Protein AF-H0EH71-F1 (afdb_monomer_lite)

pLDD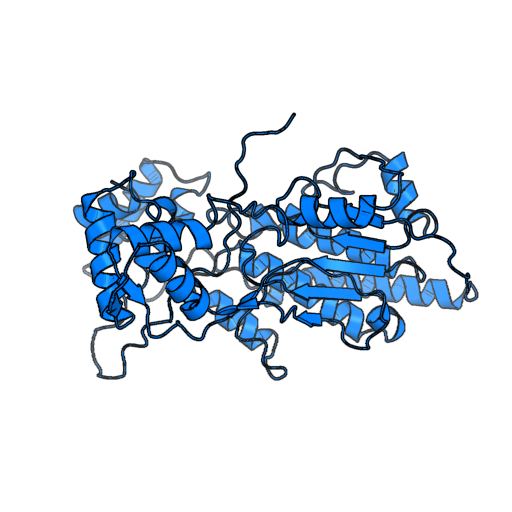T: mean 72.71, std 20.72, range [22.72, 96.81]

InterPro domains:
  IPR013120 Fatty acyl-CoA reductase-like, NAD-binding domain [PF07993] (114-280)
  IPR036291 NAD(P)-binding domain superfamily [SSF51735] (91-279)

Foldseek 3Di:
DDPQVCLCVVQVDHDDLLQVPPPPDDPVVVVVNSVVVNVCPPPDDDDDDDPPDDQLVVVLVVLLVVLVVLLVVLVVVPVVDDDDDDDDDDAAEAEPPCVAPLNVLVVVVVPVPPDDDDFDAQQLDVLRRGDPVVSCCLQVLPNHQEYEAPWADQDQNDALVRRCSNQPVSLSVSLSSQSNHLRHAYEYEAADDPPPPVPDDLVNVSVVCRPPVHRSRNSSSSSSVSSLVVSLVVDVSSLQRAAYEHAFAAQADPPPRDGPCLWPVNLQVVLQLVLQADAQVQQAPWHAHDPPPPPPDRDRGRYDYRDHTDGNVRVQVVCVVVVRHHHHDHPVVVLVSSLVVCVVCPPPRSCNVVSSLSPPQDDDDDDDDDDDPPPHVCVSRGRIDDDPPPDDD

Organism: Glarea lozoyensis (strain ATCC 74030 / MF5533) (NCBI:txid1104152)

Secondary structure (DSSP, 8-state):
--HHHHHHHHH-----HHHHT-TT--HHHHHHHHHHHHHTTS---S---------HHHHHHHHHHHHHHHHHHHHHHHTTS-------SS--EEEE-TTSHHHHHHHHHHTTSS--------TTSGGGG--HHHHHHHHSSSS-SEEEE------TTS-HHHHHIIIIIHHHHHHHHHHH-TT-EEEEE----TT--TT--HHHHHHHHHHTT--HHHHHHHHHHHHHHHHHHT-HHHHTTEEEEE-------TTT----TTSHHHHHHHHHHHHTEEEGGGTTPEEE-----------S-SEEE---EEEHHHHHHHHHHTT---EEE-HHHHHHHHHHHHHHHGGGSTTGGGHHHHTTT----SS---------HHHH--------S----

Radius of gyration: 23.31 Å; chains: 1; bounding box: 52×52×66 Å

Sequence (393 aa):
MSLMYFISERFGAKISMQQLMNEKTSIRSLARSVGNMQETVSQRPKNSLHAASVDTIAEINRHDSRISQHQVKIKIAAMVEGDPTKGITGSTVFLTGASGYMGTQILRQLLEHRQLDVWVGDLSLPRLGLDSTNWDLLTDGKSVDVIIHNGVAVHWAKSYHALEATNVCSTVDLLVLALSSPSMRFVYVSNRRTADSEDQTEEDVARSLVHVDSIAYSQTKFVSEALIKRAAGRDACASRRLAVVSPGYVVGTPTEGIGNADDYVWRLVAACIRVGAYNADEATATIIKSALQVSSEAGSKTVRPIMDGITWGGIWSIVSGMGHPLRAMSAREWLGVVRADIQQEGERHPLWPLAHILDRQKVQAEGKVKECYILPASRLFRASYWVNESTIY

Structure (mmCIF, N/CA/C/O backbone):
data_AF-H0EH71-F1
#
_entry.id   AF-H0EH71-F1
#
loop_
_atom_site.group_PDB
_atom_site.id
_atom_site.type_symbol
_atom_site.label_atom_id
_atom_site.label_alt_id
_atom_site.label_comp_id
_atom_site.label_asym_id
_atom_site.label_entity_id
_atom_site.label_seq_id
_atom_site.pdbx_PDB_ins_code
_atom_site.Cartn_x
_atom_site.Cartn_y
_atom_site.Cartn_z
_atom_site.occupancy
_atom_site.B_iso_or_equiv
_atom_site.auth_seq_id
_atom_site.auth_comp_id
_atom_site.auth_asym_id
_atom_site.auth_atom_id
_atom_site.pdbx_PDB_model_num
ATOM 1 N N . MET A 1 1 ? -17.368 -16.599 18.892 1.00 47.97 1 MET A N 1
ATOM 2 C CA . MET A 1 1 ? -16.084 -16.667 19.650 1.00 47.97 1 MET A CA 1
ATOM 3 C C . MET A 1 1 ? -14.981 -16.991 18.653 1.00 47.97 1 MET A C 1
ATOM 5 O O . MET A 1 1 ? -15.115 -17.982 17.950 1.00 47.97 1 MET A O 1
ATOM 9 N N . SER A 1 2 ? -13.922 -16.179 18.550 1.00 62.16 2 SER A N 1
ATOM 10 C CA . SER A 1 2 ? -12.821 -16.442 17.606 1.00 62.16 2 SER A CA 1
ATOM 11 C C . SER A 1 2 ? -12.099 -17.733 17.993 1.00 62.16 2 SER A C 1
ATOM 13 O O . SER A 1 2 ? -11.810 -17.936 19.170 1.00 62.16 2 SER A O 1
ATOM 15 N N . LEU A 1 3 ? -11.775 -18.586 17.016 1.00 65.75 3 LEU A N 1
ATOM 16 C CA . LEU A 1 3 ? -11.063 -19.845 17.255 1.00 65.75 3 LEU A CA 1
ATOM 17 C C . LEU A 1 3 ? -9.729 -19.620 17.991 1.00 65.75 3 LEU A C 1
ATOM 19 O O . LEU A 1 3 ? -9.387 -20.391 18.878 1.00 65.75 3 LEU A O 1
ATOM 23 N N . MET A 1 4 ? -9.011 -18.529 17.700 1.00 65.88 4 MET A N 1
ATOM 24 C CA . MET A 1 4 ? -7.783 -18.168 18.425 1.00 65.88 4 MET A CA 1
ATOM 25 C C . MET A 1 4 ?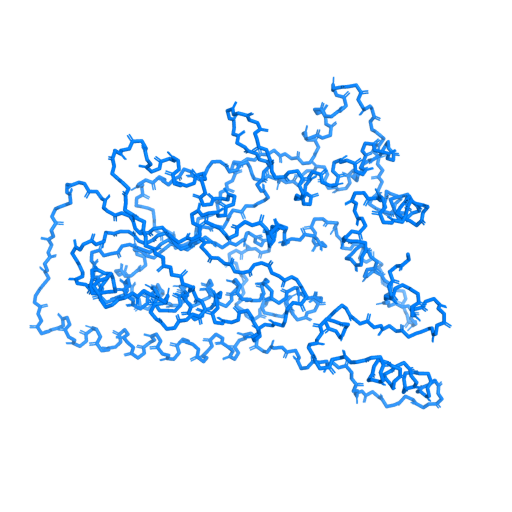 -8.053 -17.833 19.895 1.00 65.88 4 MET A C 1
ATOM 27 O O . MET A 1 4 ? -7.311 -18.274 20.771 1.00 65.88 4 MET A O 1
ATOM 31 N N . TYR A 1 5 ? -9.113 -17.065 20.164 1.00 59.53 5 TYR A N 1
ATOM 32 C CA . TYR A 1 5 ? -9.503 -16.705 21.527 1.00 59.53 5 TYR A CA 1
ATOM 33 C C . TYR A 1 5 ? -9.952 -17.943 22.304 1.00 59.53 5 TYR A C 1
ATOM 35 O O . TYR A 1 5 ? -9.440 -18.202 23.387 1.00 59.53 5 TYR A O 1
ATOM 43 N N . PHE A 1 6 ? -10.814 -18.763 21.698 1.00 68.12 6 PHE A N 1
ATOM 44 C CA . PHE A 1 6 ? -11.258 -20.035 22.256 1.00 68.12 6 PHE A CA 1
ATOM 45 C C . PHE A 1 6 ? -10.074 -20.949 22.585 1.00 68.12 6 PHE A C 1
ATOM 47 O O . PHE A 1 6 ? -10.032 -21.540 23.660 1.00 68.12 6 PHE A O 1
ATOM 54 N N . ILE A 1 7 ? -9.077 -21.040 21.695 1.00 74.81 7 ILE A N 1
ATOM 55 C CA . ILE A 1 7 ? -7.897 -21.871 21.944 1.00 74.81 7 ILE A CA 1
ATOM 56 C C . ILE A 1 7 ? -7.048 -21.314 23.093 1.00 74.81 7 ILE A C 1
ATOM 58 O O . ILE A 1 7 ? -6.626 -22.070 23.969 1.00 74.81 7 ILE A O 1
ATOM 62 N N . SER A 1 8 ? -6.837 -19.998 23.125 1.00 68.38 8 SER A N 1
ATOM 63 C CA . SER A 1 8 ? -6.082 -19.347 24.196 1.00 68.38 8 SER A CA 1
ATOM 64 C C . SER A 1 8 ? -6.765 -19.485 25.552 1.00 68.38 8 SER A C 1
ATOM 66 O O . SER A 1 8 ? -6.086 -19.722 26.547 1.00 68.38 8 SER A O 1
ATOM 68 N N . GLU A 1 9 ? -8.082 -19.319 25.609 1.00 66.50 9 GLU A N 1
ATOM 69 C CA . GLU A 1 9 ? -8.854 -19.389 26.848 1.00 66.50 9 GLU A CA 1
ATOM 70 C C . GLU A 1 9 ? -8.973 -20.835 27.344 1.00 66.50 9 GLU A C 1
ATOM 72 O O . GLU A 1 9 ? -8.751 -21.114 28.520 1.00 66.50 9 GLU A O 1
ATOM 77 N N . ARG A 1 10 ? -9.285 -21.776 26.444 1.00 75.75 10 ARG A N 1
ATOM 78 C CA . ARG A 1 10 ? -9.590 -23.162 26.815 1.00 75.75 10 ARG A CA 1
ATOM 79 C C . ARG A 1 10 ? -8.352 -24.024 27.025 1.00 75.75 10 ARG A C 1
ATOM 81 O O . ARG A 1 10 ? -8.391 -24.944 27.837 1.00 75.75 10 ARG A O 1
ATOM 88 N N . PHE A 1 11 ? -7.275 -23.746 26.294 1.00 77.38 11 PHE A N 1
ATOM 89 C CA . PHE A 1 11 ? -6.075 -24.584 26.284 1.00 77.38 11 PHE A CA 1
ATOM 90 C C . PHE A 1 11 ? -4.813 -23.847 26.745 1.00 77.38 11 PHE A C 1
ATOM 92 O O . PHE A 1 11 ? -3.758 -24.470 26.834 1.00 77.38 11 PHE A O 1
ATOM 99 N N . GLY A 1 12 ? -4.878 -22.540 27.029 1.00 65.94 12 GLY A N 1
ATOM 100 C CA . GLY A 1 12 ? -3.701 -21.747 27.410 1.00 65.94 12 GLY A CA 1
ATOM 101 C C . GLY A 1 12 ? -2.658 -21.608 26.293 1.00 65.94 12 GLY A C 1
ATOM 102 O O . GLY A 1 12 ? -1.558 -21.112 26.532 1.00 65.94 12 GLY A O 1
ATOM 103 N N . ALA A 1 13 ? -2.985 -22.042 25.073 1.00 71.69 13 ALA A N 1
ATOM 104 C CA . ALA A 1 13 ? -2.083 -22.052 23.933 1.00 71.69 13 ALA A CA 1
ATOM 105 C C . ALA A 1 13 ? -2.297 -20.806 23.069 1.00 71.69 13 ALA A C 1
ATOM 107 O O . ALA A 1 13 ? -3.416 -20.492 22.660 1.00 71.69 13 ALA A O 1
ATOM 108 N N . LYS A 1 14 ? -1.210 -20.098 22.751 1.00 64.94 14 LYS A N 1
ATOM 109 C CA . LYS A 1 14 ? -1.255 -18.947 21.844 1.00 64.94 14 LYS A CA 1
ATOM 110 C C . LYS A 1 14 ? -1.021 -19.412 20.411 1.00 64.94 14 LYS A C 1
ATOM 112 O O . LYS A 1 14 ? 0.102 -19.729 20.035 1.00 64.94 14 LYS A O 1
ATOM 117 N N . ILE A 1 15 ? -2.083 -19.410 19.614 1.00 66.19 15 ILE A N 1
ATOM 118 C CA . ILE A 1 15 ? -2.025 -19.633 18.166 1.00 66.19 15 ILE A CA 1
ATOM 119 C C . ILE A 1 15 ? -2.019 -18.275 17.467 1.00 66.19 15 ILE A C 1
ATOM 121 O O . ILE A 1 15 ? -2.853 -17.430 17.784 1.00 66.19 15 ILE A O 1
ATOM 125 N N . SER A 1 16 ? -1.112 -18.055 16.513 1.00 58.75 16 SER A N 1
ATOM 126 C CA . SER A 1 16 ? -1.129 -16.842 15.685 1.00 58.75 16 SER A CA 1
ATOM 127 C C . SER A 1 16 ? -2.126 -16.960 14.526 1.00 58.75 16 SER A C 1
ATOM 129 O O . SER A 1 16 ? -2.398 -18.054 14.031 1.00 58.75 16 SER A O 1
ATOM 131 N N . MET A 1 17 ? -2.636 -15.829 14.025 1.00 56.53 17 MET A N 1
ATOM 132 C CA . MET A 1 17 ? -3.522 -15.833 12.848 1.00 56.53 17 MET A CA 1
ATOM 133 C C . MET A 1 17 ? -2.827 -16.430 11.617 1.00 56.53 17 MET A C 1
ATOM 135 O O . MET A 1 17 ? -3.449 -17.126 10.825 1.00 56.53 17 MET A O 1
ATOM 139 N N . GLN A 1 18 ? -1.514 -16.225 11.493 1.00 52.09 18 GLN A N 1
ATOM 140 C CA . GLN A 1 18 ? -0.706 -16.815 10.428 1.00 52.09 18 GLN A CA 1
ATOM 141 C C . GLN A 1 18 ? -0.635 -18.343 10.536 1.00 52.09 18 GLN A C 1
ATOM 143 O O . GLN A 1 18 ? -0.667 -19.023 9.518 1.00 52.09 18 GLN A O 1
ATOM 148 N N . GLN A 1 19 ? -0.559 -18.898 11.751 1.00 61.75 19 GLN A N 1
ATOM 149 C CA . GLN A 1 19 ? -0.663 -20.343 11.950 1.00 61.75 19 GLN A CA 1
ATOM 150 C C . GLN A 1 19 ? -2.062 -20.840 11.606 1.00 61.75 19 GLN A C 1
ATOM 152 O O . GLN A 1 19 ? -2.172 -21.862 10.945 1.00 61.75 19 GLN A O 1
ATOM 157 N N . LEU A 1 20 ? -3.115 -20.128 12.005 1.00 62.91 20 LEU A N 1
ATOM 158 C CA . LEU A 1 20 ? -4.496 -20.528 11.732 1.00 62.91 20 LEU A CA 1
ATOM 159 C C . LEU A 1 20 ? -4.820 -20.553 10.228 1.00 62.91 20 LEU A C 1
ATOM 161 O O . LEU A 1 20 ? -5.498 -21.459 9.762 1.00 62.91 20 LEU A O 1
ATOM 165 N N . MET A 1 21 ? -4.321 -19.559 9.492 1.00 54.91 21 MET A N 1
ATOM 166 C CA . MET A 1 21 ? -4.650 -19.307 8.083 1.00 54.91 21 MET A CA 1
ATOM 167 C C . MET A 1 21 ? -3.623 -19.871 7.099 1.00 54.91 21 MET A C 1
ATOM 169 O O . MET A 1 21 ? -3.738 -19.661 5.893 1.00 54.91 21 MET A O 1
ATOM 173 N N . ASN A 1 22 ? -2.598 -20.565 7.593 1.00 66.00 22 ASN A N 1
ATOM 174 C CA . ASN A 1 22 ? -1.677 -21.287 6.730 1.00 66.00 22 ASN A CA 1
ATOM 175 C C . ASN A 1 22 ? -2.444 -22.408 6.014 1.00 66.00 22 ASN A C 1
ATOM 177 O O . ASN A 1 22 ? -3.119 -23.203 6.661 1.00 66.00 22 ASN A O 1
ATOM 181 N N . GLU A 1 23 ? -2.300 -22.501 4.694 1.00 59.81 23 GLU A N 1
ATOM 182 C CA . GLU A 1 23 ? -2.935 -23.527 3.851 1.00 59.81 23 GLU A CA 1
ATOM 183 C C . GLU A 1 23 ? -2.646 -24.969 4.314 1.00 59.81 23 GLU A C 1
ATOM 185 O O . GLU A 1 23 ? -3.431 -25.882 4.075 1.00 59.81 23 GLU A O 1
ATOM 190 N N . LYS A 1 24 ? -1.523 -25.181 5.015 1.00 67.12 24 LYS A N 1
ATOM 191 C CA . LYS A 1 24 ? -1.110 -26.481 5.562 1.00 67.12 24 LYS A CA 1
ATOM 192 C C . LYS A 1 24 ? -1.689 -26.756 6.951 1.00 67.12 24 LYS A C 1
ATOM 194 O O . LYS A 1 24 ? -1.493 -27.850 7.489 1.00 67.12 24 LYS A O 1
ATOM 199 N N . THR A 1 25 ? -2.368 -25.785 7.558 1.00 75.06 25 THR A N 1
ATOM 200 C CA . THR A 1 25 ? -2.953 -25.933 8.887 1.00 75.06 25 THR A CA 1
ATOM 201 C C . THR A 1 25 ? -4.272 -26.682 8.806 1.00 75.06 25 THR A C 1
ATOM 203 O O . THR A 1 25 ? -5.272 -26.204 8.287 1.00 75.06 25 THR A O 1
ATOM 206 N N . SER A 1 26 ? -4.273 -27.876 9.387 1.00 84.19 26 SER A N 1
ATOM 207 C CA . SER A 1 26 ? -5.456 -28.698 9.624 1.00 84.19 26 SER A CA 1
ATOM 208 C C . SER A 1 26 ? -5.813 -28.690 11.110 1.00 84.19 26 SER A C 1
ATOM 210 O O . SER A 1 26 ? -4.976 -28.380 11.960 1.00 84.19 26 SER A O 1
ATOM 212 N N . ILE A 1 27 ? -7.022 -29.144 11.456 1.00 84.06 27 ILE A N 1
ATOM 213 C CA . ILE A 1 27 ? -7.414 -29.377 12.860 1.00 84.06 27 ILE A CA 1
ATOM 214 C C . ILE A 1 27 ? -6.374 -30.259 13.576 1.00 84.06 27 ILE A C 1
ATOM 216 O O . ILE A 1 27 ? -6.029 -30.010 14.727 1.00 84.06 27 ILE A O 1
ATOM 220 N N . ARG A 1 28 ? -5.804 -31.251 12.874 1.00 81.25 28 ARG A N 1
ATOM 221 C CA . ARG A 1 28 ? -4.781 -32.158 13.414 1.00 81.25 28 ARG A CA 1
ATOM 222 C C . ARG A 1 28 ? -3.451 -31.455 13.695 1.00 81.25 28 ARG A C 1
ATOM 224 O O . ARG A 1 28 ? -2.846 -31.713 14.733 1.00 81.25 28 ARG A O 1
ATOM 231 N N . SER A 1 29 ? -2.968 -30.603 12.789 1.00 78.94 29 SER A N 1
ATOM 232 C CA . SER A 1 29 ? -1.723 -29.858 13.027 1.00 78.94 29 SER A CA 1
ATOM 233 C C . SER A 1 29 ? -1.909 -28.811 14.119 1.00 78.94 29 SER A C 1
ATOM 235 O O . SER A 1 29 ? -1.027 -28.661 14.956 1.00 78.94 29 SER A O 1
ATOM 237 N N . LEU A 1 30 ? -3.075 -28.162 14.157 1.00 83.56 30 LEU A N 1
ATOM 238 C CA . LEU A 1 30 ? -3.443 -27.205 15.193 1.00 83.56 30 LEU A CA 1
ATOM 239 C C . LEU A 1 30 ? -3.490 -27.872 16.576 1.00 83.56 30 LEU A C 1
ATOM 241 O O . LEU A 1 30 ? -2.856 -27.386 17.506 1.00 83.56 30 LEU A O 1
ATOM 245 N N . ALA A 1 31 ? -4.152 -29.029 16.694 1.00 82.50 31 ALA A N 1
ATOM 246 C CA . ALA A 1 31 ? -4.202 -29.810 17.930 1.00 82.50 31 ALA A CA 1
ATOM 247 C C . ALA A 1 31 ? -2.809 -30.267 18.390 1.00 82.50 31 ALA A C 1
ATOM 249 O O . ALA A 1 31 ? -2.506 -30.198 19.577 1.00 82.50 31 ALA A O 1
ATOM 250 N N . ARG A 1 32 ? -1.932 -30.667 17.458 1.00 81.88 32 ARG A N 1
ATOM 251 C CA . ARG A 1 32 ? -0.536 -31.007 17.775 1.00 81.88 32 ARG A CA 1
ATOM 252 C C . ARG A 1 32 ? 0.245 -29.792 18.277 1.00 81.88 32 ARG A C 1
ATOM 254 O O . ARG A 1 32 ? 0.984 -29.911 19.242 1.00 81.88 32 ARG A O 1
ATOM 261 N N . SER A 1 33 ? 0.079 -28.624 17.654 1.00 77.56 33 SER A N 1
ATOM 262 C CA . SER A 1 33 ? 0.717 -27.387 18.119 1.00 77.56 33 SER A CA 1
ATOM 263 C C . SER A 1 33 ? 0.250 -26.995 19.520 1.00 77.56 33 SER A C 1
ATOM 265 O O . SER A 1 33 ? 1.085 -26.649 20.348 1.00 77.56 33 SER A O 1
ATOM 267 N N . VAL A 1 34 ? -1.052 -27.101 19.801 1.00 82.56 34 VAL A N 1
ATOM 268 C CA . VAL A 1 34 ? -1.611 -26.868 21.142 1.00 82.56 34 VAL A CA 1
ATOM 269 C C . VAL A 1 34 ? -1.058 -27.881 22.150 1.00 82.56 34 VAL A C 1
ATOM 271 O O . VAL A 1 34 ? -0.565 -27.469 23.195 1.00 82.56 34 VAL A O 1
ATOM 274 N N . GLY A 1 35 ? -1.059 -29.176 21.815 1.00 77.31 35 GLY A N 1
ATOM 275 C CA . GLY A 1 35 ? -0.534 -30.242 22.676 1.00 77.31 35 GLY A CA 1
ATOM 276 C C . GLY A 1 35 ? 0.950 -30.065 23.006 1.00 77.31 35 GLY A C 1
ATOM 277 O O . GLY A 1 35 ? 1.324 -30.075 24.175 1.00 77.31 35 GLY A O 1
ATOM 278 N N . ASN A 1 36 ? 1.783 -29.768 22.004 1.00 75.31 36 ASN A N 1
ATOM 279 C CA . ASN A 1 36 ? 3.210 -29.514 22.207 1.00 75.31 36 ASN A CA 1
ATOM 280 C C . ASN A 1 36 ? 3.449 -28.312 23.139 1.00 75.31 36 ASN A C 1
ATOM 282 O O . ASN A 1 36 ? 4.332 -28.370 23.991 1.00 75.31 36 ASN A O 1
ATOM 286 N N . MET A 1 37 ? 2.663 -27.232 23.003 1.00 70.56 37 MET A N 1
ATOM 287 C CA . MET A 1 37 ? 2.765 -26.034 23.854 1.00 70.56 37 MET A CA 1
ATOM 288 C C . MET A 1 37 ? 2.340 -26.302 25.303 1.00 70.56 37 MET A C 1
ATOM 290 O O . MET A 1 37 ? 2.869 -25.677 26.220 1.00 70.56 37 MET A O 1
ATOM 294 N N . GLN A 1 38 ? 1.404 -27.229 25.514 1.00 64.38 38 GLN A N 1
ATOM 295 C CA . GLN A 1 38 ? 0.970 -27.659 26.843 1.00 64.38 38 GLN A CA 1
ATOM 296 C C . GLN A 1 38 ? 1.988 -28.603 27.502 1.00 64.38 38 GLN A C 1
ATOM 298 O O . GLN A 1 38 ? 2.224 -28.503 28.704 1.00 64.38 38 GLN A O 1
ATOM 303 N N . GLU A 1 39 ? 2.660 -29.458 26.725 1.00 56.25 39 GLU A N 1
ATOM 304 C CA . GLU A 1 39 ? 3.731 -30.340 27.215 1.00 56.25 39 GLU A CA 1
ATOM 305 C C . GLU A 1 39 ? 5.008 -29.572 27.615 1.00 56.25 39 GLU A C 1
ATOM 307 O O . GLU A 1 39 ? 5.764 -30.023 28.476 1.00 56.25 39 GLU A O 1
ATOM 312 N N . THR A 1 40 ? 5.239 -28.368 27.074 1.00 49.47 40 THR A N 1
ATOM 313 C CA . THR A 1 40 ? 6.444 -27.566 27.384 1.00 49.47 40 THR A CA 1
ATOM 314 C C . THR A 1 40 ? 6.377 -26.801 28.720 1.00 49.47 40 THR A C 1
ATOM 316 O O . THR A 1 40 ? 7.276 -26.016 29.027 1.00 49.47 40 THR A O 1
ATOM 319 N N . VAL A 1 41 ? 5.356 -27.023 29.558 1.00 48.38 41 VAL A N 1
ATOM 320 C CA . VAL A 1 41 ? 5.217 -26.341 30.864 1.00 48.38 41 VAL A CA 1
ATOM 321 C C . VAL A 1 41 ? 6.216 -26.861 31.919 1.00 48.38 41 VAL A C 1
ATOM 323 O O . VAL A 1 41 ? 6.425 -26.195 32.931 1.00 48.38 41 VAL A O 1
ATOM 326 N N . SER A 1 42 ? 6.927 -27.974 31.677 1.00 39.94 42 SER A N 1
ATOM 327 C CA . SER A 1 42 ? 7.869 -28.540 32.665 1.00 39.94 42 SER A CA 1
ATOM 328 C C . SER A 1 42 ? 9.358 -28.514 32.307 1.00 39.94 42 SER A C 1
ATOM 330 O O . SER A 1 42 ? 10.169 -28.757 33.195 1.00 39.94 42 SER A O 1
ATOM 332 N N . GLN A 1 43 ? 9.769 -28.151 31.090 1.00 35.66 43 GLN A N 1
ATOM 333 C CA . GLN A 1 43 ? 11.182 -27.899 30.770 1.00 35.66 43 GLN A CA 1
ATOM 334 C C . GLN A 1 43 ? 11.260 -26.835 29.672 1.00 35.66 43 GLN A C 1
ATOM 336 O O . GLN A 1 43 ? 10.756 -27.044 28.576 1.00 35.66 43 GLN A O 1
ATOM 341 N N . ARG A 1 44 ? 11.873 -25.678 29.961 1.00 29.36 44 ARG A N 1
ATOM 342 C CA . ARG A 1 44 ? 12.172 -24.639 28.960 1.00 29.36 44 ARG A CA 1
ATOM 343 C C . ARG A 1 44 ? 13.496 -24.970 28.253 1.00 29.36 44 ARG A C 1
ATOM 345 O O . ARG A 1 44 ? 14.544 -24.699 28.840 1.00 29.36 44 ARG A O 1
ATOM 352 N N . PRO A 1 45 ? 13.508 -25.380 26.975 1.00 27.08 45 PRO A N 1
ATOM 353 C CA . PRO A 1 45 ? 14.536 -24.933 26.058 1.00 27.08 45 PRO A CA 1
ATOM 354 C C . PRO A 1 45 ? 14.111 -23.579 25.479 1.00 27.08 45 PRO A C 1
ATOM 356 O O . PRO A 1 45 ? 13.037 -23.422 24.899 1.00 27.08 45 PRO A O 1
ATOM 359 N N . LYS A 1 46 ? 14.971 -22.571 25.645 1.00 35.31 46 LYS A N 1
ATOM 360 C CA . LYS A 1 46 ? 14.931 -21.369 24.806 1.00 35.31 46 LYS A CA 1
ATOM 361 C C . LYS A 1 46 ? 15.251 -21.821 23.380 1.00 35.31 46 LYS A C 1
ATOM 363 O O . LYS A 1 46 ? 16.245 -22.514 23.202 1.00 35.31 46 LYS A O 1
ATOM 368 N N . ASN A 1 47 ? 14.450 -21.390 22.409 1.00 36.31 47 ASN A N 1
ATOM 369 C CA . ASN A 1 47 ? 14.562 -21.649 20.964 1.00 36.31 47 ASN A CA 1
ATOM 370 C C . ASN A 1 47 ? 13.706 -22.813 20.456 1.00 36.31 47 ASN A C 1
ATOM 372 O O . ASN A 1 47 ? 14.177 -23.930 20.282 1.00 36.31 47 ASN A O 1
ATOM 376 N N . SER A 1 48 ? 12.449 -22.519 20.135 1.00 33.69 48 SER A N 1
ATOM 377 C CA . SER A 1 48 ? 11.803 -22.942 18.881 1.00 33.69 48 SER A CA 1
ATOM 378 C C . SER A 1 48 ? 10.325 -22.583 18.964 1.00 33.69 48 SER A C 1
ATOM 380 O O . SER A 1 48 ? 9.610 -23.190 19.742 1.00 33.69 48 SER A O 1
ATOM 382 N N . LEU A 1 49 ? 9.895 -21.551 18.225 1.00 32.84 49 LEU A N 1
ATOM 383 C CA . LEU A 1 49 ? 8.511 -21.278 17.777 1.00 32.84 49 LEU A CA 1
ATOM 384 C C . LEU A 1 49 ? 8.438 -19.856 17.178 1.00 32.84 49 LEU A C 1
ATOM 386 O O . LEU A 1 49 ? 7.601 -19.042 17.546 1.00 32.84 49 LEU A O 1
ATOM 390 N N . HIS A 1 50 ? 9.320 -19.545 16.229 1.00 35.91 50 HIS A N 1
ATOM 391 C CA . HIS A 1 50 ? 9.037 -18.505 15.243 1.00 35.91 50 HIS A CA 1
ATOM 392 C C . HIS A 1 50 ? 8.875 -19.228 13.911 1.00 35.91 50 HIS A C 1
ATOM 394 O O . HIS A 1 50 ? 9.814 -19.869 13.439 1.00 35.91 50 HIS A O 1
ATOM 400 N N . ALA A 1 51 ? 7.678 -19.179 13.318 1.00 40.25 51 ALA A N 1
ATOM 401 C CA . ALA A 1 51 ? 7.572 -19.365 11.875 1.00 40.25 51 ALA A CA 1
ATOM 402 C C . ALA A 1 51 ? 8.604 -18.418 11.250 1.00 40.25 51 ALA A C 1
ATOM 404 O O . ALA A 1 51 ? 8.622 -17.255 11.648 1.00 40.25 51 ALA A O 1
ATOM 405 N N . ALA A 1 52 ? 9.507 -18.936 10.409 1.00 48.88 52 ALA A N 1
ATOM 406 C CA . ALA A 1 52 ? 10.695 -18.224 9.938 1.00 48.88 52 ALA A CA 1
ATOM 407 C C . ALA A 1 52 ? 10.367 -16.756 9.618 1.00 48.88 52 ALA A C 1
ATOM 409 O O . ALA A 1 52 ? 9.633 -16.467 8.672 1.00 48.88 52 ALA A O 1
ATOM 410 N N . SER A 1 53 ? 10.839 -15.841 10.467 1.00 65.06 53 SER A N 1
ATOM 411 C CA . SER A 1 53 ? 10.692 -14.410 10.234 1.00 65.06 53 SER A CA 1
ATOM 412 C C . SER A 1 53 ? 11.443 -14.090 8.949 1.00 65.06 53 SER A C 1
ATOM 414 O O . SER A 1 53 ? 12.631 -14.399 8.856 1.00 65.06 53 SER A O 1
ATOM 416 N N . VAL A 1 54 ? 10.758 -13.518 7.961 1.00 78.25 54 VAL A N 1
ATOM 417 C CA . VAL A 1 54 ? 11.407 -13.117 6.712 1.00 78.25 54 VAL A CA 1
ATOM 418 C C . VAL A 1 54 ? 12.451 -12.052 7.019 1.00 78.25 54 VAL A C 1
ATOM 420 O O . VAL A 1 54 ? 12.144 -11.032 7.636 1.00 78.25 54 VAL A O 1
ATOM 423 N N . ASP A 1 55 ? 13.681 -12.300 6.582 1.00 87.75 55 ASP A N 1
ATOM 424 C CA . ASP A 1 55 ? 14.739 -11.301 6.593 1.00 87.75 55 ASP A CA 1
ATOM 425 C C . ASP A 1 55 ? 14.492 -10.321 5.442 1.00 87.75 55 ASP A C 1
ATOM 427 O O . ASP A 1 55 ? 14.846 -10.567 4.287 1.00 87.75 55 ASP A O 1
ATOM 431 N N . THR A 1 56 ? 13.843 -9.202 5.757 1.00 87.75 56 THR A N 1
ATOM 432 C CA . THR A 1 56 ? 13.501 -8.188 4.756 1.00 87.75 56 THR A CA 1
ATOM 433 C C . THR A 1 56 ? 14.735 -7.562 4.110 1.00 87.75 56 THR A C 1
ATOM 435 O O . THR A 1 56 ? 14.645 -7.140 2.964 1.00 87.75 56 THR A O 1
ATOM 438 N N . ILE A 1 57 ? 15.883 -7.505 4.797 1.00 90.31 57 ILE A N 1
ATOM 439 C CA . ILE A 1 57 ? 17.119 -6.959 4.217 1.00 90.31 57 ILE A CA 1
ATOM 440 C C . ILE A 1 57 ? 17.689 -7.934 3.189 1.00 90.31 57 ILE A C 1
ATOM 442 O O . ILE A 1 57 ? 18.057 -7.521 2.087 1.00 90.31 57 ILE A O 1
ATOM 446 N N . ALA A 1 58 ? 17.711 -9.232 3.505 1.00 91.38 58 ALA A N 1
ATOM 447 C CA . ALA A 1 58 ? 18.103 -10.259 2.543 1.00 91.38 58 ALA A CA 1
ATOM 448 C C . ALA A 1 58 ? 17.199 -10.239 1.298 1.00 91.38 58 ALA A C 1
ATOM 450 O O . ALA A 1 58 ? 17.692 -10.310 0.171 1.00 91.38 58 ALA A O 1
ATOM 451 N N . GLU A 1 59 ? 15.893 -10.064 1.493 1.00 93.81 59 GLU A N 1
ATOM 452 C CA . GLU A 1 59 ? 14.914 -9.948 0.412 1.00 93.81 59 GLU A CA 1
ATOM 453 C C . GLU A 1 59 ? 15.114 -8.700 -0.457 1.00 93.81 59 GLU A C 1
ATOM 455 O O . GLU A 1 59 ? 15.085 -8.800 -1.687 1.00 93.81 59 GLU A O 1
ATOM 460 N N . ILE A 1 60 ? 15.392 -7.542 0.156 1.00 94.38 60 ILE A N 1
ATOM 461 C CA . ILE A 1 60 ? 15.780 -6.327 -0.574 1.00 94.38 60 ILE A CA 1
ATOM 462 C C . ILE A 1 60 ? 17.023 -6.620 -1.415 1.00 94.38 60 ILE A C 1
ATOM 464 O O . ILE A 1 60 ? 16.995 -6.427 -2.625 1.00 94.38 60 ILE A O 1
ATOM 468 N N . ASN A 1 61 ? 18.090 -7.156 -0.819 1.00 94.88 61 ASN A N 1
ATOM 469 C CA . ASN A 1 61 ? 19.341 -7.442 -1.530 1.00 94.88 61 ASN A CA 1
ATOM 470 C C . ASN A 1 61 ? 19.149 -8.424 -2.701 1.00 94.88 61 ASN A C 1
ATOM 472 O O . ASN A 1 61 ? 19.749 -8.254 -3.770 1.00 94.88 61 ASN A O 1
ATOM 476 N N . ARG A 1 62 ? 18.287 -9.433 -2.527 1.00 94.69 62 ARG A N 1
ATOM 477 C CA . ARG A 1 62 ? 17.962 -10.426 -3.558 1.00 94.69 62 ARG A CA 1
ATOM 478 C C . ARG A 1 62 ? 17.324 -9.785 -4.789 1.00 94.69 62 ARG A C 1
ATOM 480 O O . ARG A 1 62 ? 17.758 -10.053 -5.911 1.00 94.69 62 ARG A O 1
ATOM 487 N N . HIS A 1 63 ? 16.321 -8.930 -4.601 1.00 96.12 63 HIS A N 1
ATOM 488 C CA . HIS A 1 63 ? 15.653 -8.242 -5.714 1.00 96.12 63 HIS A CA 1
ATOM 489 C C . HIS A 1 63 ? 16.508 -7.115 -6.302 1.00 96.12 63 HIS A C 1
ATOM 491 O O . HIS A 1 63 ? 16.572 -6.944 -7.518 1.00 96.12 63 HIS A O 1
ATOM 497 N N . ASP A 1 64 ? 17.244 -6.403 -5.457 1.00 95.88 64 ASP A N 1
ATOM 498 C CA . ASP A 1 64 ? 18.116 -5.294 -5.838 1.00 95.88 64 ASP A CA 1
ATOM 499 C C . ASP A 1 64 ? 19.280 -5.731 -6.742 1.00 95.88 64 ASP A C 1
ATOM 501 O O . ASP A 1 64 ? 19.689 -5.013 -7.659 1.00 95.88 64 ASP A O 1
ATOM 505 N N . SER A 1 65 ? 19.764 -6.962 -6.559 1.00 92.25 65 SER A N 1
ATOM 506 C CA . SER A 1 65 ? 20.755 -7.576 -7.450 1.00 92.25 65 SER A CA 1
ATOM 507 C C . SER A 1 65 ? 20.243 -7.672 -8.895 1.00 92.25 65 SER A C 1
ATOM 509 O O . SER A 1 65 ? 20.994 -7.422 -9.836 1.00 92.25 65 SER A O 1
ATOM 511 N N . ARG A 1 66 ? 18.947 -7.955 -9.097 1.00 90.81 66 ARG A N 1
ATOM 512 C CA . ARG A 1 66 ? 18.334 -8.007 -10.439 1.00 90.81 66 ARG A CA 1
ATOM 513 C C . ARG A 1 66 ? 18.216 -6.612 -11.054 1.00 90.81 66 ARG A C 1
ATOM 515 O O . ARG A 1 66 ? 18.494 -6.449 -12.243 1.00 90.81 66 ARG A O 1
ATOM 522 N N . ILE A 1 67 ? 17.825 -5.616 -10.257 1.00 93.25 67 ILE A N 1
ATOM 523 C CA . ILE A 1 67 ? 17.658 -4.223 -10.702 1.00 93.25 67 ILE A CA 1
ATOM 524 C C . ILE A 1 67 ? 19.011 -3.610 -11.072 1.00 93.25 67 ILE A C 1
ATOM 526 O O . ILE A 1 67 ? 19.163 -3.051 -12.157 1.00 93.25 67 ILE A O 1
ATOM 530 N N . SER A 1 68 ? 20.016 -3.752 -10.207 1.00 92.12 68 SER A N 1
ATOM 531 C CA . SER A 1 68 ? 21.354 -3.195 -10.436 1.00 92.12 68 SER A CA 1
ATOM 532 C C . SER A 1 68 ? 22.014 -3.769 -11.694 1.00 92.12 68 SER A C 1
ATOM 534 O O . SER A 1 68 ? 22.560 -3.008 -12.492 1.00 92.12 68 SER A O 1
ATOM 536 N N . GLN A 1 69 ? 21.887 -5.078 -11.942 1.00 89.69 69 GLN A N 1
ATOM 537 C CA . GLN A 1 69 ? 22.351 -5.703 -13.185 1.00 89.69 69 GLN A CA 1
ATOM 538 C C . GLN A 1 69 ? 21.673 -5.112 -14.430 1.00 89.69 69 GLN A C 1
ATOM 540 O O . GLN A 1 69 ? 22.344 -4.887 -15.438 1.00 89.69 69 GLN A O 1
ATOM 545 N N . HIS A 1 70 ? 20.367 -4.828 -14.377 1.00 87.50 70 HIS A N 1
ATOM 546 C CA . HIS A 1 70 ? 19.667 -4.161 -15.480 1.00 87.50 70 HIS A CA 1
ATOM 547 C C . HIS A 1 70 ? 20.153 -2.724 -15.675 1.00 87.50 70 HIS A C 1
ATOM 549 O O . HIS A 1 70 ? 20.448 -2.343 -16.803 1.00 87.50 70 HIS A O 1
ATOM 555 N N . GLN A 1 71 ? 20.318 -1.947 -14.600 1.00 86.06 71 GLN A N 1
ATOM 556 C CA . GLN A 1 71 ? 20.825 -0.572 -14.689 1.00 86.06 71 GLN A CA 1
ATOM 557 C C . GLN A 1 71 ? 22.229 -0.510 -15.309 1.00 86.06 71 GLN A C 1
ATOM 559 O O . GLN A 1 71 ? 22.506 0.394 -16.094 1.00 86.06 71 GLN A O 1
ATOM 564 N N . VAL A 1 72 ? 23.105 -1.479 -15.013 1.00 85.31 72 VAL A N 1
ATOM 565 C CA . VAL A 1 72 ? 24.423 -1.589 -15.663 1.00 85.31 72 VAL A CA 1
ATOM 566 C C . VAL A 1 72 ? 24.276 -1.855 -17.162 1.00 85.31 72 VAL A C 1
ATOM 568 O O . VAL A 1 72 ? 24.900 -1.160 -17.961 1.00 85.31 72 VAL A O 1
ATOM 571 N N . LYS A 1 73 ? 23.423 -2.809 -17.562 1.00 84.81 73 LYS A N 1
ATOM 572 C CA . LYS A 1 73 ? 23.164 -3.106 -18.983 1.00 84.81 73 LYS A CA 1
ATOM 573 C C . LYS A 1 73 ? 22.616 -1.891 -19.736 1.00 84.81 73 LYS A C 1
ATOM 575 O O . LYS A 1 73 ? 23.091 -1.597 -20.827 1.00 84.81 73 LYS A O 1
ATOM 580 N N . ILE A 1 74 ? 21.665 -1.171 -19.138 1.00 82.56 74 ILE A N 1
ATOM 581 C CA . ILE A 1 74 ? 21.061 0.037 -19.719 1.00 82.56 74 ILE A CA 1
ATOM 582 C C . ILE A 1 74 ? 22.108 1.139 -19.876 1.00 82.56 74 ILE A C 1
ATOM 584 O O . ILE A 1 74 ? 22.192 1.738 -20.940 1.00 82.56 74 ILE A O 1
ATOM 588 N N . LYS A 1 75 ? 22.950 1.380 -18.859 1.00 79.56 75 LYS A N 1
ATOM 589 C CA . LYS A 1 75 ? 24.038 2.367 -18.958 1.00 79.56 75 LYS A CA 1
ATOM 590 C C . LYS A 1 75 ? 25.011 2.028 -20.088 1.00 79.56 75 LYS A C 1
ATOM 592 O O . LYS A 1 75 ? 25.384 2.922 -20.834 1.00 79.56 75 LYS A O 1
ATOM 597 N N . ILE A 1 76 ? 25.376 0.754 -20.248 1.00 76.19 76 ILE A N 1
ATOM 598 C CA . ILE A 1 76 ? 26.227 0.310 -21.362 1.00 76.19 76 ILE A CA 1
ATOM 599 C C . ILE A 1 76 ? 25.539 0.571 -22.711 1.00 76.19 76 ILE A C 1
ATOM 601 O O . ILE A 1 76 ? 26.179 1.099 -23.614 1.00 76.19 76 ILE A O 1
ATOM 605 N N . ALA A 1 77 ? 24.246 0.258 -22.844 1.00 72.56 77 ALA A N 1
ATOM 606 C CA . ALA A 1 77 ? 23.490 0.493 -24.078 1.00 72.56 77 ALA A CA 1
ATOM 607 C C . ALA A 1 77 ? 23.335 1.992 -24.408 1.00 72.56 77 ALA A C 1
ATOM 609 O O . ALA A 1 77 ? 23.547 2.401 -25.545 1.00 72.56 77 ALA A O 1
ATOM 610 N N . ALA A 1 78 ? 23.056 2.833 -23.409 1.00 68.31 78 ALA A N 1
ATOM 611 C CA . ALA A 1 78 ? 22.911 4.282 -23.572 1.00 68.31 78 ALA A CA 1
ATOM 612 C C . ALA A 1 78 ? 24.234 5.001 -23.903 1.00 68.31 78 ALA A C 1
ATOM 614 O O . ALA A 1 78 ? 24.221 6.100 -24.441 1.00 68.31 78 ALA A O 1
ATOM 615 N N . MET A 1 79 ? 25.393 4.400 -23.611 1.00 61.72 79 MET A N 1
ATOM 616 C CA . MET A 1 79 ? 26.690 4.925 -24.070 1.00 61.72 79 MET A CA 1
ATOM 617 C C . MET A 1 79 ? 26.927 4.686 -25.573 1.00 61.72 79 MET A C 1
ATOM 619 O O . MET A 1 79 ? 27.858 5.260 -26.134 1.00 61.72 79 MET A O 1
ATOM 623 N N . VAL A 1 80 ? 26.101 3.853 -26.217 1.00 57.72 80 VAL A N 1
ATOM 624 C CA . VAL A 1 80 ? 26.185 3.502 -27.644 1.00 57.72 80 VAL A CA 1
ATOM 625 C C . VAL A 1 80 ? 25.158 4.274 -28.486 1.00 57.72 80 VAL A C 1
ATOM 627 O O . VAL A 1 80 ? 25.439 4.581 -29.643 1.00 57.72 80 VAL A O 1
ATOM 630 N N . GLU A 1 81 ? 24.011 4.653 -27.916 1.00 51.78 81 GLU A N 1
ATOM 631 C CA . GLU A 1 81 ? 22.948 5.405 -28.600 1.00 51.78 81 GLU A CA 1
ATOM 632 C C . GLU A 1 81 ? 22.708 6.770 -27.932 1.00 51.78 81 GLU A C 1
ATOM 634 O O . GLU A 1 81 ? 22.461 6.858 -26.732 1.00 51.78 81 GLU A O 1
ATOM 639 N N . GLY A 1 82 ? 22.816 7.851 -28.713 1.00 44.31 82 GLY A N 1
ATOM 640 C CA . GLY A 1 82 ? 22.706 9.232 -28.232 1.00 44.31 82 GLY A CA 1
ATOM 641 C C . GLY A 1 82 ? 21.326 9.612 -27.678 1.00 44.31 82 GLY A C 1
ATOM 642 O O . GLY A 1 82 ? 20.303 9.064 -28.078 1.00 44.31 82 GLY A O 1
ATOM 643 N N . ASP A 1 83 ? 21.331 10.596 -26.774 1.00 40.75 83 ASP A N 1
ATOM 644 C CA . ASP A 1 83 ? 20.198 11.062 -25.962 1.00 40.75 83 ASP A CA 1
ATOM 645 C C . ASP A 1 83 ? 19.025 11.622 -26.800 1.00 40.75 83 ASP A C 1
ATOM 647 O O . ASP A 1 83 ? 19.155 12.692 -27.410 1.00 40.75 83 ASP A O 1
ATOM 651 N N . PRO A 1 84 ? 17.855 10.956 -26.835 1.00 43.28 84 PRO A N 1
ATOM 652 C CA . PRO A 1 84 ? 16.674 11.499 -27.474 1.00 43.28 84 PRO A CA 1
ATOM 653 C C . PRO A 1 84 ? 15.905 12.353 -26.462 1.00 43.28 84 PRO A C 1
ATOM 655 O O . PRO A 1 84 ? 15.011 11.884 -25.757 1.00 43.28 84 PRO A O 1
ATOM 658 N N . THR A 1 85 ? 16.207 13.649 -26.427 1.00 37.59 85 THR A N 1
ATOM 659 C CA . THR A 1 85 ? 15.325 14.617 -25.768 1.00 37.59 85 THR A CA 1
ATOM 660 C C . THR A 1 85 ? 14.074 14.822 -26.625 1.00 37.59 85 THR A C 1
ATOM 662 O O . THR A 1 85 ? 14.145 15.229 -27.785 1.00 37.59 85 THR A O 1
ATOM 665 N N . LYS A 1 86 ? 12.898 14.523 -26.065 1.00 45.72 86 LYS A N 1
ATOM 666 C CA . LYS A 1 86 ? 11.602 14.774 -26.707 1.00 45.72 86 LYS A CA 1
ATOM 667 C C . LYS A 1 86 ? 10.773 15.717 -25.840 1.00 45.72 86 LYS A C 1
ATOM 669 O O . LYS A 1 86 ? 10.631 15.501 -24.638 1.00 45.72 86 LYS A O 1
ATOM 674 N N . GLY A 1 87 ? 10.227 16.763 -26.460 1.00 38.09 87 GLY A N 1
ATOM 675 C CA . GLY A 1 87 ? 9.191 17.602 -25.859 1.00 38.09 87 GLY A CA 1
ATOM 676 C C . GLY A 1 87 ? 7.887 16.814 -25.730 1.00 38.09 87 GLY A C 1
ATOM 677 O O . GLY A 1 87 ? 7.482 16.143 -26.678 1.00 38.09 87 GLY A O 1
ATOM 678 N N . ILE A 1 88 ? 7.257 16.866 -24.557 1.00 43.84 88 ILE A N 1
ATOM 679 C CA . ILE A 1 88 ? 6.019 16.135 -24.250 1.00 43.84 88 ILE A CA 1
ATOM 680 C C . ILE A 1 88 ? 4.816 17.060 -24.490 1.00 43.84 88 ILE A C 1
ATOM 682 O O . ILE A 1 88 ? 4.717 18.120 -23.873 1.00 43.84 88 ILE A O 1
ATOM 686 N N . THR A 1 89 ? 3.891 16.644 -25.360 1.00 40.25 89 THR A N 1
ATOM 687 C CA . THR A 1 89 ? 2.540 17.218 -25.501 1.00 40.25 89 THR A CA 1
ATOM 688 C C . THR A 1 89 ? 1.509 16.118 -25.262 1.00 40.25 89 THR A C 1
ATOM 690 O O . THR A 1 89 ? 1.325 15.266 -26.127 1.00 40.25 89 THR A O 1
ATOM 693 N N . GLY A 1 90 ? 0.844 16.149 -24.101 1.00 58.50 90 GLY A N 1
ATOM 694 C CA . GLY A 1 90 ? -0.016 15.059 -23.614 1.00 58.50 90 GLY A CA 1
ATOM 695 C C . GLY A 1 90 ? 0.782 13.997 -22.847 1.00 58.50 90 GLY A C 1
ATOM 696 O O . GLY A 1 90 ? 1.920 13.724 -23.206 1.00 58.50 90 GLY A O 1
ATOM 697 N N . SER A 1 91 ? 0.205 13.438 -21.779 1.00 73.88 91 SER A N 1
ATOM 698 C CA . SER A 1 91 ? 0.837 12.391 -20.959 1.00 73.88 91 SER A CA 1
ATOM 699 C C . SER A 1 91 ? -0.048 11.148 -20.940 1.00 73.88 91 SER A C 1
ATOM 701 O O . SER A 1 91 ? -1.187 11.225 -20.477 1.00 73.88 91 SER A O 1
ATOM 703 N N . THR A 1 92 ? 0.473 10.008 -21.385 1.00 88.00 92 THR A N 1
ATOM 704 C CA . THR A 1 92 ? -0.188 8.702 -21.263 1.00 88.00 92 THR A CA 1
ATOM 705 C C . THR A 1 92 ? 0.192 8.053 -19.936 1.00 88.00 92 THR A C 1
ATOM 707 O O . THR A 1 92 ? 1.376 7.907 -19.616 1.00 88.00 92 THR A O 1
ATOM 710 N N . VAL A 1 93 ? -0.814 7.667 -19.144 1.00 89.56 93 VAL A N 1
ATOM 711 C CA . VAL A 1 93 ? -0.627 7.119 -17.794 1.00 89.56 93 VAL A CA 1
ATOM 712 C C . VAL A 1 93 ? -1.061 5.660 -17.740 1.00 89.56 93 VAL A C 1
ATOM 714 O O . VAL A 1 93 ? -2.225 5.347 -17.974 1.00 89.56 93 VAL A O 1
ATOM 717 N N . PHE A 1 94 ? -0.148 4.777 -17.340 1.00 93.75 94 PHE A N 1
ATOM 718 C CA . PHE A 1 94 ? -0.465 3.404 -16.969 1.00 93.75 94 PHE A CA 1
ATOM 719 C C . PHE A 1 94 ? -0.716 3.314 -15.459 1.00 93.75 94 PHE A C 1
ATOM 721 O O . PHE A 1 94 ? 0.201 3.468 -14.648 1.00 93.75 94 PHE A O 1
ATOM 728 N N . LEU A 1 95 ? -1.969 3.075 -15.068 1.00 92.88 95 LEU A N 1
ATOM 729 C CA . LEU A 1 95 ? -2.392 2.958 -13.671 1.00 92.88 95 LEU A CA 1
ATOM 730 C C . LEU A 1 95 ? -2.685 1.497 -13.316 1.00 92.88 95 LEU A C 1
ATOM 732 O O . LEU A 1 95 ? -3.584 0.879 -13.876 1.00 92.88 95 LEU A O 1
ATOM 736 N N . THR A 1 96 ? -2.001 0.972 -12.300 1.00 95.44 96 THR A N 1
ATOM 737 C CA . THR A 1 96 ? -2.359 -0.331 -11.704 1.00 95.44 96 THR A CA 1
ATOM 738 C C . THR A 1 96 ? -3.235 -0.152 -10.467 1.00 95.44 96 THR A C 1
ATOM 740 O O . THR A 1 96 ? -3.140 0.855 -9.764 1.00 95.44 96 THR A O 1
ATOM 743 N N . GLY A 1 97 ? -4.063 -1.152 -10.153 1.00 90.25 97 GLY A N 1
ATOM 744 C CA . GLY A 1 97 ? -4.929 -1.111 -8.972 1.00 90.25 97 GLY A CA 1
ATOM 745 C C . GLY A 1 97 ? -6.061 -0.092 -9.069 1.00 90.25 97 GLY A C 1
ATOM 746 O O . GLY A 1 97 ? -6.512 0.385 -8.031 1.00 90.25 97 GLY A O 1
ATOM 747 N N . ALA A 1 98 ? -6.495 0.251 -10.287 1.00 87.75 98 ALA A N 1
ATOM 748 C CA . ALA A 1 98 ? -7.555 1.223 -10.557 1.00 87.75 98 ALA A CA 1
ATOM 749 C C . ALA A 1 98 ? -8.922 0.826 -9.964 1.00 87.75 98 ALA A C 1
ATOM 751 O O . ALA A 1 98 ? -9.723 1.701 -9.659 1.00 87.75 98 ALA A O 1
ATOM 752 N N . SER A 1 99 ? -9.168 -0.471 -9.748 1.00 84.25 99 SER A N 1
ATOM 753 C CA . SER A 1 99 ? -10.375 -1.001 -9.092 1.00 84.25 99 SER A CA 1
ATOM 754 C C . SER A 1 99 ? -10.363 -0.865 -7.565 1.00 84.25 99 SER A C 1
ATOM 756 O O . SER A 1 99 ? -11.405 -0.970 -6.923 1.00 84.25 99 SER A O 1
ATOM 758 N N . GLY A 1 100 ? -9.195 -0.627 -6.960 1.00 78.94 100 GLY A N 1
ATOM 759 C CA . GLY A 1 100 ? -9.080 -0.392 -5.525 1.00 78.94 100 GLY A CA 1
ATOM 760 C C . GLY A 1 100 ? -9.579 0.999 -5.141 1.00 78.94 100 GLY A C 1
ATOM 761 O O . GLY A 1 100 ? -9.564 1.922 -5.952 1.00 78.94 100 GLY A O 1
ATOM 762 N N . TYR A 1 101 ? -9.951 1.188 -3.874 1.00 78.06 101 TYR A N 1
ATOM 763 C CA . TYR A 1 101 ? -10.504 2.455 -3.388 1.00 78.06 101 TYR A CA 1
ATOM 764 C C . TYR A 1 101 ? -9.642 3.676 -3.768 1.00 78.06 101 TYR A C 1
ATOM 766 O O . TYR A 1 101 ? -10.131 4.582 -4.434 1.00 78.06 101 TYR A O 1
ATOM 774 N N . MET A 1 102 ? -8.338 3.675 -3.460 1.00 78.12 102 MET A N 1
ATOM 775 C CA . MET A 1 102 ? -7.432 4.752 -3.896 1.00 78.12 102 MET A CA 1
ATOM 776 C C . MET A 1 102 ? -7.296 4.844 -5.421 1.00 78.12 102 MET A C 1
ATOM 778 O O . MET A 1 102 ? -7.251 5.943 -5.968 1.00 78.12 102 MET A O 1
ATOM 782 N N . GLY A 1 103 ? -7.245 3.702 -6.107 1.00 82.06 103 GLY A N 1
ATOM 783 C CA . GLY A 1 103 ? -7.090 3.644 -7.557 1.00 82.06 103 GLY A CA 1
ATOM 784 C C . GLY A 1 103 ? -8.246 4.301 -8.294 1.00 82.06 103 GLY A C 1
ATOM 785 O O . GLY A 1 103 ? -7.997 5.066 -9.217 1.00 82.06 103 GLY A O 1
ATOM 786 N N . THR A 1 104 ? -9.484 4.104 -7.834 1.00 82.56 104 THR A N 1
ATOM 787 C CA . THR A 1 104 ? -10.662 4.765 -8.419 1.00 82.56 104 THR A CA 1
ATOM 788 C C . THR A 1 104 ? -10.588 6.285 -8.280 1.00 82.56 104 THR A C 1
ATOM 790 O O . THR A 1 104 ? -10.986 7.006 -9.191 1.00 82.56 104 THR A O 1
ATOM 793 N N . GLN A 1 105 ? -10.017 6.793 -7.182 1.00 79.25 105 GLN A N 1
ATOM 794 C CA . GLN A 1 105 ? -9.851 8.234 -6.968 1.00 79.25 105 GLN A CA 1
ATOM 795 C C . GLN A 1 105 ? -8.712 8.826 -7.802 1.00 79.25 105 GLN A C 1
ATOM 797 O O . GLN A 1 105 ? -8.818 9.963 -8.258 1.00 79.25 105 GLN A O 1
ATOM 802 N N . ILE A 1 106 ? -7.631 8.068 -8.017 1.00 79.38 106 ILE A N 1
ATOM 803 C CA . ILE A 1 106 ? -6.563 8.448 -8.951 1.00 79.38 106 ILE A CA 1
ATOM 804 C C . ILE A 1 106 ? -7.126 8.464 -10.373 1.00 79.38 106 ILE A C 1
ATOM 806 O O . ILE A 1 106 ? -6.998 9.465 -11.071 1.00 79.38 106 ILE A O 1
ATOM 810 N N . LEU A 1 107 ? -7.812 7.391 -10.774 1.00 83.75 107 LEU A N 1
ATOM 811 C CA . LEU A 1 107 ? -8.434 7.262 -12.087 1.00 83.75 107 LEU A CA 1
ATOM 812 C C . LEU A 1 107 ? -9.398 8.419 -12.357 1.00 83.75 107 LEU A C 1
ATOM 814 O O . LEU A 1 107 ? -9.318 9.040 -13.406 1.00 83.75 107 LEU A O 1
ATOM 818 N N . ARG A 1 108 ? -10.263 8.762 -11.399 1.00 79.94 108 ARG A N 1
ATOM 819 C CA . ARG A 1 108 ? -11.210 9.872 -11.539 1.00 79.94 108 ARG A CA 1
ATOM 820 C C . ARG A 1 108 ? -10.529 11.211 -11.839 1.00 79.94 108 ARG A C 1
ATOM 822 O O . ARG A 1 108 ? -11.027 11.942 -12.684 1.00 79.94 108 ARG A O 1
ATOM 829 N N . GLN A 1 109 ? -9.418 11.514 -11.167 1.00 76.44 109 GLN A N 1
ATOM 830 C CA . GLN A 1 109 ? -8.645 12.738 -11.414 1.00 76.44 109 GLN A CA 1
ATOM 831 C C . GLN A 1 109 ? -7.954 12.710 -12.785 1.00 76.44 109 GLN A C 1
ATOM 833 O O . GLN A 1 109 ? -7.867 13.731 -13.453 1.00 76.44 109 GLN A O 1
ATOM 838 N N . LEU A 1 110 ? -7.491 11.538 -13.236 1.00 78.75 110 LEU A N 1
ATOM 839 C CA . LEU A 1 110 ? -6.884 11.381 -14.563 1.00 78.75 110 LEU A CA 1
ATOM 840 C C . LEU A 1 110 ? -7.918 11.482 -15.699 1.00 78.75 110 LEU A C 1
ATOM 842 O O . LEU A 1 110 ? -7.625 12.038 -16.756 1.00 78.75 110 LEU A O 1
ATOM 846 N N . LEU A 1 111 ? -9.135 10.977 -15.475 1.00 78.56 111 LEU A N 1
ATOM 847 C CA . LEU A 1 111 ? -10.237 10.965 -16.447 1.00 78.56 111 LEU A CA 1
ATOM 848 C C . LEU A 1 111 ? -10.929 12.318 -16.641 1.00 78.56 111 LEU A C 1
ATOM 850 O O . LEU A 1 111 ? -11.888 12.410 -17.411 1.00 78.56 111 LEU A O 1
ATOM 854 N N . GLU A 1 112 ? -10.423 13.388 -16.026 1.00 65.12 112 GLU A N 1
ATOM 855 C CA . GLU A 1 112 ? -10.747 14.750 -16.464 1.00 65.12 112 GLU A CA 1
ATOM 856 C C . GLU A 1 112 ? -10.422 14.939 -17.969 1.00 65.12 112 GLU A C 1
ATOM 858 O O . GLU A 1 112 ? -11.062 15.748 -18.646 1.00 65.12 112 GLU A O 1
ATOM 863 N N . HIS A 1 113 ? -9.530 14.104 -18.532 1.00 58.94 113 HIS A N 1
ATOM 864 C CA . HIS A 1 113 ? -9.269 13.958 -19.968 1.00 58.94 113 HIS A CA 1
ATOM 865 C C . HIS A 1 113 ? -9.852 12.643 -20.549 1.00 58.94 113 HIS A C 1
ATOM 867 O O . HIS A 1 113 ? -9.741 11.568 -19.968 1.00 58.94 113 HIS A O 1
ATOM 873 N N . ARG A 1 114 ? -10.514 12.723 -21.716 1.00 62.69 114 ARG A N 1
ATOM 874 C CA . ARG A 1 114 ? -11.521 11.747 -22.205 1.00 62.69 114 ARG A CA 1
ATOM 875 C C . ARG A 1 114 ? -11.011 10.456 -22.883 1.00 62.69 114 ARG A C 1
ATOM 877 O O . ARG A 1 114 ? -11.657 9.997 -23.825 1.00 62.69 114 ARG A O 1
ATOM 884 N N . GLN A 1 115 ? -9.909 9.843 -22.456 1.00 82.69 115 GLN A N 1
ATOM 885 C CA . GLN A 1 115 ? -9.500 8.554 -23.039 1.00 82.69 115 GLN A CA 1
ATOM 886 C C . GLN A 1 115 ? -9.089 7.544 -21.969 1.00 82.69 115 GLN A C 1
ATOM 888 O O . GLN A 1 115 ? -8.196 7.802 -21.170 1.00 82.69 115 GLN A O 1
ATOM 893 N N . LEU A 1 116 ? -9.767 6.394 -21.971 1.00 88.88 116 LEU A N 1
ATOM 894 C CA . LEU A 1 116 ? -9.518 5.261 -21.087 1.00 88.88 116 LEU A CA 1
ATOM 895 C C . LEU A 1 116 ? -9.367 4.007 -21.940 1.00 88.88 116 LEU A C 1
ATOM 897 O O . LEU A 1 116 ? -10.268 3.689 -22.715 1.00 88.88 116 LEU A O 1
ATOM 901 N N . ASP A 1 117 ? -8.259 3.301 -21.756 1.00 91.44 117 ASP A N 1
ATOM 902 C CA . ASP A 1 117 ? -8.065 1.941 -22.246 1.00 91.44 117 ASP A CA 1
ATOM 903 C C . ASP A 1 117 ? -7.884 1.010 -21.040 1.00 91.44 117 ASP A C 1
ATOM 905 O O . ASP A 1 117 ? -7.234 1.381 -20.058 1.00 91.44 117 ASP A O 1
ATOM 909 N N . VAL A 1 118 ? -8.524 -0.158 -21.068 1.00 93.00 118 VAL A N 1
ATOM 910 C CA . VAL A 1 118 ? -8.601 -1.077 -19.924 1.00 93.00 118 VAL A CA 1
ATOM 911 C C . VAL A 1 118 ? -7.993 -2.409 -20.313 1.00 93.00 118 VAL A C 1
ATOM 913 O O . VAL A 1 118 ? -8.520 -3.117 -21.169 1.00 93.00 118 VAL A O 1
ATOM 916 N N . TRP A 1 119 ? -6.910 -2.778 -19.635 1.00 94.50 119 TRP A N 1
ATOM 917 C CA . TRP A 1 119 ? -6.226 -4.048 -19.855 1.00 94.50 119 TRP A CA 1
ATOM 918 C C . TRP A 1 119 ? -6.464 -4.995 -18.683 1.00 94.50 119 TRP A C 1
ATOM 920 O O . TRP A 1 119 ? -6.280 -4.630 -17.519 1.00 94.50 119 TRP A O 1
ATOM 930 N N . VAL A 1 120 ? -6.866 -6.226 -18.996 1.00 93.50 120 VAL A N 1
ATOM 931 C CA . VAL A 1 120 ? -7.030 -7.290 -18.002 1.00 93.50 120 VAL A CA 1
ATOM 932 C C . VAL A 1 120 ? -5.657 -7.867 -17.678 1.00 93.50 120 VAL A C 1
ATOM 934 O O . VAL A 1 120 ? -4.924 -8.268 -18.577 1.00 93.50 120 VAL A O 1
ATOM 937 N N . GLY A 1 121 ? -5.317 -7.920 -16.393 1.00 92.44 121 GLY A N 1
ATOM 938 C CA . GLY A 1 121 ? -4.041 -8.443 -15.926 1.00 92.44 121 GLY A CA 1
ATOM 939 C C . GLY A 1 121 ? -4.081 -8.855 -14.457 1.00 92.44 121 GLY A C 1
ATOM 940 O O . GLY A 1 121 ? -4.988 -8.490 -13.709 1.00 92.44 121 GLY A O 1
ATOM 941 N N . ASP A 1 122 ? -3.065 -9.606 -14.051 1.00 92.69 122 ASP A N 1
ATOM 942 C CA . ASP A 1 122 ? -2.817 -10.055 -12.688 1.00 92.69 122 ASP A CA 1
ATOM 943 C C . ASP A 1 122 ? -1.356 -9.772 -12.320 1.00 92.69 122 ASP A C 1
ATOM 945 O O . ASP A 1 122 ? -0.420 -10.346 -12.876 1.00 92.69 122 ASP A O 1
ATOM 949 N N . LEU A 1 123 ? -1.159 -8.891 -11.338 1.00 94.81 123 LEU A N 1
ATOM 950 C CA . LEU A 1 123 ? 0.161 -8.495 -10.843 1.00 94.81 123 LEU A CA 1
ATOM 951 C C . LEU A 1 123 ? 0.974 -9.666 -10.262 1.00 94.81 123 LEU A C 1
ATOM 953 O O . LEU A 1 123 ? 2.184 -9.538 -10.114 1.00 94.81 123 LEU A O 1
ATOM 957 N N . SER A 1 124 ? 0.332 -10.778 -9.891 1.00 92.25 124 SER A N 1
ATOM 958 C CA . SER A 1 124 ? 1.017 -11.983 -9.412 1.00 92.25 124 SER A CA 1
ATOM 959 C C . SER A 1 124 ? 1.666 -12.802 -10.533 1.00 92.25 124 SER A C 1
ATOM 961 O O . SER A 1 124 ? 2.505 -13.662 -10.253 1.00 92.25 124 SER A O 1
ATOM 963 N N . LEU A 1 125 ? 1.301 -12.539 -11.792 1.00 94.00 125 LEU A N 1
ATOM 964 C CA . LEU A 1 125 ? 1.786 -13.264 -12.959 1.00 94.00 125 LEU A CA 1
ATOM 965 C C . LEU A 1 125 ? 2.942 -12.522 -13.652 1.00 94.00 125 LEU A C 1
ATOM 967 O O . LEU A 1 125 ? 3.032 -11.292 -13.587 1.00 94.00 125 LEU A O 1
ATOM 971 N N . PRO A 1 126 ? 3.817 -13.246 -14.380 1.00 91.12 126 PRO A N 1
ATOM 972 C CA . PRO A 1 126 ? 4.809 -12.622 -15.250 1.00 91.12 126 PRO A CA 1
ATOM 973 C C . PRO A 1 126 ? 4.154 -11.629 -16.211 1.00 91.12 126 PRO A C 1
ATOM 975 O O . PRO A 1 126 ? 3.059 -11.886 -16.712 1.00 91.12 126 PRO A O 1
ATOM 978 N N . ARG A 1 127 ? 4.832 -10.507 -16.487 1.00 91.81 127 ARG A N 1
ATOM 979 C CA . ARG A 1 127 ? 4.305 -9.436 -17.358 1.00 91.81 127 ARG A CA 1
ATOM 980 C C . ARG A 1 127 ? 2.938 -8.909 -16.907 1.00 91.81 127 ARG A C 1
ATOM 982 O O . ARG A 1 127 ? 2.148 -8.441 -17.720 1.00 91.81 127 ARG A O 1
ATOM 989 N N . LEU A 1 128 ? 2.654 -9.010 -15.607 1.00 94.56 128 LEU A N 1
ATOM 990 C CA . LEU A 1 128 ? 1.381 -8.626 -14.999 1.00 94.56 128 LEU A CA 1
ATOM 991 C C . LEU A 1 128 ? 0.180 -9.372 -15.603 1.00 94.56 128 LEU A C 1
ATOM 993 O O . LEU A 1 128 ? -0.929 -8.849 -15.594 1.00 94.56 128 LEU A O 1
ATOM 997 N N . GLY A 1 129 ? 0.393 -10.555 -16.191 1.00 95.12 129 GLY A N 1
ATOM 998 C CA . GLY A 1 129 ? -0.653 -11.312 -16.883 1.00 95.12 129 GLY A CA 1
ATOM 999 C C . GLY A 1 129 ? -1.166 -10.663 -18.174 1.00 95.12 129 GLY A C 1
ATOM 1000 O O . GLY A 1 129 ? -2.188 -11.105 -18.690 1.00 95.12 129 GLY A O 1
ATOM 1001 N N . LEU A 1 130 ? -0.484 -9.634 -18.687 1.00 95.44 130 LEU A N 1
ATOM 1002 C CA . LEU A 1 130 ? -0.845 -8.971 -19.938 1.00 95.44 130 LEU A CA 1
ATOM 1003 C C . LEU A 1 130 ? -0.487 -9.842 -21.147 1.00 95.44 130 LEU A C 1
ATOM 1005 O O . LEU A 1 130 ? 0.497 -10.589 -21.135 1.00 95.44 130 LEU A O 1
ATOM 1009 N N . ASP A 1 131 ? -1.266 -9.700 -22.218 1.00 95.19 131 ASP A N 1
ATOM 1010 C CA . ASP A 1 131 ? -0.894 -10.239 -23.523 1.00 95.19 131 ASP A CA 1
ATOM 1011 C C . ASP A 1 131 ? 0.361 -9.544 -24.089 1.00 95.19 131 ASP A C 1
ATOM 1013 O O . ASP A 1 131 ? 0.823 -8.512 -23.592 1.00 95.19 131 ASP A O 1
ATOM 1017 N N . SER A 1 132 ? 0.941 -10.135 -25.138 1.00 95.00 132 SER A N 1
ATOM 1018 C CA . SER A 1 132 ? 2.156 -9.604 -25.761 1.00 95.00 132 SER A CA 1
ATOM 1019 C C . SER A 1 132 ? 1.971 -8.192 -26.301 1.00 95.00 132 SER A C 1
ATOM 1021 O O . SER A 1 132 ? 2.874 -7.387 -26.149 1.00 95.00 132 SER A O 1
ATOM 1023 N N . THR A 1 133 ? 0.813 -7.873 -26.878 1.00 96.00 133 THR A N 1
ATOM 1024 C CA . THR A 1 133 ? 0.555 -6.564 -27.489 1.00 96.00 133 THR A CA 1
ATOM 1025 C C . THR A 1 133 ? 0.599 -5.458 -26.438 1.00 96.00 133 THR A C 1
ATOM 1027 O O . THR A 1 133 ? 1.322 -4.477 -26.594 1.00 96.00 133 THR A O 1
ATOM 1030 N N . ASN A 1 134 ? -0.123 -5.640 -25.334 1.00 95.50 134 ASN A N 1
ATOM 1031 C CA . ASN A 1 134 ? -0.181 -4.682 -24.233 1.00 95.50 134 ASN A CA 1
ATOM 1032 C C . ASN A 1 134 ? 1.154 -4.584 -23.485 1.00 95.50 134 ASN A C 1
ATOM 1034 O O . ASN A 1 134 ? 1.579 -3.499 -23.084 1.00 95.50 134 ASN A O 1
ATOM 1038 N N . TRP A 1 135 ? 1.856 -5.709 -23.328 1.00 95.69 135 TRP A N 1
ATOM 1039 C CA . TRP A 1 135 ? 3.199 -5.699 -22.756 1.00 95.69 135 TRP A CA 1
ATOM 1040 C C . TRP A 1 135 ? 4.207 -4.965 -23.648 1.00 95.69 135 TRP A C 1
ATOM 1042 O O . TRP A 1 135 ? 5.017 -4.186 -23.145 1.00 95.69 135 TRP A O 1
ATOM 1052 N N . ASP A 1 136 ? 4.140 -5.164 -24.964 1.00 94.81 136 ASP A N 1
ATOM 1053 C CA . ASP A 1 136 ? 5.035 -4.513 -25.918 1.00 94.81 136 ASP A CA 1
ATOM 1054 C C . ASP A 1 136 ? 4.841 -2.988 -25.884 1.00 94.81 136 ASP A C 1
ATOM 1056 O O . ASP A 1 136 ? 5.833 -2.261 -25.809 1.00 94.81 136 ASP A O 1
ATOM 1060 N N . LEU A 1 137 ? 3.593 -2.506 -25.787 1.00 93.81 137 LEU A N 1
ATOM 1061 C CA . LEU A 1 137 ? 3.279 -1.084 -25.580 1.00 93.81 137 LEU A CA 1
ATOM 1062 C C . LEU A 1 137 ? 3.903 -0.514 -24.294 1.00 93.81 137 LEU A C 1
ATOM 1064 O O . LEU A 1 137 ? 4.365 0.621 -24.288 1.00 93.81 137 LEU A O 1
ATOM 1068 N N . LEU A 1 138 ? 3.971 -1.278 -23.199 1.00 92.62 138 LEU A N 1
ATOM 1069 C CA . LEU A 1 138 ? 4.656 -0.817 -21.979 1.00 92.62 138 LEU A CA 1
ATOM 1070 C C . LEU A 1 138 ? 6.176 -0.731 -22.142 1.00 92.62 138 LEU A C 1
ATOM 1072 O O . LEU A 1 138 ? 6.834 0.044 -21.446 1.00 92.62 138 LEU A O 1
ATOM 1076 N N . THR A 1 139 ? 6.746 -1.556 -23.018 1.00 92.62 139 THR A N 1
ATOM 1077 C CA . THR A 1 139 ? 8.201 -1.693 -23.175 1.00 92.62 139 THR A CA 1
ATOM 1078 C C . THR A 1 139 ? 8.791 -0.830 -24.287 1.00 92.62 139 THR A C 1
ATOM 1080 O O . THR A 1 139 ? 10.000 -0.608 -24.291 1.00 92.62 139 THR A O 1
ATOM 1083 N N . ASP A 1 140 ? 7.972 -0.320 -25.211 1.00 90.31 140 ASP A N 1
ATOM 1084 C CA . ASP A 1 140 ? 8.432 0.404 -26.405 1.00 90.31 140 ASP A CA 1
ATOM 1085 C C . ASP A 1 140 ? 9.086 1.773 -26.115 1.00 90.31 140 ASP A C 1
ATOM 1087 O O . ASP A 1 140 ? 9.685 2.388 -27.005 1.00 90.31 140 ASP A O 1
ATOM 1091 N N . GLY A 1 141 ? 8.962 2.252 -24.872 1.00 83.38 141 GLY A N 1
ATOM 1092 C CA . GLY A 1 141 ? 9.502 3.518 -24.380 1.00 83.38 141 GLY A CA 1
ATOM 1093 C C . GLY A 1 141 ? 8.810 4.772 -24.927 1.00 83.38 141 GLY A C 1
ATOM 1094 O O . GLY A 1 141 ? 9.327 5.875 -24.742 1.00 83.38 141 GLY A O 1
ATOM 1095 N N . LYS A 1 142 ? 7.677 4.625 -25.621 1.00 84.81 142 LYS A N 1
ATOM 1096 C CA . LYS A 1 142 ? 6.983 5.694 -26.357 1.00 84.81 142 LYS A CA 1
ATOM 1097 C C . LYS A 1 142 ? 5.487 5.762 -26.072 1.00 84.81 142 LYS A C 1
ATOM 1099 O O . LYS A 1 142 ? 4.934 6.852 -26.164 1.00 84.81 142 LYS A O 1
ATOM 1104 N N . SER A 1 143 ? 4.841 4.638 -25.774 1.00 89.44 143 SER A N 1
ATOM 1105 C CA . SER A 1 143 ? 3.388 4.572 -25.600 1.00 89.44 143 SER A CA 1
ATOM 1106 C C . SER A 1 143 ? 2.935 4.948 -24.190 1.00 89.44 143 SER A C 1
ATOM 1108 O O . SER A 1 143 ? 1.798 5.372 -24.014 1.00 89.44 143 SER A O 1
ATOM 1110 N N . VAL A 1 144 ? 3.810 4.837 -23.184 1.00 89.75 144 VAL A N 1
ATOM 1111 C CA . VAL A 1 144 ? 3.506 5.188 -21.788 1.00 89.75 144 VAL A CA 1
ATOM 1112 C C . VAL A 1 144 ? 4.549 6.154 -21.236 1.00 89.75 144 VAL A C 1
ATOM 1114 O O . VAL A 1 144 ? 5.740 5.851 -21.190 1.00 89.75 144 VAL A O 1
ATOM 1117 N N . ASP A 1 145 ? 4.084 7.310 -20.762 1.00 85.38 145 ASP A N 1
ATOM 1118 C CA . ASP A 1 145 ? 4.936 8.357 -20.190 1.00 85.38 145 ASP A CA 1
ATOM 1119 C C . ASP A 1 145 ? 5.078 8.218 -18.671 1.00 85.38 145 ASP A C 1
ATOM 1121 O O . ASP A 1 145 ? 6.111 8.564 -18.089 1.00 85.38 145 ASP A O 1
ATOM 1125 N N . VAL A 1 146 ? 4.024 7.744 -17.999 1.00 88.88 146 VAL A N 1
ATOM 1126 C CA . VAL A 1 146 ? 3.973 7.643 -16.537 1.00 88.88 146 VAL A CA 1
ATOM 1127 C C . VAL A 1 146 ? 3.357 6.319 -16.112 1.00 88.88 146 VAL A C 1
ATOM 1129 O O . VAL A 1 146 ? 2.234 5.999 -16.484 1.00 88.88 146 VAL A O 1
ATOM 1132 N N . ILE A 1 147 ? 4.050 5.592 -15.242 1.00 93.25 147 ILE A N 1
ATOM 1133 C CA . ILE A 1 147 ? 3.487 4.464 -14.499 1.00 93.25 147 ILE A CA 1
ATOM 1134 C C . ILE A 1 147 ? 3.105 4.945 -13.099 1.00 93.25 147 ILE A C 1
ATOM 1136 O O . ILE A 1 147 ? 3.958 5.423 -12.351 1.00 93.25 147 ILE A O 1
ATOM 1140 N N . ILE A 1 148 ? 1.840 4.765 -12.718 1.00 92.19 148 ILE A N 1
ATOM 1141 C CA . ILE A 1 148 ? 1.373 4.894 -11.335 1.00 92.19 148 ILE A CA 1
ATOM 1142 C C . ILE A 1 148 ? 1.082 3.489 -10.796 1.00 92.19 148 ILE A C 1
ATOM 1144 O O . ILE A 1 148 ? 0.066 2.856 -11.108 1.00 92.19 148 ILE A O 1
ATOM 1148 N N . HIS A 1 149 ? 1.990 2.978 -9.968 1.00 95.44 149 HIS A N 1
ATOM 1149 C CA . HIS A 1 149 ? 1.855 1.675 -9.334 1.00 95.44 149 HIS A CA 1
ATOM 1150 C C . HIS A 1 149 ? 1.141 1.786 -7.978 1.00 95.44 149 HIS A C 1
ATOM 1152 O O . HIS A 1 149 ? 1.773 2.001 -6.942 1.00 95.44 149 HIS A O 1
ATOM 1158 N N . ASN A 1 150 ? -0.190 1.661 -8.000 1.00 90.62 150 ASN A N 1
ATOM 1159 C CA . ASN A 1 150 ? -1.045 1.607 -6.808 1.00 90.62 150 ASN A CA 1
ATOM 1160 C C . ASN A 1 150 ? -1.543 0.183 -6.487 1.00 90.62 150 ASN A C 1
ATOM 1162 O O . ASN A 1 150 ? -1.953 -0.087 -5.359 1.00 90.62 150 ASN A O 1
ATOM 1166 N N . GLY A 1 151 ? -1.517 -0.731 -7.460 1.00 88.50 151 GLY A N 1
ATOM 1167 C CA . GLY A 1 151 ? -2.017 -2.093 -7.285 1.00 88.50 151 GLY A CA 1
ATOM 1168 C C . GLY A 1 151 ? -1.236 -2.891 -6.244 1.00 88.50 151 GLY A C 1
ATOM 1169 O O . GLY A 1 151 ? -0.013 -2.808 -6.167 1.00 88.50 151 GLY A O 1
ATOM 1170 N N . VAL A 1 152 ? -1.968 -3.636 -5.415 1.00 85.19 152 VAL A N 1
ATOM 1171 C CA . VAL A 1 152 ? -1.417 -4.387 -4.288 1.00 85.19 152 VAL A CA 1
ATOM 1172 C C . VAL A 1 152 ? -2.422 -5.440 -3.803 1.00 85.19 152 VAL A C 1
ATOM 1174 O O . VAL A 1 152 ? -3.627 -5.195 -3.815 1.00 85.19 152 VAL A O 1
ATOM 1177 N N . ALA A 1 153 ? -1.943 -6.587 -3.321 1.00 81.81 153 ALA A N 1
ATOM 1178 C CA . ALA A 1 153 ? -2.732 -7.512 -2.511 1.00 81.81 153 ALA A CA 1
ATOM 1179 C C . ALA A 1 153 ? -2.610 -7.141 -1.027 1.00 81.81 153 ALA A C 1
ATOM 1181 O O . ALA A 1 153 ? -1.538 -7.257 -0.419 1.00 81.81 153 ALA A O 1
ATOM 1182 N N . VAL A 1 154 ? -3.723 -6.720 -0.423 1.00 69.50 154 VAL A N 1
ATOM 1183 C CA . VAL A 1 154 ? -3.798 -6.414 1.010 1.00 69.50 154 VAL A CA 1
ATOM 1184 C C . VAL A 1 154 ? -4.445 -7.592 1.719 1.00 69.50 154 VAL A C 1
ATOM 1186 O O . VAL A 1 154 ? -5.663 -7.712 1.764 1.00 69.50 154 VAL A O 1
ATOM 1189 N N . HIS A 1 155 ? -3.625 -8.485 2.272 1.00 65.31 155 HIS A N 1
ATOM 1190 C CA . HIS A 1 155 ? -4.143 -9.628 3.016 1.00 65.31 155 HIS A CA 1
ATOM 1191 C C . HIS A 1 155 ? -3.311 -9.904 4.261 1.00 65.31 155 HIS A C 1
ATOM 1193 O O . HIS A 1 155 ? -2.148 -10.299 4.188 1.00 65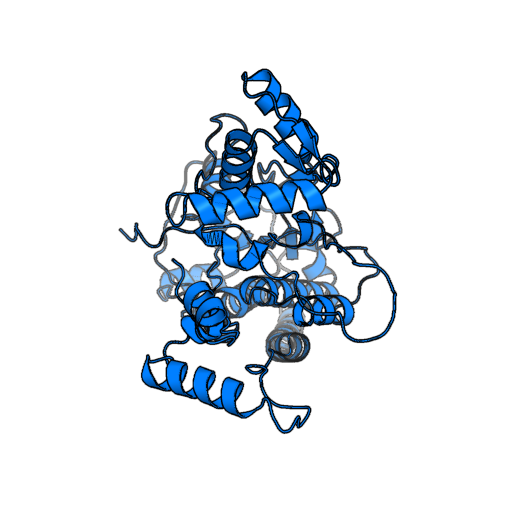.31 155 HIS A O 1
ATOM 1199 N N . TRP A 1 156 ? -3.912 -9.722 5.434 1.00 59.47 156 TRP A N 1
ATOM 1200 C CA . TRP A 1 156 ? -3.149 -9.700 6.684 1.00 59.47 156 TRP A CA 1
ATOM 1201 C C . TRP A 1 156 ? -2.796 -11.073 7.230 1.00 59.47 156 TRP A C 1
ATOM 1203 O O . TRP A 1 156 ? -1.889 -11.191 8.049 1.00 59.47 156 TRP A O 1
ATOM 1213 N N . ALA A 1 157 ? -3.504 -12.106 6.778 1.00 60.97 157 ALA A N 1
ATOM 1214 C CA . ALA A 1 157 ? -3.216 -13.475 7.177 1.00 60.97 157 ALA A CA 1
ATOM 1215 C C . ALA A 1 157 ? -2.301 -14.225 6.196 1.00 60.97 157 ALA A C 1
ATOM 1217 O O . ALA A 1 157 ? -1.913 -15.356 6.479 1.00 60.97 157 ALA A O 1
ATOM 1218 N N . LYS A 1 158 ? -1.950 -13.609 5.055 1.00 68.50 158 LYS A N 1
ATOM 1219 C CA . LYS A 1 158 ? -1.013 -14.207 4.097 1.00 68.50 158 LYS A CA 1
ATOM 1220 C C . LYS A 1 158 ? 0.416 -13.982 4.588 1.00 68.50 158 LYS A C 1
ATOM 1222 O O . LYS A 1 158 ? 0.714 -12.979 5.234 1.00 68.50 158 LYS A O 1
ATOM 1227 N N . SER A 1 159 ? 1.294 -14.940 4.303 1.00 80.62 159 SER A N 1
ATOM 1228 C CA . SER A 1 159 ? 2.729 -14.788 4.544 1.00 80.62 159 SER A CA 1
ATOM 1229 C C . SER A 1 159 ? 3.331 -13.777 3.567 1.00 80.62 159 SER A C 1
ATOM 1231 O O . SER A 1 159 ? 2.730 -13.456 2.543 1.00 80.62 159 SER A O 1
ATOM 1233 N N . TYR A 1 160 ? 4.547 -13.314 3.853 1.00 84.81 160 TYR A N 1
ATOM 1234 C CA . TYR A 1 160 ? 5.291 -12.458 2.928 1.00 84.81 160 TYR A CA 1
ATOM 1235 C C . TYR A 1 160 ? 5.444 -13.128 1.558 1.00 84.81 160 TYR A C 1
ATOM 1237 O O . TYR A 1 160 ? 5.091 -12.526 0.553 1.00 84.81 160 TYR A O 1
ATOM 1245 N N . HIS A 1 161 ? 5.856 -14.400 1.519 1.00 87.06 161 HIS A N 1
ATOM 1246 C CA . HIS A 1 161 ? 6.034 -15.141 0.264 1.00 87.06 161 HIS A CA 1
ATOM 1247 C C . HIS A 1 161 ? 4.739 -15.272 -0.546 1.00 87.06 161 HIS A C 1
ATOM 1249 O O . HIS A 1 161 ? 4.774 -15.199 -1.768 1.00 87.06 161 HIS A O 1
ATOM 1255 N N . ALA A 1 162 ? 3.586 -15.401 0.119 1.00 83.88 162 ALA A N 1
ATOM 1256 C CA . ALA A 1 162 ? 2.290 -15.436 -0.559 1.00 83.88 162 ALA A CA 1
ATOM 1257 C C . ALA A 1 162 ? 1.868 -14.072 -1.143 1.00 83.88 162 ALA A C 1
ATOM 1259 O O . ALA A 1 162 ? 0.973 -14.021 -1.981 1.00 83.88 162 ALA A O 1
ATOM 1260 N N . LEU A 1 163 ? 2.476 -12.972 -0.689 1.00 86.88 163 LEU A N 1
ATOM 1261 C CA . LEU A 1 163 ? 2.239 -11.612 -1.185 1.00 86.88 163 LEU A CA 1
ATOM 1262 C C . LEU A 1 163 ? 3.353 -11.115 -2.116 1.00 86.88 163 LEU A C 1
ATOM 1264 O O . LEU A 1 163 ? 3.187 -10.097 -2.783 1.00 86.88 163 LEU A O 1
ATOM 1268 N N . GLU A 1 164 ? 4.491 -11.804 -2.147 1.00 93.06 164 GLU A N 1
ATOM 1269 C CA . GLU A 1 164 ? 5.714 -11.339 -2.792 1.00 93.06 164 GLU A CA 1
ATOM 1270 C C . GLU A 1 164 ? 5.525 -11.109 -4.293 1.00 93.06 164 GLU A C 1
ATOM 1272 O O . GLU A 1 164 ? 5.908 -10.055 -4.799 1.00 93.06 164 GLU A O 1
ATOM 1277 N N . ALA A 1 165 ? 4.887 -12.054 -4.991 1.00 93.38 165 ALA A N 1
ATOM 1278 C CA . ALA A 1 165 ? 4.642 -11.947 -6.426 1.00 93.38 165 ALA A CA 1
ATOM 1279 C C . ALA A 1 165 ? 3.867 -10.661 -6.771 1.00 93.38 165 ALA A C 1
ATOM 1281 O O . ALA A 1 165 ? 4.320 -9.851 -7.575 1.00 93.38 165 ALA A O 1
ATOM 1282 N N . THR A 1 166 ? 2.748 -10.431 -6.083 1.00 92.94 166 THR A N 1
ATOM 1283 C CA . THR A 1 166 ? 1.843 -9.303 -6.335 1.00 92.94 166 THR A CA 1
ATOM 1284 C C . THR A 1 166 ? 2.365 -7.960 -5.838 1.00 92.94 166 THR A C 1
ATOM 1286 O O . THR A 1 166 ? 2.004 -6.937 -6.404 1.00 92.94 166 THR A O 1
ATOM 1289 N N . ASN A 1 167 ? 3.132 -7.929 -4.744 1.00 93.00 167 ASN A N 1
ATOM 1290 C CA . ASN A 1 167 ? 3.475 -6.671 -4.071 1.00 93.00 167 ASN A CA 1
ATOM 1291 C C . ASN A 1 167 ? 4.929 -6.244 -4.301 1.00 93.00 167 ASN A C 1
ATOM 1293 O O . ASN A 1 167 ? 5.218 -5.048 -4.261 1.00 93.00 167 ASN A O 1
ATOM 1297 N N . VAL A 1 168 ? 5.839 -7.202 -4.512 1.00 95.38 168 VAL A N 1
ATOM 1298 C CA . VAL A 1 168 ? 7.279 -6.959 -4.683 1.00 95.38 168 VAL A CA 1
ATOM 1299 C C . VAL A 1 168 ? 7.694 -7.209 -6.126 1.00 95.38 168 VAL A C 1
ATOM 1301 O O . VAL A 1 168 ? 8.218 -6.298 -6.764 1.00 95.38 168 VAL A O 1
ATOM 1304 N N . CYS A 1 169 ? 7.429 -8.397 -6.678 1.00 95.81 169 CYS A N 1
ATOM 1305 C CA . CYS A 1 169 ? 7.865 -8.733 -8.037 1.00 95.81 169 CYS A CA 1
ATOM 1306 C C . CYS A 1 169 ? 7.224 -7.823 -9.092 1.00 95.81 169 CYS A C 1
ATOM 1308 O O . CYS A 1 169 ? 7.946 -7.310 -9.941 1.00 95.81 169 CYS A O 1
ATOM 1310 N N . SER A 1 170 ? 5.925 -7.523 -8.990 1.00 96.25 170 SER A N 1
ATOM 1311 C CA . SER A 1 170 ? 5.267 -6.553 -9.880 1.00 96.25 170 SER A CA 1
ATOM 1312 C C . SER A 1 170 ? 5.910 -5.161 -9.829 1.00 96.25 170 SER A C 1
ATOM 1314 O O . SER A 1 170 ? 6.037 -4.493 -10.855 1.00 96.25 170 SER A O 1
ATOM 1316 N N . THR A 1 171 ? 6.342 -4.722 -8.638 1.00 96.81 171 THR A N 1
ATOM 1317 C CA . THR A 1 171 ? 7.037 -3.442 -8.461 1.00 96.81 171 THR A CA 1
ATOM 1318 C C . THR A 1 171 ? 8.394 -3.493 -9.148 1.00 96.81 171 THR A C 1
ATOM 1320 O O . THR A 1 171 ? 8.751 -2.548 -9.844 1.00 96.81 171 THR A O 1
ATOM 1323 N N . VAL A 1 172 ? 9.142 -4.587 -8.973 1.00 96.38 172 VAL A N 1
ATOM 1324 C CA . VAL A 1 172 ? 10.443 -4.793 -9.625 1.00 96.38 172 VAL A CA 1
ATOM 1325 C C . VAL A 1 172 ? 10.296 -4.765 -11.143 1.00 96.38 172 VAL A C 1
ATOM 1327 O O . VAL A 1 172 ? 11.054 -4.057 -11.801 1.00 96.38 172 VAL A O 1
ATOM 1330 N N . ASP A 1 173 ? 9.318 -5.483 -11.695 1.00 95.00 173 ASP A N 1
ATOM 1331 C CA . ASP A 1 173 ? 9.102 -5.567 -13.139 1.00 95.00 173 ASP A CA 1
ATOM 1332 C C . ASP A 1 173 ? 8.768 -4.184 -13.728 1.00 95.00 173 ASP A C 1
ATOM 1334 O O . ASP A 1 173 ? 9.422 -3.739 -14.672 1.00 95.00 173 ASP A O 1
ATOM 1338 N N . LEU A 1 174 ? 7.833 -3.444 -13.118 1.00 96.12 174 LEU A N 1
ATOM 1339 C CA . LEU A 1 174 ? 7.478 -2.085 -13.549 1.00 96.12 174 LEU A CA 1
ATOM 1340 C C . LEU A 1 174 ? 8.617 -1.070 -13.354 1.00 96.12 174 LEU A C 1
ATOM 1342 O O . LEU A 1 174 ? 8.817 -0.188 -14.190 1.00 96.12 174 LEU A O 1
ATOM 1346 N N . LEU A 1 175 ? 9.389 -1.193 -12.272 1.00 95.38 175 LEU A N 1
ATOM 1347 C CA . LEU A 1 175 ? 10.554 -0.346 -12.021 1.00 95.38 175 LEU A CA 1
ATOM 1348 C C . LEU A 1 175 ? 11.646 -0.582 -13.072 1.00 95.38 175 LEU A C 1
ATOM 1350 O O . LEU A 1 175 ? 12.244 0.377 -13.555 1.00 95.38 175 LEU A O 1
ATOM 1354 N N . VAL A 1 176 ? 11.896 -1.836 -13.461 1.00 93.81 176 VAL A N 1
ATOM 1355 C CA . VAL A 1 176 ? 12.858 -2.168 -14.524 1.00 93.81 176 VAL A CA 1
ATOM 1356 C C . VAL A 1 176 ? 12.424 -1.571 -15.863 1.00 93.81 176 VAL A C 1
ATOM 1358 O O . VAL A 1 176 ? 13.272 -1.020 -16.568 1.00 93.81 176 VAL A O 1
ATOM 1361 N N . LEU A 1 177 ? 11.128 -1.594 -16.194 1.00 92.31 177 LEU A N 1
ATOM 1362 C CA . LEU A 1 177 ? 10.612 -0.908 -17.384 1.00 92.31 177 LEU A CA 1
ATOM 1363 C C . LEU A 1 177 ? 10.911 0.595 -17.335 1.00 92.31 177 LEU A C 1
ATOM 1365 O O . LEU A 1 177 ? 11.474 1.149 -18.278 1.00 92.31 177 LEU A O 1
ATOM 1369 N N . ALA A 1 178 ? 10.611 1.254 -16.212 1.00 91.31 178 ALA A N 1
ATOM 1370 C CA . ALA A 1 178 ? 10.841 2.691 -16.052 1.00 91.31 178 ALA A CA 1
ATOM 1371 C C . ALA A 1 178 ? 12.326 3.076 -16.084 1.00 91.31 178 ALA A C 1
ATOM 1373 O O . ALA A 1 178 ? 12.694 4.156 -16.543 1.00 91.31 178 ALA A O 1
ATOM 1374 N N . LEU A 1 179 ? 13.202 2.191 -15.614 1.00 91.12 179 LEU A N 1
ATOM 1375 C CA . LEU A 1 179 ? 14.646 2.372 -15.723 1.00 91.12 179 LEU A CA 1
ATOM 1376 C C . LEU A 1 179 ? 15.139 2.192 -17.162 1.00 91.12 179 LEU A C 1
ATOM 1378 O O . LEU A 1 179 ? 16.092 2.864 -17.548 1.00 91.12 179 LEU A O 1
ATOM 1382 N N . SER A 1 180 ? 14.488 1.323 -17.940 1.00 89.00 180 SER A N 1
ATOM 1383 C CA . SER A 1 180 ? 14.840 1.031 -19.338 1.00 89.00 180 SER A CA 1
ATOM 1384 C C . SER A 1 180 ? 14.407 2.131 -20.310 1.00 89.00 180 SER A C 1
ATOM 1386 O O . SER A 1 180 ? 15.008 2.262 -21.370 1.00 89.00 180 SER A O 1
ATOM 1388 N N . SER A 1 181 ? 13.412 2.944 -19.943 1.00 86.88 181 SER A N 1
ATOM 1389 C CA . SER A 1 181 ? 12.957 4.093 -20.731 1.00 86.88 181 SER A CA 1
ATOM 1390 C C . SER A 1 181 ? 13.319 5.424 -20.047 1.00 86.88 181 SER A C 1
ATOM 1392 O O . SER A 1 181 ? 12.730 5.764 -19.016 1.00 86.88 181 SER A O 1
ATOM 1394 N N . PRO A 1 182 ? 14.265 6.218 -20.589 1.00 81.44 182 PRO A N 1
ATOM 1395 C CA . PRO A 1 182 ? 14.675 7.496 -19.999 1.00 81.44 182 PRO A CA 1
ATOM 1396 C C . PRO A 1 182 ? 13.559 8.543 -19.892 1.00 81.44 182 PRO A C 1
ATOM 1398 O O . PRO A 1 182 ? 13.634 9.417 -19.032 1.00 81.44 182 PRO A O 1
ATOM 1401 N N . SER A 1 183 ? 12.529 8.467 -20.736 1.00 81.31 183 SER A N 1
ATOM 1402 C CA . SER A 1 183 ? 11.375 9.376 -20.720 1.00 81.31 183 SER A CA 1
ATOM 1403 C C . SER A 1 183 ? 10.317 8.982 -19.686 1.00 81.31 183 SER A C 1
ATOM 1405 O O . SER A 1 183 ? 9.559 9.841 -19.236 1.00 81.31 183 SER A O 1
ATOM 1407 N N . MET A 1 184 ? 10.279 7.711 -19.270 1.00 86.06 184 MET A N 1
ATOM 1408 C CA . MET A 1 184 ? 9.212 7.188 -18.422 1.00 86.06 184 MET A CA 1
ATOM 1409 C C . MET A 1 184 ? 9.399 7.585 -16.954 1.00 86.06 184 MET A C 1
ATOM 1411 O O . MET A 1 184 ? 10.471 7.411 -16.363 1.00 86.06 184 MET A O 1
ATOM 1415 N N . ARG A 1 185 ? 8.334 8.111 -16.344 1.00 89.50 185 ARG A N 1
ATOM 1416 C CA . ARG A 1 185 ? 8.247 8.347 -14.896 1.00 89.50 185 ARG A CA 1
ATOM 1417 C C . ARG A 1 185 ? 7.598 7.159 -14.204 1.00 89.50 185 ARG A C 1
ATOM 1419 O O . ARG A 1 185 ? 6.703 6.523 -14.751 1.00 89.50 185 ARG A O 1
ATOM 1426 N N . PHE A 1 186 ? 8.009 6.900 -12.970 1.00 91.75 186 PHE A N 1
ATOM 1427 C CA . PHE A 1 186 ? 7.454 5.834 -12.148 1.00 91.75 186 PHE A CA 1
ATOM 1428 C C . PHE A 1 186 ? 7.096 6.366 -10.770 1.00 91.75 186 PHE A C 1
ATOM 1430 O O . PHE A 1 186 ? 7.950 6.873 -10.044 1.00 91.75 186 PHE A O 1
ATOM 1437 N N . VAL A 1 187 ? 5.824 6.234 -10.415 1.00 90.38 187 VAL A N 1
ATOM 1438 C CA . VAL A 1 187 ? 5.266 6.648 -9.134 1.00 90.38 187 VAL A CA 1
ATOM 1439 C C . VAL A 1 187 ? 4.733 5.413 -8.428 1.00 90.38 187 VAL A C 1
ATOM 1441 O O . VAL A 1 187 ? 3.785 4.787 -8.891 1.00 90.38 187 VAL A O 1
ATOM 1444 N N . TYR A 1 188 ? 5.315 5.069 -7.289 1.00 92.62 188 TYR A N 1
ATOM 1445 C CA . TYR A 1 188 ? 4.844 3.986 -6.437 1.00 92.62 188 TYR A CA 1
ATOM 1446 C C . TYR A 1 188 ? 4.033 4.535 -5.268 1.00 92.62 188 TYR A C 1
ATOM 1448 O O . TYR A 1 188 ? 4.494 5.422 -4.549 1.00 92.62 188 TYR A O 1
ATOM 1456 N N . VAL A 1 189 ? 2.840 3.988 -5.044 1.00 87.06 189 VAL A N 1
ATOM 1457 C CA . VAL A 1 189 ? 2.015 4.334 -3.883 1.00 87.06 189 VAL A CA 1
ATOM 1458 C C . VAL A 1 189 ? 2.361 3.384 -2.735 1.00 87.06 189 VAL A C 1
ATOM 1460 O O . VAL A 1 189 ? 1.966 2.217 -2.728 1.00 87.06 189 VAL A O 1
ATOM 1463 N N . SER A 1 190 ? 3.132 3.873 -1.764 1.00 83.00 190 SER A N 1
ATOM 1464 C CA . SER A 1 190 ? 3.509 3.157 -0.536 1.00 83.00 190 SER A CA 1
ATOM 1465 C C . SER A 1 190 ? 2.457 3.368 0.569 1.00 83.00 190 SER A C 1
ATOM 1467 O O . SER A 1 190 ? 1.321 3.756 0.303 1.00 83.00 190 SER A O 1
ATOM 1469 N N . ASN A 1 191 ? 2.801 3.089 1.824 1.00 72.12 191 ASN A N 1
ATOM 1470 C CA . ASN A 1 191 ? 2.037 3.509 2.996 1.00 72.12 191 ASN A CA 1
ATOM 1471 C C . ASN A 1 191 ? 2.941 4.288 3.957 1.00 72.12 191 ASN A C 1
ATOM 1473 O O . ASN A 1 191 ? 4.096 3.933 4.174 1.00 72.12 191 ASN A O 1
ATOM 1477 N N . ARG A 1 192 ? 2.430 5.371 4.552 1.00 64.50 192 ARG A N 1
ATOM 1478 C CA . ARG A 1 192 ? 3.240 6.186 5.464 1.00 64.50 192 ARG A CA 1
ATOM 1479 C C . ARG A 1 192 ? 3.595 5.420 6.736 1.00 64.50 192 ARG A C 1
ATOM 1481 O O . ARG A 1 192 ? 2.714 4.946 7.458 1.00 64.50 192 ARG A O 1
ATOM 1488 N N . ARG A 1 193 ? 4.882 5.406 7.084 1.00 61.34 193 ARG A N 1
ATOM 1489 C CA . ARG A 1 193 ? 5.374 4.944 8.386 1.00 61.34 193 ARG A CA 1
ATOM 1490 C C . ARG A 1 193 ? 5.514 6.167 9.296 1.00 61.34 193 ARG A C 1
ATOM 1492 O O . ARG A 1 193 ? 5.960 7.221 8.867 1.00 61.34 193 ARG A O 1
ATOM 1499 N N . THR A 1 194 ? 5.145 6.090 10.579 1.00 45.72 194 THR A N 1
ATOM 1500 C CA . THR A 1 194 ? 5.330 7.265 11.474 1.00 45.72 194 THR A CA 1
ATOM 1501 C C . THR A 1 194 ? 6.760 7.458 11.956 1.00 45.72 194 THR A C 1
ATOM 1503 O O . THR A 1 194 ? 6.979 8.253 12.863 1.00 45.72 194 THR A O 1
ATOM 1506 N N . ALA A 1 195 ? 7.687 6.652 11.462 1.00 48.81 195 ALA A N 1
ATOM 1507 C CA . ALA A 1 195 ? 9.066 6.661 11.897 1.00 48.81 195 ALA A CA 1
ATOM 1508 C C . ALA A 1 195 ? 9.992 7.066 10.749 1.00 48.81 195 ALA A C 1
ATOM 1510 O O . ALA A 1 195 ? 11.182 6.867 10.872 1.00 48.81 195 ALA A O 1
ATOM 1511 N N . ASP A 1 196 ? 9.483 7.656 9.665 1.00 49.44 196 ASP A N 1
ATOM 1512 C CA . ASP A 1 196 ? 10.342 8.227 8.625 1.00 49.44 196 ASP A CA 1
ATOM 1513 C C . ASP A 1 196 ? 10.968 9.538 9.145 1.00 49.44 196 ASP A C 1
ATOM 1515 O O . ASP A 1 196 ? 10.685 10.628 8.656 1.00 49.44 196 ASP A O 1
ATOM 1519 N N . SER A 1 197 ? 11.772 9.450 10.210 1.00 53.25 197 SER A N 1
ATOM 1520 C CA . SER A 1 197 ? 12.825 10.430 10.447 1.00 53.25 197 SER A CA 1
ATOM 1521 C C . SER A 1 197 ? 13.835 10.255 9.322 1.00 53.25 197 SER A C 1
ATOM 1523 O O . SER A 1 197 ? 14.192 9.117 9.013 1.00 53.25 197 SER A O 1
ATOM 1525 N N . GLU A 1 198 ? 14.307 11.353 8.734 1.00 55.41 198 GLU A N 1
ATOM 1526 C CA . GLU A 1 198 ? 15.283 11.308 7.634 1.00 55.41 198 GLU A CA 1
ATOM 1527 C C . GLU A 1 198 ? 16.565 10.525 8.010 1.00 55.41 198 GLU A C 1
ATOM 1529 O O . GLU A 1 198 ? 17.237 10.008 7.124 1.00 55.41 198 GLU A O 1
ATOM 1534 N N . ASP A 1 199 ? 16.828 10.337 9.310 1.00 59.34 199 ASP A N 1
ATOM 1535 C CA . ASP A 1 199 ? 17.993 9.632 9.858 1.00 59.34 199 ASP A CA 1
ATOM 1536 C C . ASP A 1 199 ? 17.830 8.106 10.046 1.00 59.34 199 ASP A C 1
ATOM 1538 O O . ASP A 1 199 ? 18.754 7.451 10.527 1.00 59.34 199 ASP A O 1
ATOM 1542 N N . GLN A 1 200 ? 16.673 7.506 9.733 1.00 70.12 200 GLN A N 1
ATOM 1543 C CA . GLN A 1 200 ? 16.491 6.058 9.927 1.00 70.12 200 GLN A CA 1
ATOM 1544 C C . GLN A 1 200 ? 17.129 5.222 8.814 1.00 70.12 200 GLN A C 1
ATOM 1546 O O . GLN A 1 200 ? 16.853 5.422 7.632 1.00 70.12 200 GLN A O 1
ATOM 1551 N N . THR A 1 201 ? 17.928 4.226 9.209 1.00 78.88 201 THR A N 1
ATOM 1552 C CA . THR A 1 201 ? 18.541 3.265 8.279 1.00 78.88 201 THR A CA 1
ATOM 1553 C C . THR A 1 201 ? 17.550 2.186 7.836 1.00 78.88 201 THR A C 1
ATOM 1555 O O . THR A 1 201 ? 16.571 1.899 8.531 1.00 78.88 201 THR A O 1
ATOM 1558 N N . GLU A 1 202 ? 17.800 1.537 6.691 1.00 82.19 202 GLU A N 1
ATOM 1559 C CA . GLU A 1 202 ? 16.990 0.394 6.242 1.00 82.19 202 GLU A CA 1
ATOM 1560 C C . GLU A 1 202 ? 16.966 -0.721 7.299 1.00 82.19 202 GLU A C 1
ATOM 1562 O O . GLU A 1 202 ? 15.928 -1.344 7.523 1.00 82.19 202 GLU A O 1
ATOM 1567 N N . GLU A 1 203 ? 18.080 -0.929 8.002 1.00 81.75 203 GLU A N 1
ATOM 1568 C CA . GLU A 1 203 ? 18.232 -1.902 9.079 1.00 81.75 203 GLU A CA 1
ATOM 1569 C C . GLU A 1 203 ? 17.362 -1.564 10.292 1.00 81.75 203 GLU A C 1
ATOM 1571 O O . GLU A 1 203 ? 16.751 -2.462 10.875 1.00 81.75 203 GLU A O 1
ATOM 1576 N N . ASP A 1 204 ? 17.262 -0.289 10.672 1.00 76.94 204 ASP A N 1
ATOM 1577 C CA . ASP A 1 204 ? 16.380 0.142 11.762 1.00 76.94 204 ASP A CA 1
ATOM 1578 C C . ASP A 1 204 ? 14.912 -0.086 11.398 1.00 76.94 204 ASP A C 1
ATOM 1580 O O . ASP A 1 204 ? 14.117 -0.593 12.201 1.00 76.94 204 ASP A O 1
ATOM 1584 N N . VAL A 1 205 ? 14.566 0.211 10.145 1.00 75.19 205 VAL A N 1
ATOM 1585 C CA . VAL A 1 205 ? 13.222 0.013 9.611 1.00 75.19 205 VAL A CA 1
ATOM 1586 C C . VAL A 1 205 ? 12.878 -1.479 9.534 1.00 75.19 205 VAL A C 1
ATOM 1588 O O . VAL A 1 205 ? 11.801 -1.875 9.996 1.00 75.19 205 VAL A O 1
ATOM 1591 N N . ALA A 1 206 ? 13.788 -2.322 9.045 1.00 77.50 206 ALA A N 1
ATOM 1592 C CA . ALA A 1 206 ? 13.647 -3.776 9.020 1.00 77.50 206 ALA A CA 1
ATOM 1593 C C . ALA A 1 206 ? 13.501 -4.353 10.433 1.00 77.50 206 ALA A C 1
ATOM 1595 O O . ALA A 1 206 ? 12.562 -5.102 10.706 1.00 77.50 206 ALA A O 1
ATOM 1596 N N . ARG A 1 207 ? 14.351 -3.932 11.377 1.00 74.88 207 ARG A N 1
ATOM 1597 C CA . ARG A 1 207 ? 14.293 -4.362 12.782 1.00 74.88 207 ARG A CA 1
ATOM 1598 C C . ARG A 1 207 ? 12.943 -4.017 13.417 1.00 74.88 207 ARG A C 1
ATOM 1600 O O . ARG A 1 207 ? 12.355 -4.844 14.114 1.00 74.88 207 ARG A O 1
ATOM 1607 N N . SER A 1 208 ? 12.389 -2.840 13.115 1.00 68.81 208 SER A N 1
ATOM 1608 C CA . SER A 1 208 ? 11.047 -2.453 13.580 1.00 68.81 208 SER A CA 1
ATOM 1609 C C . SER A 1 208 ? 9.921 -3.331 13.008 1.00 68.81 208 SER A C 1
ATOM 1611 O O . SER A 1 208 ? 8.908 -3.532 13.675 1.00 68.81 208 SER A O 1
ATOM 1613 N N . LEU A 1 209 ? 10.101 -3.898 11.808 1.00 68.69 209 LEU A N 1
ATOM 1614 C CA . LEU A 1 209 ? 9.156 -4.832 11.183 1.00 68.69 209 LEU A CA 1
ATOM 1615 C C . LEU A 1 209 ? 9.311 -6.276 11.677 1.00 68.69 209 LEU A C 1
ATOM 1617 O O . LEU A 1 209 ? 8.422 -7.089 11.446 1.00 68.69 209 LEU A O 1
ATOM 1621 N N . VAL A 1 210 ? 10.413 -6.615 12.337 1.00 62.19 210 VAL A N 1
ATOM 1622 C CA . VAL A 1 210 ? 10.595 -7.936 12.956 1.00 62.19 210 VAL A CA 1
ATOM 1623 C C . VAL A 1 210 ? 10.025 -7.958 14.379 1.00 62.19 210 VAL A C 1
ATOM 1625 O O . VAL A 1 210 ? 9.480 -8.973 14.803 1.00 62.19 210 VAL A O 1
ATOM 1628 N N . HIS A 1 211 ? 10.140 -6.850 15.122 1.00 48.75 211 HIS A N 1
ATOM 1629 C CA . HIS A 1 211 ? 9.732 -6.777 16.536 1.00 48.75 211 HIS A CA 1
ATOM 1630 C C . HIS A 1 211 ? 8.269 -6.417 16.770 1.00 48.75 211 HIS A C 1
ATOM 1632 O O . HIS A 1 211 ? 7.683 -6.817 17.775 1.00 48.75 211 HIS A O 1
ATOM 1638 N N . VAL A 1 212 ? 7.674 -5.646 15.867 1.00 48.44 212 VAL A N 1
ATOM 1639 C CA . VAL A 1 212 ? 6.220 -5.623 15.752 1.00 48.44 212 VAL A CA 1
ATOM 1640 C C . VAL A 1 212 ? 5.882 -6.921 15.030 1.00 48.44 212 VAL A C 1
ATOM 1642 O O . VAL A 1 212 ? 6.545 -7.192 14.036 1.00 48.44 212 VAL A O 1
ATOM 1645 N N . ASP A 1 213 ? 4.908 -7.712 15.496 1.00 47.28 213 ASP A N 1
ATOM 1646 C CA . ASP A 1 213 ? 4.322 -8.846 14.752 1.00 47.28 213 ASP A CA 1
ATOM 1647 C C . ASP A 1 213 ? 3.719 -8.328 13.432 1.00 47.28 213 ASP A C 1
ATOM 1649 O O . ASP A 1 213 ? 2.496 -8.192 13.276 1.00 47.28 213 ASP A O 1
ATOM 1653 N N . SER A 1 214 ? 4.592 -7.888 12.533 1.00 50.66 214 SER A N 1
ATOM 1654 C CA . SER A 1 214 ? 4.251 -6.984 11.466 1.00 50.66 214 SER A CA 1
ATOM 1655 C C . SER A 1 214 ? 3.500 -7.787 10.438 1.00 50.66 214 SER A C 1
ATOM 1657 O O . SER A 1 214 ? 3.814 -8.932 10.112 1.00 50.66 214 SER A O 1
ATOM 1659 N N . ILE A 1 215 ? 2.421 -7.179 9.977 1.00 64.81 215 ILE A N 1
ATOM 1660 C CA . ILE A 1 215 ? 1.603 -7.753 8.934 1.00 64.81 215 ILE A CA 1
ATOM 1661 C C . ILE A 1 215 ? 2.527 -7.891 7.722 1.00 64.81 215 ILE A C 1
ATOM 1663 O O . ILE A 1 215 ? 3.122 -6.898 7.307 1.00 64.81 215 ILE A O 1
ATOM 1667 N N . ALA A 1 216 ? 2.656 -9.098 7.168 1.00 73.69 216 ALA A N 1
ATOM 1668 C CA . ALA A 1 216 ? 3.537 -9.394 6.033 1.00 73.69 216 ALA A CA 1
ATOM 1669 C C . ALA A 1 216 ? 3.382 -8.393 4.871 1.00 73.69 216 ALA A C 1
ATOM 1671 O O . ALA A 1 216 ? 4.345 -8.036 4.199 1.00 73.69 216 ALA A O 1
ATOM 1672 N N . TYR A 1 217 ? 2.173 -7.858 4.702 1.00 76.62 217 TYR A N 1
ATOM 1673 C CA . TYR A 1 217 ? 1.877 -6.711 3.850 1.00 76.62 217 TYR A CA 1
ATOM 1674 C C . TYR A 1 217 ? 2.842 -5.523 4.048 1.00 76.62 217 TYR A C 1
ATOM 1676 O O . TYR A 1 217 ? 3.454 -5.064 3.087 1.00 76.62 217 TYR A O 1
ATOM 1684 N N . SER A 1 218 ? 3.038 -5.044 5.279 1.00 79.62 218 SER A N 1
ATOM 1685 C CA . SER A 1 218 ? 3.926 -3.914 5.585 1.00 79.62 218 SER A CA 1
ATOM 1686 C C . SER A 1 218 ? 5.387 -4.209 5.247 1.00 79.62 218 SER A C 1
ATOM 1688 O O . SER A 1 218 ? 6.115 -3.303 4.845 1.00 79.62 218 SER A O 1
ATOM 1690 N N . GLN A 1 219 ? 5.812 -5.471 5.379 1.00 84.38 219 GLN A N 1
ATOM 1691 C CA . GLN A 1 219 ? 7.132 -5.913 4.928 1.00 84.38 219 GLN A CA 1
ATOM 1692 C C . GLN A 1 219 ? 7.237 -5.798 3.404 1.00 84.38 219 GLN A C 1
ATOM 1694 O O . GLN A 1 219 ? 8.185 -5.190 2.922 1.00 84.38 219 GLN A O 1
ATOM 1699 N N . THR A 1 220 ? 6.238 -6.274 2.647 1.00 89.06 220 THR A N 1
ATOM 1700 C CA . THR A 1 220 ? 6.250 -6.154 1.176 1.00 89.06 220 THR A CA 1
ATOM 1701 C C . THR A 1 220 ? 6.325 -4.699 0.699 1.00 89.06 220 THR A C 1
ATOM 1703 O O . THR A 1 220 ? 7.137 -4.389 -0.167 1.00 89.06 220 THR A O 1
ATOM 1706 N N . LYS A 1 221 ? 5.564 -3.772 1.310 1.00 87.62 221 LYS A N 1
ATOM 1707 C CA . LYS A 1 221 ? 5.609 -2.344 0.939 1.00 87.62 221 LYS A CA 1
ATOM 1708 C C . LYS A 1 221 ? 6.980 -1.725 1.221 1.00 87.62 221 LYS A C 1
ATOM 1710 O O . LYS A 1 221 ? 7.472 -0.971 0.386 1.00 87.62 221 LYS A O 1
ATOM 1715 N N . PHE A 1 222 ? 7.591 -2.073 2.358 1.00 88.06 222 PHE A N 1
ATOM 1716 C CA . PHE A 1 222 ? 8.933 -1.613 2.719 1.00 88.06 222 PHE A CA 1
ATOM 1717 C C . PHE A 1 222 ? 10.003 -2.120 1.750 1.00 88.06 222 PHE A C 1
ATOM 1719 O O . PHE A 1 222 ? 10.828 -1.325 1.308 1.00 88.06 222 PHE A O 1
ATOM 1726 N N . VAL A 1 223 ? 9.965 -3.407 1.387 1.00 92.56 223 VAL A N 1
ATOM 1727 C CA . VAL A 1 223 ? 10.898 -3.981 0.406 1.00 92.56 223 VAL A CA 1
ATOM 1728 C C . VAL A 1 223 ? 10.795 -3.222 -0.919 1.00 92.56 223 VAL A C 1
ATOM 1730 O O . VAL A 1 223 ? 11.803 -2.729 -1.417 1.00 92.56 223 VAL A O 1
ATOM 1733 N N . SER A 1 224 ? 9.582 -3.034 -1.445 1.00 94.19 224 SER A N 1
ATOM 1734 C CA . SER A 1 224 ? 9.340 -2.266 -2.674 1.00 94.19 224 SER A CA 1
ATOM 1735 C C . SER A 1 224 ? 9.854 -0.823 -2.590 1.00 94.19 224 SER A C 1
ATOM 1737 O O . SER A 1 224 ? 10.515 -0.344 -3.510 1.00 94.19 224 SER A O 1
ATOM 1739 N N . GLU A 1 225 ? 9.616 -0.132 -1.474 1.00 91.06 225 GLU A N 1
ATOM 1740 C CA . GLU A 1 225 ? 10.105 1.231 -1.256 1.00 91.06 225 GLU A CA 1
ATOM 1741 C C . GLU A 1 225 ? 11.640 1.314 -1.225 1.00 91.06 225 GLU A C 1
ATOM 1743 O O . GLU A 1 225 ? 12.218 2.191 -1.871 1.00 91.06 225 GLU A O 1
ATOM 1748 N N . ALA A 1 226 ? 12.305 0.397 -0.517 1.00 92.12 226 ALA A N 1
ATOM 1749 C CA . ALA A 1 226 ? 13.763 0.342 -0.448 1.00 92.12 226 ALA A CA 1
ATOM 1750 C C . ALA A 1 226 ? 14.383 0.097 -1.833 1.00 92.12 226 ALA A C 1
ATOM 1752 O O . ALA A 1 226 ? 15.329 0.783 -2.216 1.00 92.12 226 ALA A O 1
ATOM 1753 N N . LEU A 1 227 ? 13.805 -0.808 -2.631 1.00 95.31 227 LEU A N 1
ATOM 1754 C CA . LEU A 1 227 ? 14.264 -1.088 -3.997 1.00 95.31 227 LEU A CA 1
ATOM 1755 C C . LEU A 1 227 ? 14.209 0.158 -4.892 1.00 95.31 227 LEU A C 1
ATOM 1757 O O . LEU A 1 227 ? 15.166 0.449 -5.611 1.00 95.31 227 LEU A O 1
ATOM 1761 N N . ILE A 1 228 ? 13.123 0.931 -4.811 1.00 93.25 228 ILE A N 1
ATOM 1762 C CA . ILE A 1 228 ? 12.965 2.174 -5.581 1.00 93.25 228 ILE A CA 1
ATOM 1763 C C . ILE A 1 228 ? 13.972 3.230 -5.114 1.00 93.25 228 ILE A C 1
ATOM 1765 O O . ILE A 1 228 ? 14.622 3.866 -5.945 1.00 93.25 228 ILE A O 1
ATOM 1769 N N . LYS A 1 229 ? 14.150 3.395 -3.795 1.00 90.19 229 LYS A N 1
ATOM 1770 C CA . LYS A 1 229 ? 15.134 4.328 -3.219 1.00 90.19 229 LYS A CA 1
ATOM 1771 C C . LYS A 1 229 ? 16.559 3.987 -3.651 1.00 90.19 229 LYS A C 1
ATOM 1773 O O . LYS A 1 229 ? 17.286 4.870 -4.101 1.00 90.19 229 LYS A O 1
ATOM 1778 N N . ARG A 1 230 ? 16.950 2.712 -3.575 1.00 93.25 230 ARG A N 1
ATOM 1779 C CA . ARG A 1 230 ? 18.269 2.241 -4.022 1.00 93.25 230 ARG A CA 1
ATOM 1780 C C . ARG A 1 230 ? 18.469 2.464 -5.520 1.00 93.25 230 ARG A C 1
ATOM 1782 O O . ARG A 1 230 ? 19.519 2.961 -5.922 1.00 93.25 230 ARG A O 1
ATOM 1789 N N . ALA A 1 231 ? 17.464 2.164 -6.345 1.00 92.31 231 ALA A N 1
ATOM 1790 C CA . ALA A 1 231 ? 17.524 2.407 -7.786 1.00 92.31 231 ALA A CA 1
ATOM 1791 C C . ALA A 1 231 ? 17.696 3.898 -8.123 1.00 92.31 231 ALA A C 1
ATOM 1793 O O . ALA A 1 231 ? 18.531 4.235 -8.964 1.00 92.31 231 ALA A O 1
ATOM 1794 N N . ALA A 1 232 ? 16.958 4.776 -7.436 1.00 89.06 232 ALA A N 1
ATOM 1795 C CA . ALA A 1 232 ? 17.073 6.229 -7.553 1.00 89.06 232 ALA A CA 1
ATOM 1796 C C . ALA A 1 232 ? 18.442 6.750 -7.081 1.00 89.06 232 ALA A C 1
ATOM 1798 O O . ALA A 1 232 ? 19.017 7.628 -7.716 1.00 89.06 232 ALA A O 1
ATOM 1799 N N . GLY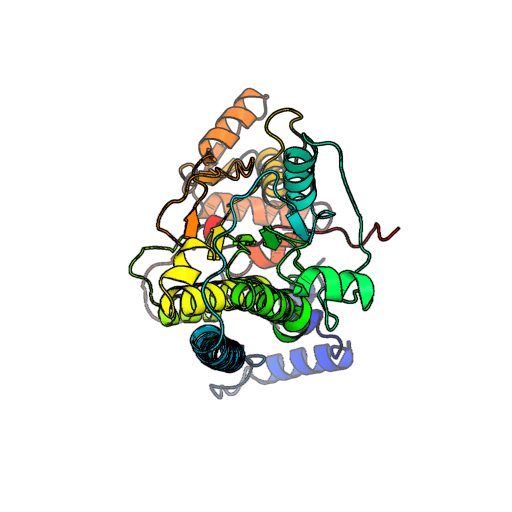 A 1 233 ? 18.999 6.187 -6.003 1.00 87.88 233 GLY A N 1
ATOM 1800 C CA . GLY A 1 233 ? 20.300 6.587 -5.455 1.00 87.88 233 GLY A CA 1
ATOM 1801 C C . GLY A 1 233 ? 21.501 6.254 -6.350 1.00 87.88 233 GLY A C 1
ATOM 1802 O O . GLY A 1 233 ? 22.544 6.892 -6.236 1.00 87.88 233 GLY A O 1
ATOM 1803 N N . ARG A 1 234 ? 21.372 5.289 -7.270 1.00 88.19 234 ARG A N 1
ATOM 1804 C CA . ARG A 1 234 ? 22.446 4.898 -8.210 1.00 88.19 234 ARG A CA 1
ATOM 1805 C C . ARG A 1 234 ? 22.586 5.802 -9.429 1.00 88.19 234 ARG A C 1
ATOM 1807 O O . ARG A 1 234 ? 23.569 5.685 -10.171 1.00 88.19 234 ARG A O 1
ATOM 1814 N N . ASP A 1 235 ? 21.579 6.622 -9.709 1.00 78.19 235 ASP A N 1
ATOM 1815 C CA . ASP A 1 235 ? 21.523 7.412 -10.930 1.00 78.19 235 ASP A CA 1
ATOM 1816 C C . ASP A 1 235 ? 20.733 8.707 -10.714 1.00 78.19 235 ASP A C 1
ATOM 1818 O O . ASP A 1 235 ? 19.526 8.698 -10.474 1.00 78.19 235 ASP A O 1
ATOM 1822 N N . ALA A 1 236 ? 21.420 9.842 -10.854 1.00 74.88 236 ALA A N 1
ATOM 1823 C CA . ALA A 1 236 ? 20.823 11.164 -10.704 1.00 74.88 236 ALA A CA 1
ATOM 1824 C C . ALA A 1 236 ? 19.682 11.430 -11.708 1.00 74.88 236 ALA A C 1
ATOM 1826 O O . ALA A 1 236 ? 18.752 12.172 -11.388 1.00 74.88 236 ALA A O 1
ATOM 1827 N N . CYS A 1 237 ? 19.715 10.822 -12.900 1.00 73.25 237 CYS A N 1
ATOM 1828 C CA . CYS A 1 237 ? 18.621 10.898 -13.868 1.00 73.25 237 CYS A CA 1
ATOM 1829 C C . CYS A 1 237 ? 17.410 10.082 -13.395 1.00 73.25 237 CYS A C 1
ATOM 1831 O O . CYS A 1 237 ? 16.279 10.569 -13.449 1.00 73.25 237 CYS A O 1
ATOM 1833 N N . ALA A 1 238 ? 17.639 8.875 -12.865 1.00 76.00 238 ALA A N 1
ATOM 1834 C CA . ALA A 1 238 ? 16.570 8.054 -12.296 1.00 76.00 238 ALA A CA 1
ATOM 1835 C C . ALA A 1 238 ? 15.923 8.737 -11.081 1.00 76.00 238 ALA A C 1
ATOM 1837 O O . ALA A 1 238 ? 14.701 8.752 -10.965 1.00 76.00 238 ALA A O 1
ATOM 1838 N N . SER A 1 239 ? 16.713 9.389 -10.224 1.00 76.12 239 SER A N 1
ATOM 1839 C CA . SER A 1 239 ? 16.215 10.099 -9.037 1.00 76.12 239 SER A CA 1
ATOM 1840 C C . SER A 1 239 ? 15.133 11.150 -9.337 1.00 76.12 239 SER A C 1
ATOM 1842 O O . SER A 1 239 ? 14.226 11.351 -8.533 1.00 76.12 239 SER A O 1
ATOM 1844 N N . ARG A 1 240 ? 15.160 11.775 -10.525 1.00 75.56 240 ARG A N 1
ATOM 1845 C CA . ARG A 1 240 ? 14.148 12.764 -10.952 1.00 75.56 240 ARG A CA 1
ATOM 1846 C C . ARG A 1 240 ? 12.860 12.149 -11.505 1.00 75.56 240 ARG A C 1
ATOM 1848 O O . ARG A 1 240 ? 11.877 12.866 -11.685 1.00 75.56 240 ARG A O 1
ATOM 1855 N N . ARG A 1 241 ? 12.874 10.856 -11.837 1.00 84.81 241 ARG A N 1
ATOM 1856 C CA . ARG A 1 241 ? 11.771 10.150 -12.515 1.00 84.81 241 ARG A CA 1
ATOM 1857 C C . ARG A 1 241 ? 11.093 9.111 -11.635 1.00 84.81 241 ARG A C 1
ATOM 1859 O O . ARG A 1 241 ? 9.948 8.760 -11.906 1.00 84.81 241 ARG A O 1
ATOM 1866 N N . LEU A 1 242 ? 11.792 8.628 -10.612 1.00 87.88 242 LEU A N 1
ATOM 1867 C CA . LEU A 1 242 ? 11.279 7.680 -9.637 1.00 87.88 242 LEU A CA 1
ATOM 1868 C C . LEU A 1 242 ? 10.733 8.434 -8.422 1.00 87.88 242 LEU A C 1
ATOM 1870 O O . LEU A 1 242 ? 11.437 9.237 -7.812 1.00 87.88 242 LEU A O 1
ATOM 1874 N N . ALA A 1 243 ? 9.490 8.147 -8.057 1.00 85.25 243 ALA A N 1
ATOM 1875 C CA . ALA A 1 243 ? 8.836 8.712 -6.891 1.00 85.25 243 ALA A CA 1
ATOM 1876 C C . ALA A 1 243 ? 8.123 7.627 -6.079 1.00 85.25 243 ALA A C 1
ATOM 1878 O O . ALA A 1 243 ? 7.504 6.714 -6.620 1.00 85.25 243 ALA A O 1
ATOM 1879 N N . VAL A 1 244 ? 8.169 7.767 -4.763 1.00 84.00 244 VAL A N 1
ATOM 1880 C CA . VAL A 1 244 ? 7.385 7.023 -3.787 1.00 84.00 244 VAL A CA 1
ATOM 1881 C C . VAL A 1 244 ? 6.474 8.022 -3.092 1.00 84.00 244 VAL A C 1
ATOM 1883 O O . VAL A 1 244 ? 6.927 8.995 -2.489 1.00 84.00 244 VAL A O 1
ATOM 1886 N N . VAL A 1 245 ? 5.174 7.789 -3.179 1.00 80.06 245 VAL A N 1
ATOM 1887 C CA . VAL A 1 245 ? 4.167 8.589 -2.490 1.00 80.06 245 VAL A CA 1
ATOM 1888 C C . VAL A 1 245 ? 3.622 7.757 -1.348 1.00 80.06 245 VAL A C 1
ATOM 1890 O O . VAL A 1 245 ? 3.123 6.656 -1.566 1.00 80.06 245 VAL A O 1
ATOM 1893 N N . SER A 1 246 ? 3.716 8.282 -0.132 1.00 75.25 246 SER A N 1
ATOM 1894 C CA . SER A 1 246 ? 3.328 7.564 1.083 1.00 75.25 246 SER A CA 1
ATOM 1895 C C . SER A 1 246 ? 2.090 8.220 1.702 1.00 75.25 246 SER A C 1
ATOM 1897 O O . SER A 1 246 ? 2.225 9.078 2.581 1.00 75.25 246 SER A O 1
ATOM 1899 N N . PRO A 1 247 ? 0.873 7.868 1.244 1.00 69.25 247 PRO A N 1
ATOM 1900 C CA . PRO A 1 247 ? -0.369 8.315 1.864 1.00 69.25 247 PRO A CA 1
ATOM 1901 C C . PRO A 1 247 ? -0.502 7.780 3.299 1.00 69.25 247 PRO A C 1
ATOM 1903 O O . PRO A 1 247 ? -0.002 6.703 3.640 1.00 69.25 247 PRO A O 1
ATOM 1906 N N . GLY A 1 248 ? -1.194 8.540 4.150 1.00 66.62 248 GLY A N 1
ATOM 1907 C CA . GLY A 1 248 ? -1.693 8.047 5.438 1.00 66.62 248 GLY A CA 1
ATOM 1908 C C . GLY A 1 248 ? -3.063 7.385 5.313 1.00 66.62 248 GLY A C 1
ATOM 1909 O O . GLY A 1 248 ? -3.410 6.851 4.266 1.00 66.62 248 GLY A O 1
ATOM 1910 N N . TYR A 1 249 ? -3.845 7.427 6.393 1.00 68.25 249 TYR A N 1
ATOM 1911 C CA . TYR A 1 249 ? -5.206 6.884 6.417 1.00 68.25 249 TYR A CA 1
ATOM 1912 C C . TYR A 1 249 ? -6.141 7.645 5.487 1.00 68.25 249 TYR A C 1
ATOM 1914 O O . TYR A 1 249 ? -6.361 8.826 5.715 1.00 68.25 249 TYR A O 1
ATOM 1922 N N . VAL A 1 250 ? -6.754 6.978 4.513 1.00 71.00 250 VAL A N 1
ATOM 1923 C CA . VAL A 1 250 ? -7.692 7.642 3.607 1.00 71.00 250 VAL A CA 1
ATOM 1924 C C . VAL A 1 250 ? -9.105 7.592 4.175 1.00 71.00 250 VAL A C 1
ATOM 1926 O O . VAL A 1 250 ? -9.721 6.536 4.250 1.00 71.00 250 VAL A O 1
ATOM 1929 N N . VAL A 1 251 ? -9.632 8.755 4.555 1.00 73.88 251 VAL A N 1
ATOM 1930 C CA . VAL A 1 251 ? -10.944 8.855 5.215 1.00 73.88 251 VAL A CA 1
ATOM 1931 C C . VAL A 1 251 ? -12.114 8.825 4.248 1.00 73.88 251 VAL A C 1
ATOM 1933 O O . VAL A 1 251 ? -13.150 8.257 4.557 1.00 73.88 251 VAL A O 1
ATOM 1936 N N . GLY A 1 252 ? -11.983 9.423 3.073 1.00 73.25 252 GLY A N 1
ATOM 1937 C CA . GLY A 1 252 ? -13.141 9.673 2.226 1.00 73.25 252 GLY A CA 1
ATOM 1938 C C . GLY A 1 252 ? -12.812 10.612 1.084 1.00 73.25 252 GLY A C 1
ATOM 1939 O O . GLY A 1 252 ? -11.779 11.288 1.121 1.00 73.25 252 GLY A O 1
ATOM 1940 N N . THR A 1 253 ? -13.692 10.678 0.089 1.00 73.00 253 THR A N 1
ATOM 1941 C CA . THR A 1 253 ? -13.599 11.712 -0.941 1.00 73.00 253 THR A CA 1
ATOM 1942 C C . THR A 1 253 ? -13.934 13.086 -0.343 1.00 73.00 253 THR A C 1
ATOM 1944 O O . THR A 1 253 ? -14.837 13.200 0.490 1.00 73.00 253 THR A O 1
ATOM 1947 N N . PRO A 1 254 ? -13.209 14.155 -0.722 1.00 67.81 254 PRO A N 1
ATOM 1948 C CA . PRO A 1 254 ? -13.414 15.482 -0.144 1.00 67.81 254 PRO A CA 1
ATOM 1949 C C . PRO A 1 254 ? -14.758 16.116 -0.524 1.00 67.81 254 PRO A C 1
ATOM 1951 O O . PRO A 1 254 ? -15.218 16.986 0.212 1.00 67.81 254 PRO A O 1
ATOM 1954 N N . THR A 1 255 ? -15.353 15.703 -1.648 1.00 70.25 255 THR A N 1
ATOM 1955 C CA . THR A 1 255 ? -16.541 16.337 -2.238 1.00 70.25 255 THR A CA 1
ATOM 1956 C C . THR A 1 255 ? -17.811 15.526 -1.984 1.00 70.25 255 THR A C 1
ATOM 1958 O O . THR A 1 255 ? -18.805 16.079 -1.531 1.00 70.25 255 THR A O 1
ATOM 1961 N N . GLU A 1 256 ? -17.790 14.213 -2.237 1.00 76.56 256 GLU A N 1
ATOM 1962 C CA . GLU A 1 256 ? -18.968 13.343 -2.069 1.00 76.56 256 GLU A CA 1
ATOM 1963 C C . GLU A 1 256 ? -19.065 12.737 -0.666 1.00 76.56 256 GLU A C 1
ATOM 1965 O O . GLU A 1 256 ? -20.106 12.192 -0.310 1.00 76.56 256 GLU A O 1
ATOM 1970 N N . GLY A 1 257 ? -17.987 12.795 0.125 1.00 74.56 257 GLY A N 1
ATOM 1971 C CA . GLY A 1 257 ? -17.942 12.200 1.461 1.00 74.56 257 GLY A CA 1
ATOM 1972 C C . GLY A 1 257 ? -17.985 10.670 1.454 1.00 74.56 257 GLY A C 1
ATOM 1973 O O . GLY A 1 257 ? -18.305 10.064 2.474 1.00 74.56 257 GLY A O 1
ATOM 1974 N N . ILE A 1 258 ? -17.671 10.029 0.324 1.00 75.12 258 ILE A N 1
ATOM 1975 C CA . ILE A 1 258 ? -17.697 8.569 0.209 1.00 75.12 258 ILE A CA 1
ATOM 1976 C C . ILE A 1 258 ? -16.416 8.027 0.833 1.00 75.12 258 ILE A C 1
ATOM 1978 O O . ILE A 1 258 ? -15.332 8.262 0.307 1.00 75.12 258 ILE A O 1
ATOM 1982 N N . GLY A 1 259 ? -16.540 7.328 1.960 1.00 76.31 259 GLY A N 1
ATOM 1983 C CA . GLY A 1 259 ? -15.456 6.602 2.618 1.00 76.31 259 GLY A CA 1
ATOM 1984 C C . GLY A 1 259 ? -15.613 5.090 2.479 1.00 76.31 259 GLY A C 1
ATOM 1985 O O . GLY A 1 259 ? -16.709 4.583 2.238 1.00 76.31 259 GLY A O 1
ATOM 1986 N N . ASN A 1 260 ? -14.520 4.351 2.665 1.00 76.62 260 ASN A N 1
ATOM 1987 C CA . ASN A 1 260 ? -14.590 2.899 2.798 1.00 76.62 260 ASN A CA 1
ATOM 1988 C C . ASN A 1 260 ? -15.103 2.540 4.202 1.00 76.62 260 ASN A C 1
ATOM 1990 O O . ASN A 1 260 ? -14.306 2.452 5.129 1.00 76.62 260 ASN A O 1
ATOM 1994 N N . ALA A 1 261 ? -16.412 2.342 4.373 1.00 76.69 261 ALA A N 1
ATOM 1995 C CA . ALA A 1 261 ? -17.026 2.073 5.681 1.00 76.69 261 ALA A CA 1
ATOM 1996 C C . ALA A 1 261 ? -16.460 0.829 6.398 1.00 76.69 261 ALA A C 1
ATOM 1998 O O . ALA A 1 261 ? -16.497 0.752 7.627 1.00 76.69 261 ALA A O 1
ATOM 1999 N N . ASP A 1 262 ? -15.895 -0.117 5.643 1.00 72.19 262 ASP A N 1
ATOM 2000 C CA . ASP A 1 262 ? -15.234 -1.307 6.176 1.00 72.19 262 ASP A CA 1
ATOM 2001 C C . ASP A 1 262 ? -13.784 -1.068 6.603 1.00 72.19 262 ASP A C 1
ATOM 2003 O O . ASP A 1 262 ? -13.165 -1.954 7.201 1.00 72.19 262 ASP A O 1
ATOM 2007 N N . ASP A 1 263 ? -13.231 0.112 6.331 1.00 74.19 263 ASP A N 1
ATOM 2008 C CA . ASP A 1 263 ? -11.890 0.463 6.759 1.00 74.19 263 ASP A CA 1
ATOM 2009 C C . ASP A 1 263 ? -11.810 0.698 8.275 1.00 74.19 263 ASP A C 1
ATOM 2011 O O . ASP A 1 263 ? -12.770 1.070 8.955 1.00 74.19 263 ASP A O 1
ATOM 2015 N N . TYR A 1 264 ? -10.611 0.497 8.816 1.00 76.50 264 TYR A N 1
ATOM 2016 C CA . TYR A 1 264 ? -10.308 0.670 10.231 1.00 76.50 264 TYR A CA 1
ATOM 2017 C C . TYR A 1 264 ? -10.757 2.015 10.780 1.00 76.50 264 TYR A C 1
ATOM 2019 O O . TYR A 1 264 ? -11.283 2.041 11.889 1.00 76.50 264 TYR A O 1
ATOM 2027 N N . VAL A 1 265 ? -10.551 3.111 10.039 1.00 81.50 265 VAL A N 1
ATOM 2028 C CA . VAL A 1 265 ? -10.911 4.444 10.536 1.00 81.50 265 VAL A CA 1
ATOM 2029 C C . VAL A 1 265 ? -12.388 4.482 10.908 1.00 81.50 265 VAL A C 1
ATOM 2031 O O . VAL A 1 265 ? -12.734 4.862 12.025 1.00 81.50 265 VAL A O 1
ATOM 2034 N N . TRP A 1 266 ? -13.251 4.011 10.012 1.00 85.94 266 TRP A N 1
ATOM 2035 C CA . TRP A 1 266 ? -14.695 4.044 10.209 1.00 85.94 266 TRP A CA 1
ATOM 2036 C C . TRP A 1 266 ? -15.174 2.997 11.214 1.00 85.94 266 TRP A C 1
ATOM 2038 O O . TRP A 1 266 ? -16.028 3.304 12.046 1.00 85.94 266 TRP A O 1
ATOM 2048 N N . ARG A 1 267 ? -14.549 1.812 11.253 1.00 87.19 267 ARG A N 1
ATOM 2049 C CA . ARG A 1 267 ? -14.796 0.812 12.310 1.00 87.19 267 ARG A CA 1
ATOM 2050 C C . ARG A 1 267 ? -14.412 1.324 13.700 1.00 87.19 267 ARG A C 1
ATOM 2052 O O . ARG A 1 267 ? -15.116 1.040 14.668 1.00 87.19 267 ARG A O 1
ATOM 2059 N N . LEU A 1 268 ? -13.318 2.080 13.808 1.00 87.81 268 LEU A N 1
ATOM 2060 C CA . LEU A 1 268 ? -12.876 2.696 15.057 1.00 87.81 268 LEU A CA 1
ATOM 2061 C C . LEU A 1 268 ? -13.832 3.803 15.488 1.00 87.81 268 LEU A C 1
ATOM 2063 O O . LEU A 1 268 ? -14.238 3.825 16.644 1.00 87.81 268 LEU A O 1
ATOM 2067 N N . VAL A 1 269 ? -14.221 4.687 14.565 1.00 90.62 269 VAL A N 1
ATOM 2068 C CA . VAL A 1 269 ? -15.207 5.742 14.837 1.00 90.62 269 VAL A CA 1
ATOM 2069 C C . VAL A 1 269 ? -16.516 5.131 15.337 1.00 90.62 269 VAL A C 1
ATOM 2071 O O . VAL A 1 269 ? -17.016 5.551 16.378 1.00 90.62 269 VAL A O 1
ATOM 2074 N N . ALA A 1 270 ? -17.022 4.091 14.668 1.00 92.19 270 ALA A N 1
ATOM 2075 C CA . ALA A 1 270 ? -18.230 3.384 15.085 1.00 92.19 270 ALA A CA 1
ATOM 2076 C C . ALA A 1 270 ? -18.095 2.771 16.489 1.00 92.19 270 ALA A C 1
ATOM 2078 O O . ALA A 1 270 ? -18.999 2.915 17.312 1.00 92.19 270 ALA A O 1
ATOM 2079 N N . ALA A 1 271 ? -16.959 2.134 16.794 1.00 91.50 271 ALA A N 1
ATOM 2080 C CA . ALA A 1 271 ? -16.700 1.583 18.122 1.00 91.50 271 ALA A CA 1
ATOM 2081 C C . ALA A 1 271 ? -16.622 2.674 19.202 1.00 91.50 271 ALA A C 1
ATOM 2083 O O . ALA A 1 271 ? -17.224 2.520 20.258 1.00 91.50 271 ALA A O 1
ATOM 2084 N N . CYS A 1 272 ? -15.945 3.796 18.934 1.00 93.56 272 CYS A N 1
ATOM 2085 C CA . CYS A 1 272 ? -15.847 4.926 19.862 1.00 93.56 272 CYS A CA 1
ATOM 2086 C C . CYS A 1 272 ? -17.213 5.566 20.147 1.00 93.56 272 CYS A C 1
ATOM 2088 O O . CYS A 1 272 ? -17.512 5.861 21.303 1.00 93.56 272 CYS A O 1
ATOM 2090 N N . ILE A 1 273 ? -18.055 5.738 19.119 1.00 95.31 273 ILE A N 1
ATOM 2091 C CA . ILE A 1 273 ? -19.440 6.211 19.279 1.00 95.31 273 ILE A CA 1
ATOM 2092 C C . ILE A 1 273 ? -20.224 5.247 20.163 1.00 95.31 273 ILE A C 1
ATOM 2094 O O . ILE A 1 273 ? -20.896 5.672 21.100 1.00 95.31 273 ILE A O 1
ATOM 2098 N N . ARG A 1 274 ? -20.100 3.947 19.893 1.00 94.25 274 ARG A N 1
ATOM 2099 C CA . ARG A 1 274 ? -20.804 2.901 20.629 1.00 94.25 274 ARG A CA 1
ATOM 2100 C C . ARG A 1 274 ? -20.433 2.870 22.114 1.00 94.25 274 ARG A C 1
ATOM 2102 O O . ARG A 1 274 ? -21.327 2.781 22.948 1.00 94.25 274 ARG A O 1
ATOM 2109 N N . VAL A 1 275 ? -19.146 2.978 22.451 1.00 94.62 275 VAL A N 1
ATOM 2110 C CA . VAL A 1 275 ? -18.693 3.004 23.856 1.00 94.62 275 VAL A CA 1
ATOM 2111 C C . VAL A 1 275 ? -18.780 4.392 24.503 1.00 94.62 275 VAL A C 1
ATOM 2113 O O . VAL A 1 275 ? -18.501 4.533 25.694 1.00 94.62 275 VAL A O 1
ATOM 2116 N N . GLY A 1 276 ? -19.132 5.428 23.733 1.00 95.88 276 GLY A N 1
ATOM 2117 C CA . GLY A 1 276 ? -19.218 6.814 24.197 1.00 95.88 276 GLY A CA 1
ATOM 2118 C C . GLY A 1 276 ? -17.878 7.405 24.643 1.00 95.88 276 GLY A C 1
ATOM 2119 O O . GLY A 1 276 ? -17.849 8.293 25.497 1.00 95.88 276 GLY A O 1
ATOM 2120 N N . ALA A 1 277 ? -16.754 6.903 24.125 1.00 94.69 277 ALA A N 1
ATOM 2121 C CA . ALA A 1 277 ? -15.420 7.305 24.562 1.00 94.69 277 ALA A CA 1
ATOM 2122 C C . ALA A 1 277 ? -14.365 7.188 23.458 1.00 94.69 277 ALA A C 1
ATOM 2124 O O . ALA A 1 277 ? -14.448 6.326 22.584 1.00 94.69 277 ALA A O 1
ATOM 2125 N N . TYR A 1 278 ? -13.328 8.023 23.541 1.00 92.31 278 TYR A N 1
ATOM 2126 C CA . TYR A 1 278 ? -12.192 8.007 22.619 1.00 92.31 278 TYR A CA 1
ATOM 2127 C C . TYR A 1 278 ? -10.847 8.101 23.350 1.00 92.31 278 TYR A C 1
ATOM 2129 O O . TYR A 1 278 ? -10.762 8.561 24.491 1.00 92.31 278 TYR A O 1
ATOM 2137 N N . ASN A 1 279 ? -9.784 7.686 22.657 1.00 89.06 279 ASN A N 1
ATOM 2138 C CA . ASN A 1 279 ? -8.409 7.788 23.134 1.00 89.06 279 ASN A CA 1
ATOM 2139 C C . ASN A 1 279 ? -7.885 9.233 23.031 1.00 89.06 279 ASN A C 1
ATOM 2141 O O . ASN A 1 279 ? -7.597 9.718 21.933 1.00 89.06 279 ASN A O 1
ATOM 2145 N N . ALA A 1 280 ? -7.741 9.913 24.167 1.00 87.25 280 ALA A N 1
ATOM 2146 C CA . ALA A 1 280 ? -7.259 11.289 24.245 1.00 87.25 280 ALA A CA 1
ATOM 2147 C C . ALA A 1 280 ? -5.763 11.416 23.925 1.00 87.25 280 ALA A C 1
ATOM 2149 O O . ALA A 1 280 ? -5.350 12.411 23.328 1.00 87.25 280 ALA A O 1
ATOM 2150 N N . ASP A 1 281 ? -4.974 10.387 24.244 1.00 79.31 281 ASP A N 1
ATOM 2151 C CA . ASP A 1 281 ? -3.514 10.387 24.084 1.00 79.31 281 ASP A CA 1
ATOM 2152 C C . ASP A 1 281 ? -3.090 10.475 22.605 1.00 79.31 281 ASP A C 1
ATOM 2154 O O . ASP A 1 281 ? -1.946 10.794 22.289 1.00 79.31 281 ASP A O 1
ATOM 2158 N N . GLU A 1 282 ? -4.018 10.212 21.680 1.00 74.25 282 GLU A N 1
ATOM 2159 C CA . GLU A 1 282 ? -3.786 10.224 20.233 1.00 74.25 282 GLU A CA 1
ATOM 2160 C C . GLU A 1 282 ? -4.589 11.288 19.491 1.00 74.25 282 GLU A C 1
ATOM 2162 O O . GLU A 1 282 ? -4.583 11.323 18.260 1.00 74.25 282 GLU A O 1
ATOM 2167 N N . ALA A 1 283 ? -5.251 12.191 20.214 1.00 72.94 283 ALA A N 1
ATOM 2168 C CA . ALA A 1 283 ? -6.074 13.231 19.611 1.00 72.94 283 ALA A CA 1
ATOM 2169 C C .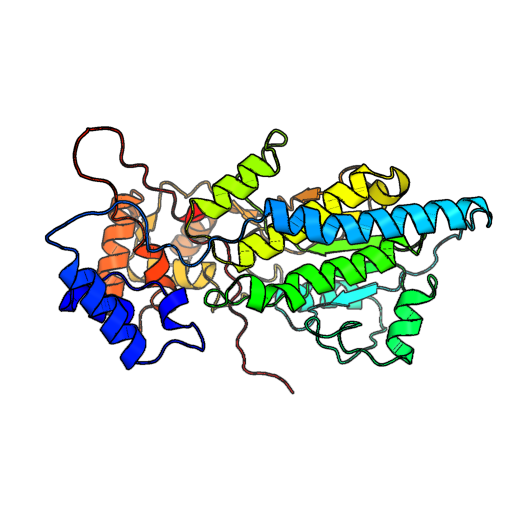 ALA A 1 283 ? -5.278 14.153 18.666 1.00 72.94 283 ALA A C 1
ATOM 2171 O O . ALA A 1 283 ? -5.847 14.725 17.741 1.00 72.94 283 ALA A O 1
ATOM 2172 N N . THR A 1 284 ? -3.963 14.281 18.847 1.00 66.38 284 THR A N 1
ATOM 2173 C CA . THR A 1 284 ? -3.091 15.094 17.985 1.00 66.38 284 THR A CA 1
ATOM 2174 C C . THR A 1 284 ? -2.566 14.346 16.760 1.00 66.38 284 THR A C 1
ATOM 2176 O O . THR A 1 284 ? -1.989 14.971 15.873 1.00 66.38 284 THR A O 1
ATOM 2179 N N . ALA A 1 285 ? -2.761 13.026 16.663 1.00 62.25 285 ALA A N 1
ATOM 2180 C CA . ALA A 1 285 ? -2.262 12.257 15.531 1.00 62.25 285 ALA A CA 1
ATOM 2181 C C . ALA A 1 285 ? -3.070 12.561 14.259 1.00 62.25 285 ALA A C 1
ATOM 2183 O O . ALA A 1 285 ? -4.297 12.444 14.233 1.00 62.25 285 ALA A O 1
ATOM 2184 N N . THR A 1 286 ? -2.360 12.942 13.195 1.00 58.16 286 THR A N 1
ATOM 2185 C CA . THR A 1 286 ? -2.949 13.319 11.905 1.00 58.16 286 THR A CA 1
ATOM 2186 C C . THR A 1 286 ? -3.316 12.101 11.062 1.00 58.16 286 THR A C 1
ATOM 2188 O O . THR A 1 286 ? -2.484 11.238 10.758 1.00 58.16 286 THR A O 1
ATOM 2191 N N . ILE A 1 287 ? -4.567 12.086 10.627 1.00 58.75 287 ILE A N 1
ATOM 2192 C CA . ILE A 1 287 ? -5.110 11.276 9.548 1.00 58.75 287 ILE A CA 1
ATOM 2193 C C . ILE A 1 287 ? -5.031 12.085 8.254 1.00 58.75 287 ILE A C 1
ATOM 2195 O O . ILE A 1 287 ? -5.555 13.189 8.169 1.00 58.75 287 ILE A O 1
ATOM 2199 N N . ILE A 1 288 ? -4.369 11.541 7.239 1.00 54.94 288 ILE A N 1
ATOM 2200 C CA . ILE A 1 288 ? -4.114 12.250 5.982 1.00 54.94 288 ILE A CA 1
ATOM 2201 C C . ILE A 1 288 ? -5.346 12.164 5.077 1.00 54.94 288 ILE A C 1
ATOM 2203 O O . ILE A 1 288 ? -5.712 11.104 4.592 1.00 54.94 288 ILE A O 1
ATOM 2207 N N . LYS A 1 289 ? -5.973 13.297 4.792 1.00 49.72 289 LYS A N 1
ATOM 2208 C CA . LYS A 1 289 ? -7.094 13.410 3.865 1.00 49.72 289 LYS A CA 1
ATOM 2209 C C . LYS A 1 289 ? -6.530 13.292 2.449 1.00 49.72 289 LYS A C 1
ATOM 2211 O O . LYS A 1 289 ? -6.017 14.269 1.924 1.00 49.72 289 LYS A O 1
ATOM 2216 N N . SER A 1 290 ? -6.582 12.122 1.807 1.00 49.34 290 SER A N 1
ATOM 2217 C CA . SER A 1 290 ? -6.121 12.060 0.415 1.00 49.34 290 SER A CA 1
ATOM 2218 C C . SER A 1 290 ? -7.228 12.492 -0.548 1.00 49.34 290 SER A C 1
ATOM 2220 O O . SER A 1 290 ? -8.177 11.747 -0.784 1.00 49.34 290 SER A O 1
ATOM 2222 N N . ALA A 1 291 ? -7.035 13.631 -1.199 1.00 40.41 291 ALA A N 1
ATOM 2223 C CA . ALA A 1 291 ? -6.988 13.594 -2.653 1.00 40.41 291 ALA A CA 1
ATOM 2224 C C . ALA A 1 291 ? -5.499 13.580 -3.005 1.00 40.41 291 ALA A C 1
ATOM 2226 O O . ALA A 1 291 ? -4.751 14.450 -2.564 1.00 40.41 291 ALA A O 1
ATOM 2227 N N . LEU A 1 292 ? -5.032 12.544 -3.696 1.00 45.34 292 LEU A N 1
ATOM 2228 C CA . LEU A 1 292 ? -3.655 12.489 -4.173 1.00 45.34 292 LEU A CA 1
ATOM 2229 C C . LEU A 1 292 ? -3.513 13.565 -5.263 1.00 45.34 292 LEU A C 1
ATOM 2231 O O . LEU A 1 292 ? -3.769 13.268 -6.422 1.00 45.34 292 LEU A O 1
ATOM 2235 N N . GLN A 1 293 ? -3.169 14.809 -4.913 1.00 41.00 293 GLN A N 1
ATOM 2236 C CA . GLN A 1 293 ? -2.792 15.794 -5.924 1.00 41.00 293 GLN A CA 1
ATOM 2237 C C . GLN A 1 293 ? -1.439 15.366 -6.484 1.00 41.00 293 GLN A C 1
ATOM 2239 O O . GLN A 1 293 ? -0.391 15.565 -5.863 1.00 41.00 293 GLN A O 1
ATOM 2244 N N . VAL A 1 294 ? -1.458 14.733 -7.655 1.00 41.16 294 VAL A N 1
ATOM 2245 C CA . VAL A 1 294 ? -0.250 14.495 -8.443 1.00 41.16 294 VAL A CA 1
ATOM 2246 C C . VAL A 1 294 ? 0.185 15.853 -8.992 1.00 41.16 294 VAL A C 1
ATOM 2248 O O . VAL A 1 294 ? -0.101 16.198 -10.132 1.00 41.16 294 VAL A O 1
ATOM 2251 N N . SER A 1 295 ? 0.823 16.676 -8.155 1.00 36.50 295 SER A N 1
ATOM 2252 C CA . SER A 1 295 ? 1.446 17.907 -8.634 1.00 36.50 295 SER A CA 1
ATOM 2253 C C . SER A 1 295 ? 2.542 17.531 -9.631 1.00 36.50 295 SER A C 1
ATOM 2255 O O . SER A 1 295 ? 3.450 16.752 -9.320 1.00 36.50 295 SER A O 1
ATOM 2257 N N . SER A 1 296 ? 2.454 18.105 -10.831 1.00 36.75 296 SER A N 1
ATOM 2258 C CA . SER A 1 296 ? 3.440 18.007 -11.911 1.00 36.75 296 SER A CA 1
ATOM 2259 C C . SER A 1 296 ? 4.780 18.674 -11.575 1.00 36.75 296 SER A C 1
ATOM 2261 O O . SER A 1 296 ? 5.682 18.706 -12.411 1.00 36.75 296 SER A O 1
ATOM 2263 N N . GLU A 1 297 ? 4.933 19.239 -10.376 1.00 35.09 297 GLU A N 1
ATOM 2264 C CA . GLU A 1 297 ? 6.137 19.960 -9.986 1.00 35.09 297 GLU A CA 1
ATOM 2265 C C . GLU A 1 297 ? 7.297 19.004 -9.704 1.00 35.09 297 GLU A C 1
ATOM 2267 O O . GLU A 1 297 ? 7.278 18.199 -8.763 1.00 35.09 297 GLU A O 1
ATOM 2272 N N . ALA A 1 298 ? 8.334 19.138 -10.532 1.00 35.50 298 ALA A N 1
ATOM 2273 C CA . ALA A 1 298 ? 9.629 18.486 -10.424 1.00 35.50 298 ALA A CA 1
ATOM 2274 C C . ALA A 1 298 ? 10.373 18.950 -9.157 1.00 35.50 298 ALA A C 1
ATOM 2276 O O . ALA A 1 298 ? 11.160 19.892 -9.181 1.00 35.50 298 ALA A O 1
ATOM 2277 N N . GLY A 1 299 ? 10.111 18.289 -8.029 1.00 39.66 299 GLY A N 1
ATOM 2278 C CA . GLY A 1 299 ? 10.871 18.448 -6.789 1.00 39.66 299 GLY A CA 1
ATOM 2279 C C . GLY A 1 299 ? 11.875 17.308 -6.599 1.00 39.66 299 GLY A C 1
ATOM 2280 O O . GLY A 1 299 ? 11.559 16.153 -6.849 1.00 39.66 299 GLY A O 1
ATOM 2281 N N . SER A 1 300 ? 13.073 17.633 -6.110 1.00 43.69 300 SER A N 1
ATOM 2282 C CA . SER A 1 300 ? 14.260 16.763 -5.985 1.00 43.69 300 SER A CA 1
ATOM 2283 C C . SER A 1 300 ? 14.156 15.559 -5.017 1.00 43.69 300 SER A C 1
ATOM 2285 O O . SER A 1 300 ? 15.160 14.874 -4.823 1.00 43.69 300 SER A O 1
ATOM 2287 N N . LYS A 1 301 ? 13.012 15.297 -4.364 1.00 47.38 301 LYS A N 1
ATOM 2288 C CA . LYS A 1 301 ? 12.888 14.217 -3.362 1.00 47.38 301 LYS A CA 1
ATOM 2289 C C . LYS A 1 301 ? 12.119 13.016 -3.926 1.00 47.38 301 LYS A C 1
ATOM 2291 O O . LYS A 1 301 ? 10.946 13.136 -4.265 1.00 47.38 301 LYS A O 1
ATOM 2296 N N . THR A 1 302 ? 12.772 11.849 -3.934 1.00 52.72 302 THR A N 1
ATOM 2297 C CA . THR A 1 302 ? 12.214 10.547 -4.350 1.00 52.72 302 THR A CA 1
ATOM 2298 C C . THR A 1 302 ? 11.039 10.100 -3.477 1.00 52.72 302 THR A C 1
ATOM 2300 O O . THR A 1 302 ? 10.216 9.333 -3.949 1.00 52.72 302 THR A O 1
ATOM 2303 N N . VAL A 1 303 ? 10.906 10.571 -2.230 1.00 53.69 303 VAL A N 1
ATOM 2304 C CA . VAL A 1 303 ? 9.736 10.285 -1.376 1.00 53.69 303 VAL A CA 1
ATOM 2305 C C . VAL A 1 303 ? 8.975 11.568 -1.073 1.00 53.69 303 VAL A C 1
ATOM 2307 O O . VAL A 1 303 ? 9.558 12.532 -0.576 1.00 53.69 303 VAL A O 1
ATOM 2310 N N . ARG A 1 304 ? 7.665 11.569 -1.333 1.00 60.50 304 ARG A N 1
ATOM 2311 C CA . ARG A 1 304 ? 6.769 12.691 -1.028 1.00 60.50 304 ARG A CA 1
ATOM 2312 C C . ARG A 1 304 ? 5.708 12.265 -0.006 1.00 60.50 304 ARG A C 1
ATOM 2314 O O . ARG A 1 304 ? 4.798 11.511 -0.362 1.00 60.50 304 ARG A O 1
ATOM 2321 N N . PRO A 1 305 ? 5.799 12.717 1.259 1.00 51.62 305 PRO A N 1
ATOM 2322 C CA . PRO A 1 305 ? 4.712 12.540 2.211 1.00 51.62 305 PRO A CA 1
ATOM 2323 C C . PRO A 1 305 ? 3.557 13.483 1.851 1.00 51.62 305 PRO A C 1
ATOM 2325 O O . PRO A 1 305 ? 3.774 14.661 1.573 1.00 51.62 305 PRO A O 1
ATOM 2328 N N . ILE A 1 306 ? 2.324 12.978 1.873 1.00 59.41 306 ILE A N 1
ATOM 2329 C CA . ILE A 1 306 ? 1.126 13.821 1.759 1.00 59.41 306 ILE A CA 1
ATOM 2330 C C . ILE A 1 306 ? 0.777 14.298 3.167 1.00 59.41 306 ILE A C 1
ATOM 2332 O O . ILE A 1 306 ? 0.525 13.473 4.040 1.00 59.41 306 ILE A O 1
ATOM 2336 N N . MET A 1 307 ? 0.800 15.611 3.399 1.00 54.56 307 MET A N 1
ATOM 2337 C CA . MET A 1 307 ? 0.638 16.189 4.742 1.00 54.56 307 MET A CA 1
ATOM 2338 C C . MET A 1 307 ? -0.771 16.727 5.021 1.00 54.56 307 MET A C 1
ATOM 2340 O O . MET A 1 307 ? -1.099 16.969 6.182 1.00 54.56 307 MET A O 1
ATOM 2344 N N . ASP A 1 308 ? -1.613 16.861 3.995 1.00 60.78 308 ASP A N 1
ATOM 2345 C CA . ASP A 1 308 ? -2.985 17.348 4.143 1.00 60.78 308 ASP A CA 1
ATOM 2346 C C . ASP A 1 308 ? -3.828 16.344 4.927 1.00 60.78 308 ASP A C 1
ATOM 2348 O O . ASP A 1 308 ? -3.968 15.184 4.543 1.00 60.78 308 ASP A O 1
ATOM 2352 N N . GLY A 1 309 ? -4.391 16.764 6.059 1.00 65.88 309 GLY A N 1
ATOM 2353 C CA . GLY A 1 309 ? -5.068 15.848 6.965 1.00 65.88 309 GLY A CA 1
ATOM 2354 C C . GLY A 1 309 ? -5.875 16.503 8.074 1.00 65.88 309 GLY A C 1
ATOM 2355 O O . GLY A 1 309 ? -5.806 17.706 8.300 1.00 65.88 309 GLY A O 1
ATOM 2356 N N . ILE A 1 310 ? -6.653 15.678 8.766 1.00 74.81 310 ILE A N 1
ATOM 2357 C CA . ILE A 1 310 ? -7.402 16.012 9.976 1.00 74.81 310 ILE A CA 1
ATOM 2358 C C . ILE A 1 310 ? -6.813 15.227 11.145 1.00 74.81 310 ILE A C 1
ATOM 2360 O O . ILE A 1 310 ? -6.399 14.084 10.986 1.00 74.81 310 ILE A O 1
ATOM 2364 N N . THR A 1 311 ? -6.745 15.807 12.336 1.00 82.12 311 THR A N 1
ATOM 2365 C CA . THR A 1 311 ? -6.332 15.048 13.522 1.00 82.12 311 THR A CA 1
ATOM 2366 C C . THR A 1 311 ? -7.468 14.156 14.021 1.00 82.12 311 THR A C 1
ATOM 2368 O O . THR A 1 311 ? -8.643 14.451 13.796 1.00 82.12 311 THR A O 1
ATOM 2371 N N . TRP A 1 312 ? -7.149 13.085 14.750 1.00 83.69 312 TRP A N 1
ATOM 2372 C CA . TRP A 1 312 ? -8.174 12.297 15.445 1.00 83.69 312 TRP A CA 1
ATOM 2373 C C . TRP A 1 312 ? -9.048 13.166 16.356 1.00 83.69 312 TRP A C 1
ATOM 2375 O O . TRP A 1 312 ? -10.262 13.010 16.366 1.00 83.69 312 TRP A O 1
ATOM 2385 N N . GLY A 1 313 ? -8.460 14.139 17.055 1.00 85.94 313 GLY A N 1
ATOM 2386 C CA . GLY A 1 313 ? -9.190 15.117 17.861 1.00 85.94 313 GLY A CA 1
ATOM 2387 C C . GLY A 1 313 ? -10.163 15.958 17.035 1.00 85.94 313 GLY A C 1
ATOM 2388 O O . GLY A 1 313 ? -11.284 16.197 17.477 1.00 85.94 313 GLY A O 1
ATOM 2389 N N . GLY A 1 314 ? -9.779 16.334 15.810 1.00 88.00 314 GLY A N 1
ATOM 2390 C CA . GLY A 1 314 ? -10.681 16.971 14.851 1.00 88.00 314 GLY A CA 1
ATOM 2391 C C . GLY A 1 314 ? -11.869 16.076 14.489 1.00 88.00 314 GLY A C 1
ATOM 2392 O O . GLY A 1 314 ? -13.008 16.535 14.526 1.00 88.00 314 GLY A O 1
ATOM 2393 N N . ILE A 1 315 ? -11.632 14.785 14.228 1.00 89.00 315 ILE A N 1
ATOM 2394 C CA . ILE A 1 315 ? -12.711 13.812 13.986 1.00 89.00 315 ILE A CA 1
ATOM 2395 C C . ILE A 1 315 ? -13.636 13.703 15.201 1.00 89.00 315 ILE A C 1
ATOM 2397 O O . ILE A 1 315 ? -14.851 13.777 15.044 1.00 89.00 315 ILE A O 1
ATOM 2401 N N . TRP A 1 316 ? -13.095 13.579 16.415 1.00 92.44 316 TRP A N 1
ATOM 2402 C CA . TRP A 1 316 ? -13.905 13.462 17.633 1.00 92.44 316 TRP A CA 1
ATOM 2403 C C . TRP A 1 316 ? -14.721 14.720 17.930 1.00 92.44 316 TRP A C 1
ATOM 2405 O O . TRP A 1 316 ? -15.856 14.613 18.397 1.00 92.44 316 TRP A O 1
ATOM 2415 N N . SER A 1 317 ? -14.186 15.899 17.605 1.00 91.56 317 SER A N 1
ATOM 2416 C CA . SER A 1 317 ? -14.923 17.161 17.682 1.00 91.56 317 SER A CA 1
ATOM 2417 C C . SER A 1 317 ? -16.106 17.181 16.711 1.00 91.56 317 SER A C 1
ATOM 2419 O O . SER A 1 317 ? -17.219 17.504 17.126 1.00 91.56 317 SER A O 1
ATOM 2421 N N . ILE A 1 318 ? -15.903 16.750 15.460 1.00 92.00 318 ILE A N 1
ATOM 2422 C CA . ILE A 1 318 ? -16.978 16.634 14.461 1.00 92.00 318 ILE A CA 1
ATOM 2423 C C . ILE A 1 318 ? -18.036 15.623 14.922 1.00 92.00 318 ILE A C 1
ATOM 2425 O O . ILE A 1 318 ? -19.220 15.942 14.929 1.00 92.00 318 ILE A O 1
ATOM 2429 N N . VAL A 1 319 ? -17.625 14.431 15.367 1.00 93.25 319 VAL A N 1
ATOM 2430 C CA . VAL A 1 319 ? -18.533 13.382 15.868 1.00 93.25 319 VAL A CA 1
ATOM 2431 C C . VAL A 1 319 ? -19.364 13.873 17.054 1.00 93.25 319 VAL A C 1
ATOM 2433 O O . VAL A 1 319 ? -20.580 13.683 17.070 1.00 93.25 319 VAL A O 1
ATOM 2436 N N . SER A 1 320 ? -18.740 14.582 17.996 1.00 92.88 320 SER A N 1
ATOM 2437 C CA . SER A 1 320 ? -19.451 15.194 19.123 1.00 92.88 320 SER A CA 1
ATOM 2438 C C . SER A 1 320 ? -20.454 16.253 18.658 1.00 92.88 320 SER A C 1
ATOM 2440 O O . SER A 1 320 ? -21.585 16.276 19.140 1.00 92.88 320 SER A O 1
ATOM 2442 N N . GLY A 1 321 ? -20.079 17.080 17.675 1.00 94.69 321 GLY A N 1
ATOM 2443 C CA . GLY A 1 321 ? -20.958 18.079 17.058 1.00 94.69 321 GLY A CA 1
ATOM 2444 C C . GLY A 1 321 ? -22.145 17.486 16.289 1.00 94.69 321 GLY A C 1
ATOM 2445 O O . GLY A 1 321 ? -23.182 18.134 16.188 1.00 94.69 321 GLY A O 1
ATOM 2446 N N . MET A 1 322 ? -22.037 16.242 15.810 1.00 94.25 322 MET A N 1
ATOM 2447 C CA . MET A 1 322 ? -23.135 15.497 15.174 1.00 94.25 322 MET A CA 1
ATOM 2448 C C . MET A 1 322 ? -24.122 14.871 16.180 1.00 94.25 322 MET A C 1
ATOM 2450 O O . MET A 1 322 ? -25.015 14.133 15.776 1.00 94.25 322 MET A O 1
ATOM 2454 N N . GLY A 1 323 ? -23.983 15.147 17.482 1.00 94.56 323 GLY A N 1
ATOM 2455 C CA . GLY A 1 323 ? -24.883 14.630 18.519 1.00 94.56 323 GLY A CA 1
ATOM 2456 C C . GLY A 1 323 ? -24.420 13.326 19.174 1.00 94.56 323 GLY A C 1
ATOM 2457 O O . GLY A 1 323 ? -25.196 12.699 19.892 1.00 94.56 323 GLY A O 1
ATOM 2458 N N . HIS A 1 324 ? -23.160 12.930 18.974 1.00 94.88 324 HIS A N 1
ATOM 2459 C CA . HIS A 1 324 ? -22.547 11.777 19.640 1.00 94.88 324 HIS A CA 1
ATOM 2460 C C . HIS A 1 324 ? -21.479 12.240 20.642 1.00 94.88 324 HIS A C 1
ATOM 2462 O O . HIS A 1 324 ? -20.291 12.184 20.323 1.00 94.88 324 HIS A O 1
ATOM 2468 N N . PRO A 1 325 ? -21.853 12.732 21.838 1.00 93.44 325 PRO A N 1
ATOM 2469 C CA . PRO A 1 325 ? -20.878 13.206 22.815 1.00 93.44 325 PRO A CA 1
ATOM 2470 C C . PRO A 1 325 ? -19.965 12.060 23.263 1.00 93.44 325 PRO A C 1
ATOM 2472 O O . PRO A 1 325 ? -20.440 11.024 23.729 1.00 93.44 325 PRO A O 1
ATOM 2475 N N . LEU A 1 326 ? -18.650 12.254 23.137 1.00 95.69 326 LEU A N 1
ATOM 2476 C CA . LEU A 1 326 ? -17.650 11.254 23.509 1.00 95.69 326 LEU A CA 1
ATOM 2477 C C . LEU A 1 326 ? -16.807 11.730 24.693 1.00 95.69 326 LEU A C 1
ATOM 2479 O O . LEU A 1 326 ? -16.331 12.865 24.724 1.00 95.69 326 LEU A O 1
ATOM 2483 N N . ARG A 1 327 ? -16.552 10.835 25.647 1.00 95.75 327 ARG A N 1
ATOM 2484 C CA . ARG A 1 327 ? -15.645 11.089 26.768 1.00 95.75 327 ARG A CA 1
ATOM 2485 C C . ARG A 1 327 ? -14.191 10.843 26.362 1.00 95.75 327 ARG A C 1
ATOM 2487 O O . ARG A 1 327 ? -13.838 9.751 25.917 1.00 95.75 327 ARG A O 1
ATOM 2494 N N . ALA A 1 328 ? -13.338 11.836 26.585 1.00 94.19 328 ALA A N 1
ATOM 2495 C CA . ALA A 1 328 ? -11.890 11.689 26.483 1.00 94.19 328 ALA A CA 1
ATOM 2496 C C . ALA A 1 328 ? -11.371 10.752 27.590 1.00 94.19 328 ALA A C 1
ATOM 2498 O O . ALA A 1 328 ? -11.714 10.934 28.759 1.00 94.19 328 ALA A O 1
ATOM 2499 N N . MET A 1 329 ? -10.560 9.755 27.239 1.00 93.12 329 MET A N 1
ATOM 2500 C CA . MET A 1 329 ? -9.968 8.802 28.188 1.00 93.12 329 MET A CA 1
ATOM 2501 C C . MET A 1 329 ? -8.498 8.550 27.852 1.00 93.12 329 MET A C 1
ATOM 2503 O O . MET A 1 329 ? -8.098 8.691 26.694 1.00 93.12 329 MET A O 1
ATOM 2507 N N . SER A 1 330 ? -7.699 8.132 28.839 1.00 88.88 330 SER A N 1
ATOM 2508 C CA . SER A 1 330 ? -6.344 7.651 28.550 1.00 88.88 330 SER A CA 1
ATOM 2509 C C . SER A 1 330 ? -6.398 6.411 27.653 1.00 88.88 330 SER A C 1
ATOM 2511 O O . SER A 1 330 ? -7.371 5.645 27.686 1.00 88.88 330 SER A O 1
ATOM 2513 N N . ALA A 1 331 ? -5.335 6.153 26.889 1.00 81.31 331 ALA A N 1
ATOM 2514 C CA . ALA A 1 331 ? -5.260 5.005 25.989 1.00 81.31 331 ALA A CA 1
ATOM 2515 C C . ALA A 1 331 ? -5.526 3.682 26.721 1.00 81.31 331 ALA A C 1
ATOM 2517 O O . ALA A 1 331 ? -6.181 2.787 26.185 1.00 81.31 331 ALA A O 1
ATOM 2518 N N . ARG A 1 332 ? -5.050 3.565 27.969 1.00 83.75 332 ARG A N 1
ATOM 2519 C CA . ARG A 1 332 ? -5.234 2.373 28.806 1.00 83.75 332 ARG A CA 1
ATOM 2520 C C . ARG A 1 332 ? -6.700 2.127 29.140 1.00 83.75 332 ARG A C 1
ATOM 2522 O O . ARG A 1 332 ? -7.171 0.998 29.017 1.00 83.75 332 ARG A O 1
ATOM 2529 N N . GLU A 1 333 ? -7.388 3.158 29.613 1.00 87.44 333 GLU A N 1
ATOM 2530 C CA . GLU A 1 333 ? -8.773 3.037 30.064 1.00 87.44 333 GLU A CA 1
ATOM 2531 C C . GLU A 1 333 ? -9.708 2.838 28.874 1.00 87.44 333 GLU A C 1
ATOM 2533 O O . GLU A 1 333 ? -10.533 1.925 28.891 1.00 87.44 333 GLU A O 1
ATOM 2538 N N . TRP A 1 334 ? -9.517 3.626 27.812 1.00 91.69 334 TRP A N 1
ATOM 2539 C CA . TRP A 1 334 ? -10.268 3.500 26.566 1.00 91.69 334 TRP A CA 1
ATOM 2540 C C . TRP A 1 334 ? -10.156 2.087 25.979 1.00 91.69 334 TRP A C 1
ATOM 2542 O O . TRP A 1 334 ? -11.170 1.453 25.688 1.00 91.69 334 TRP A O 1
ATOM 2552 N N . LEU A 1 335 ? -8.936 1.546 25.881 1.00 85.81 335 LEU A N 1
ATOM 2553 C CA . LEU A 1 335 ? -8.713 0.197 25.358 1.00 85.81 335 LEU A CA 1
ATOM 2554 C C . LEU A 1 335 ? -9.364 -0.879 26.238 1.00 85.81 335 LEU A C 1
ATOM 2556 O O . LEU A 1 335 ? -9.826 -1.897 25.725 1.00 85.81 335 LEU A O 1
ATOM 2560 N N . GLY A 1 336 ? -9.414 -0.665 27.556 1.00 85.44 336 GLY A N 1
ATOM 2561 C CA . GLY A 1 336 ? -10.133 -1.538 28.482 1.00 85.44 336 GLY A CA 1
ATOM 2562 C C . GLY A 1 336 ? -11.631 -1.596 28.181 1.00 85.44 336 GLY A C 1
ATOM 2563 O O . GLY A 1 336 ? -12.183 -2.689 28.061 1.00 85.44 336 GLY A O 1
ATOM 2564 N N . VAL A 1 337 ? -12.264 -0.434 27.997 1.00 90.88 337 VAL A N 1
ATOM 2565 C CA . VAL A 1 337 ? -13.699 -0.329 27.682 1.00 90.88 337 VAL A CA 1
ATOM 2566 C C . VAL A 1 337 ? -14.014 -0.947 26.318 1.00 90.88 337 VAL A C 1
ATOM 2568 O O . VAL A 1 337 ? -14.922 -1.768 26.218 1.00 90.88 337 VAL A O 1
ATOM 2571 N N . VAL A 1 338 ? -13.230 -0.631 25.284 1.00 89.31 338 VAL A N 1
ATOM 2572 C CA . VAL A 1 338 ? -13.420 -1.195 23.936 1.00 89.31 338 VAL A CA 1
ATOM 2573 C C . VAL A 1 338 ? -13.275 -2.718 23.939 1.00 89.31 338 VAL A C 1
ATOM 2575 O O . VAL A 1 338 ? -14.061 -3.413 23.303 1.00 89.31 338 VAL A O 1
ATOM 2578 N N . ARG A 1 339 ? -12.304 -3.273 24.675 1.00 86.44 339 ARG A N 1
ATOM 2579 C CA . ARG A 1 339 ? -12.147 -4.733 24.787 1.00 86.44 339 ARG A CA 1
ATOM 2580 C C . ARG A 1 339 ? -13.341 -5.398 25.462 1.00 86.44 339 ARG A C 1
ATOM 2582 O O . ARG A 1 339 ? -13.757 -6.461 25.012 1.00 86.44 339 ARG A O 1
ATOM 2589 N N . ALA A 1 340 ? -13.868 -4.797 26.525 1.00 87.38 340 ALA A N 1
ATOM 2590 C CA . ALA A 1 340 ? -15.048 -5.323 27.202 1.00 87.38 340 ALA A CA 1
ATOM 2591 C C . ALA A 1 340 ? -16.261 -5.349 26.255 1.00 87.38 340 ALA A C 1
ATOM 2593 O O . ALA A 1 340 ? -16.947 -6.365 26.176 1.00 87.38 340 ALA A O 1
ATOM 2594 N N . ASP A 1 341 ? -16.460 -4.286 25.471 1.00 91.50 341 ASP A N 1
ATOM 2595 C CA . ASP A 1 341 ? -17.548 -4.209 24.488 1.00 91.50 341 ASP A CA 1
ATOM 2596 C C . ASP A 1 341 ? -17.381 -5.231 23.344 1.00 91.50 341 ASP A C 1
ATOM 2598 O O . ASP A 1 341 ? -18.328 -5.928 22.984 1.00 91.50 341 ASP A O 1
ATOM 2602 N N . ILE A 1 342 ? -16.155 -5.424 22.836 1.00 85.62 342 ILE A N 1
ATOM 2603 C CA . ILE A 1 342 ? -15.834 -6.488 21.864 1.00 85.62 342 ILE A CA 1
ATOM 2604 C C . ILE A 1 342 ? -16.185 -7.873 22.415 1.00 85.62 342 ILE A C 1
ATOM 2606 O O . ILE A 1 342 ? -16.745 -8.700 21.695 1.00 85.62 342 ILE A O 1
ATOM 2610 N N . GLN A 1 343 ? -15.836 -8.147 23.675 1.00 84.12 343 GLN A N 1
ATOM 2611 C CA . GLN A 1 343 ? -16.118 -9.433 24.317 1.00 84.12 343 GLN A CA 1
ATOM 2612 C C . GLN A 1 343 ? -17.620 -9.660 24.503 1.00 84.12 343 GLN A C 1
ATOM 2614 O O . GLN A 1 343 ? -18.091 -10.778 24.302 1.00 84.12 343 GLN A O 1
ATOM 2619 N N . GLN A 1 344 ? -18.362 -8.609 24.850 1.00 87.69 344 GLN A N 1
ATOM 2620 C CA . GLN A 1 344 ? -19.807 -8.667 25.043 1.00 87.69 344 GLN A CA 1
ATOM 2621 C C . GLN A 1 344 ? -20.563 -8.910 23.727 1.00 87.69 344 GLN A C 1
ATOM 2623 O O . GLN A 1 344 ? -21.469 -9.741 23.679 1.00 87.69 344 GLN A O 1
ATOM 2628 N N . GLU A 1 345 ? -20.203 -8.199 22.659 1.00 86.62 345 GLU A N 1
ATOM 2629 C CA . GLU A 1 345 ? -20.939 -8.235 21.388 1.00 86.62 345 GLU A CA 1
ATOM 2630 C C . GLU A 1 345 ? -20.479 -9.336 20.430 1.00 86.62 345 GLU A C 1
ATOM 2632 O O . GLU A 1 345 ? -21.237 -9.775 19.554 1.00 86.62 345 GLU A O 1
ATOM 2637 N N . GLY A 1 346 ? -19.236 -9.792 20.580 1.00 82.19 346 GLY A N 1
ATOM 2638 C CA . GLY A 1 346 ? -18.654 -10.807 19.719 1.00 82.19 346 GLY A CA 1
ATOM 2639 C C . GLY A 1 346 ? -18.582 -10.353 18.259 1.00 82.19 346 GLY A C 1
ATOM 2640 O O . GLY A 1 346 ? -18.189 -9.230 17.951 1.00 82.19 346 GLY A O 1
ATOM 2641 N N . GLU A 1 347 ? -19.000 -11.231 17.347 1.00 80.50 347 GLU A N 1
ATOM 2642 C CA . GLU A 1 347 ? -18.928 -11.036 15.888 1.00 80.50 347 GLU A CA 1
ATOM 2643 C C . GLU A 1 347 ? -19.717 -9.833 15.363 1.00 80.50 347 GLU A C 1
ATOM 2645 O O . GLU A 1 347 ? -19.442 -9.350 14.267 1.00 80.50 347 GLU A O 1
ATOM 2650 N N . ARG A 1 348 ? -20.656 -9.312 16.158 1.00 83.56 348 ARG A N 1
ATOM 2651 C CA . ARG A 1 348 ? -21.435 -8.116 15.816 1.00 83.56 348 ARG A CA 1
ATOM 2652 C C . ARG A 1 348 ? -20.678 -6.813 16.072 1.00 83.56 348 ARG A C 1
ATOM 2654 O O . ARG A 1 348 ? -21.113 -5.763 15.607 1.00 83.56 348 ARG A O 1
ATOM 2661 N N . HIS A 1 349 ? -19.556 -6.852 16.793 1.00 87.50 349 HIS A N 1
ATOM 2662 C CA . HIS A 1 349 ? -18.789 -5.651 17.096 1.00 87.50 349 HIS A CA 1
ATOM 2663 C C . HIS A 1 349 ? -18.043 -5.127 15.847 1.00 87.50 349 HIS A C 1
ATOM 2665 O O . HIS A 1 349 ? -17.342 -5.903 15.192 1.00 87.50 349 HIS A O 1
ATOM 2671 N N . PRO A 1 350 ? -18.062 -3.810 15.541 1.00 85.38 350 PRO A N 1
ATOM 2672 C CA . PRO A 1 350 ? -17.381 -3.243 14.366 1.00 85.38 350 PRO A CA 1
ATOM 2673 C C . PRO A 1 350 ? -15.879 -3.561 14.281 1.00 85.38 350 PRO A C 1
ATOM 2675 O O . PRO A 1 350 ? -15.339 -3.806 13.202 1.00 85.38 350 PRO A O 1
ATOM 2678 N N . LEU A 1 351 ? -15.196 -3.594 15.429 1.00 84.25 351 LEU A N 1
ATOM 2679 C CA . LEU A 1 351 ? -13.780 -3.975 15.548 1.00 84.25 351 LEU A CA 1
ATOM 2680 C C . LEU A 1 351 ? -13.536 -5.480 15.733 1.00 84.25 351 LEU A C 1
ATOM 2682 O O . LEU A 1 351 ? -12.381 -5.865 15.887 1.00 84.25 351 LEU A O 1
ATOM 2686 N N . TRP A 1 352 ? -14.555 -6.345 15.708 1.00 79.62 352 TRP A N 1
ATOM 2687 C CA . TRP A 1 352 ? -14.354 -7.790 15.879 1.00 79.62 352 TRP A CA 1
ATOM 2688 C C . TRP A 1 352 ? -13.330 -8.394 14.901 1.00 79.62 352 TRP A C 1
ATOM 2690 O O . TRP A 1 352 ? -12.428 -9.097 15.367 1.00 79.62 352 TRP A O 1
ATOM 2700 N N . PRO A 1 353 ? -13.341 -8.060 13.589 1.00 73.19 353 PRO A N 1
ATOM 2701 C CA . PRO A 1 353 ? -12.316 -8.551 12.659 1.00 73.19 353 PRO A CA 1
ATOM 2702 C C . PRO A 1 353 ? -10.887 -8.139 13.053 1.00 73.19 353 PRO A C 1
ATOM 2704 O O . PRO A 1 353 ? -9.907 -8.787 12.683 1.00 73.19 353 PRO A O 1
ATOM 2707 N N . LEU A 1 354 ? -10.763 -7.065 13.838 1.00 72.44 354 LEU A N 1
ATOM 2708 C CA . LEU A 1 354 ? -9.510 -6.442 14.261 1.00 72.44 354 LEU A CA 1
ATOM 2709 C C . LEU A 1 354 ? -9.163 -6.729 15.731 1.00 72.44 354 LEU A C 1
ATOM 2711 O O . LEU A 1 354 ? -8.111 -6.295 16.200 1.00 72.44 354 LEU A O 1
ATOM 2715 N N . ALA A 1 355 ? -10.002 -7.474 16.460 1.00 72.44 355 ALA A N 1
ATOM 2716 C CA . ALA A 1 355 ? -9.845 -7.715 17.897 1.00 72.44 355 ALA A CA 1
ATOM 2717 C C . ALA A 1 355 ? -8.483 -8.339 18.237 1.00 72.44 355 ALA A C 1
ATOM 2719 O O . ALA A 1 355 ? -7.797 -7.924 19.168 1.00 72.44 355 ALA A O 1
ATOM 2720 N N . HIS A 1 356 ? -8.021 -9.257 17.390 1.00 64.00 356 HIS A N 1
ATOM 2721 C CA . HIS A 1 356 ? -6.729 -9.923 17.532 1.00 64.00 356 HIS A CA 1
ATOM 2722 C C . HIS A 1 356 ? -5.517 -8.976 17.441 1.00 64.00 356 HIS A C 1
ATOM 2724 O O . HIS A 1 356 ? -4.420 -9.345 17.854 1.00 64.00 356 HIS A O 1
ATOM 2730 N N . ILE A 1 357 ? -5.675 -7.785 16.859 1.00 61.97 357 ILE A N 1
ATOM 2731 C CA . ILE A 1 357 ? -4.643 -6.742 16.826 1.00 61.97 357 ILE A CA 1
ATOM 2732 C C . ILE A 1 357 ? -4.714 -5.917 18.122 1.00 61.97 357 ILE A C 1
ATOM 2734 O O . ILE A 1 357 ? -3.678 -5.522 18.654 1.00 61.97 357 ILE A O 1
ATOM 2738 N N . LEU A 1 358 ? -5.919 -5.728 18.681 1.00 62.97 358 LEU A N 1
ATOM 2739 C CA . LEU A 1 358 ? -6.127 -5.029 19.955 1.00 62.97 358 LEU A CA 1
ATOM 2740 C C . LEU A 1 358 ? -5.550 -5.829 21.130 1.00 62.97 358 LEU A C 1
ATOM 2742 O O . LEU A 1 358 ? -5.077 -5.231 22.091 1.00 62.97 358 LEU A O 1
ATOM 2746 N N . ASP A 1 359 ? -5.539 -7.162 21.060 1.00 52.69 359 ASP A N 1
ATOM 2747 C CA . ASP A 1 359 ? -5.134 -8.050 22.162 1.00 52.69 359 ASP A CA 1
ATOM 2748 C C . ASP A 1 359 ? -3.620 -8.298 22.303 1.00 52.69 359 ASP A C 1
ATOM 2750 O O . ASP A 1 359 ? -3.177 -8.859 23.310 1.00 52.69 359 ASP A O 1
ATOM 2754 N N . ARG A 1 360 ? -2.781 -7.848 21.359 1.00 54.09 360 ARG A N 1
ATOM 2755 C CA . ARG A 1 360 ? -1.338 -8.191 21.307 1.00 54.09 360 ARG A CA 1
ATOM 2756 C C . ARG A 1 360 ? -0.446 -7.538 22.384 1.00 54.09 360 ARG A C 1
ATOM 2758 O O . ARG A 1 360 ? 0.771 -7.553 22.257 1.00 54.09 360 ARG A O 1
ATOM 2765 N N . GLN A 1 361 ? -1.005 -6.997 23.471 1.00 43.25 361 GLN A N 1
ATOM 2766 C CA . GLN A 1 361 ? -0.267 -6.241 24.504 1.00 43.25 361 GLN A CA 1
ATOM 2767 C C . GLN A 1 361 ? -0.001 -6.989 25.832 1.00 43.25 361 GLN A C 1
ATOM 2769 O O . GLN A 1 361 ? 0.361 -6.365 26.826 1.00 43.25 361 GLN A O 1
ATOM 2774 N N . LYS A 1 362 ? -0.138 -8.321 25.897 1.00 33.38 362 LYS A N 1
ATOM 2775 C CA . LYS A 1 362 ? 0.190 -9.107 27.111 1.00 33.38 362 LYS A CA 1
ATOM 2776 C C . LYS A 1 362 ? 1.366 -10.075 26.901 1.00 33.38 362 LYS A C 1
ATOM 2778 O O . LYS A 1 362 ? 1.118 -11.277 26.845 1.00 33.38 362 LYS A O 1
ATOM 2783 N N . VAL A 1 363 ? 2.616 -9.592 26.815 1.00 29.59 363 VAL A N 1
ATOM 2784 C CA . VAL A 1 363 ? 3.829 -10.335 27.258 1.00 29.59 363 VAL A CA 1
ATOM 2785 C C . VAL A 1 363 ? 4.995 -9.371 27.563 1.00 29.59 363 VAL A C 1
ATOM 2787 O O . VAL A 1 363 ? 5.738 -9.003 26.664 1.00 29.59 363 VAL A O 1
ATOM 2790 N N . GLN A 1 364 ? 5.187 -9.014 28.836 1.00 27.47 364 GLN A N 1
ATOM 2791 C CA . GLN A 1 364 ? 6.494 -9.015 29.524 1.00 27.47 364 GLN A CA 1
ATOM 2792 C C . GLN A 1 364 ? 6.271 -8.643 30.995 1.00 27.47 364 GLN A C 1
ATOM 2794 O O . GLN A 1 364 ? 6.243 -7.476 31.370 1.00 27.47 364 GLN A O 1
ATOM 2799 N N . ALA A 1 365 ? 6.074 -9.651 31.841 1.00 28.08 365 ALA A N 1
ATOM 2800 C CA . ALA A 1 365 ? 6.112 -9.476 33.286 1.00 28.08 365 ALA A CA 1
ATOM 2801 C C . ALA A 1 365 ? 6.583 -10.777 33.934 1.00 28.08 365 ALA A C 1
ATOM 2803 O O . ALA A 1 365 ? 5.772 -11.580 34.365 1.00 28.08 365 ALA A O 1
ATOM 2804 N N . GLU A 1 366 ? 7.898 -10.970 33.989 1.00 30.30 366 GLU A N 1
ATOM 2805 C CA . GLU A 1 366 ? 8.548 -11.774 35.026 1.00 30.30 366 GLU A CA 1
ATOM 2806 C C . GLU A 1 366 ? 9.922 -11.143 35.302 1.00 30.30 366 GLU A C 1
ATOM 2808 O O . GLU A 1 366 ? 10.910 -11.410 34.624 1.00 30.30 366 GLU A O 1
ATOM 2813 N N . GLY A 1 367 ? 9.953 -10.241 36.289 1.00 30.77 367 GLY A N 1
ATOM 2814 C CA . GLY A 1 367 ? 11.177 -9.900 37.016 1.00 30.77 367 GLY A CA 1
ATOM 2815 C C . GLY A 1 367 ? 12.039 -8.754 36.478 1.00 30.77 367 GLY A C 1
ATOM 2816 O O . GLY A 1 367 ? 13.206 -8.976 36.175 1.00 30.77 367 GLY A O 1
ATOM 2817 N N . LYS A 1 368 ? 11.501 -7.527 36.430 1.00 24.42 368 LYS A N 1
ATOM 2818 C CA . LYS A 1 368 ? 12.142 -6.262 36.874 1.00 24.42 368 LYS A CA 1
ATOM 2819 C C . LYS A 1 368 ? 11.296 -5.077 36.402 1.00 24.42 368 LYS A C 1
ATOM 2821 O O . LYS A 1 368 ? 10.948 -4.980 35.233 1.00 24.42 368 LYS A O 1
ATOM 2826 N N . VAL A 1 369 ? 10.959 -4.185 37.331 1.00 33.94 369 VAL A N 1
ATOM 2827 C CA . VAL A 1 369 ? 10.224 -2.940 37.075 1.00 33.94 369 VAL A CA 1
ATOM 2828 C C . VAL A 1 369 ? 10.987 -2.093 36.056 1.00 33.94 369 VAL A C 1
ATOM 2830 O O . VAL A 1 369 ? 12.028 -1.555 36.419 1.00 33.94 369 VAL A O 1
ATOM 2833 N N . LYS A 1 370 ? 10.470 -1.969 34.823 1.00 24.62 370 LYS A N 1
ATOM 2834 C CA . LYS A 1 370 ? 10.655 -0.825 33.909 1.00 24.62 370 LYS A CA 1
ATOM 2835 C C . LYS A 1 370 ? 9.445 -0.727 32.964 1.00 24.62 370 LYS A C 1
ATOM 2837 O O . LYS A 1 370 ? 9.127 -1.686 32.276 1.00 24.62 370 LYS A O 1
ATOM 2842 N N . GLU A 1 371 ? 8.761 0.414 33.046 1.00 22.72 371 GLU A N 1
ATOM 2843 C CA . GLU A 1 371 ? 7.748 1.007 32.152 1.00 22.72 371 GLU A CA 1
ATOM 2844 C C . GLU A 1 371 ? 6.980 0.088 31.178 1.00 22.72 371 GLU A C 1
ATOM 2846 O O . GLU A 1 371 ? 7.493 -0.375 30.162 1.00 22.72 371 GLU A O 1
ATOM 2851 N N . CYS A 1 372 ? 5.673 -0.066 31.433 1.00 23.58 372 CYS A N 1
ATOM 2852 C CA . CYS A 1 372 ? 4.702 -0.452 30.410 1.00 23.58 372 CYS A CA 1
ATOM 2853 C C . CYS A 1 372 ? 4.684 0.612 29.303 1.00 23.58 372 CYS A C 1
ATOM 2855 O O . CYS A 1 372 ? 3.971 1.608 29.418 1.00 23.58 372 CYS A O 1
ATOM 2857 N N . TYR A 1 373 ? 5.411 0.395 28.209 1.00 24.89 373 TYR A N 1
ATOM 2858 C CA . TYR A 1 373 ? 5.144 1.121 26.972 1.00 24.89 373 TYR A CA 1
ATOM 2859 C C . TYR A 1 373 ? 3.814 0.615 26.408 1.00 24.89 373 TYR A C 1
ATOM 2861 O O . TYR A 1 373 ? 3.755 -0.391 25.702 1.00 24.89 373 TYR A O 1
ATOM 2869 N N . ILE A 1 374 ? 2.723 1.307 26.740 1.00 30.78 374 ILE A N 1
ATOM 2870 C CA . ILE A 1 374 ? 1.489 1.225 25.960 1.00 30.78 374 ILE A CA 1
ATOM 2871 C C . ILE A 1 374 ? 1.872 1.725 24.569 1.00 30.78 374 ILE A C 1
ATOM 2873 O O . ILE A 1 374 ? 2.083 2.919 24.372 1.00 30.78 374 ILE A O 1
ATOM 2877 N N . LEU A 1 375 ? 2.046 0.811 23.611 1.00 30.08 375 LEU A N 1
ATOM 2878 C CA . LEU A 1 375 ? 2.238 1.220 22.227 1.00 30.08 375 LEU A CA 1
ATOM 2879 C C . LEU A 1 375 ? 0.952 1.941 21.786 1.00 30.08 375 LEU A C 1
ATOM 2881 O O . LEU A 1 375 ? -0.122 1.349 21.928 1.00 30.08 375 LEU A O 1
ATOM 2885 N N . PRO A 1 376 ? 1.043 3.187 21.285 1.00 35.22 376 PRO A N 1
ATOM 2886 C CA . PRO A 1 376 ? -0.116 3.950 20.834 1.00 35.22 376 PRO A CA 1
ATOM 2887 C C . PRO A 1 376 ? -0.997 3.120 19.872 1.00 35.22 376 PRO A C 1
ATOM 2889 O O . PRO A 1 376 ? -0.456 2.366 19.059 1.00 35.22 376 PRO A O 1
ATOM 2892 N N . ALA A 1 377 ? -2.333 3.226 19.919 1.00 36.56 377 ALA A N 1
ATOM 2893 C CA . ALA A 1 377 ? -3.223 2.516 18.986 1.00 36.56 377 ALA A CA 1
ATOM 2894 C C . ALA A 1 377 ? -2.947 2.898 17.518 1.00 36.56 377 ALA A C 1
ATOM 2896 O O . ALA A 1 377 ? -2.962 2.051 16.626 1.00 36.56 377 ALA A O 1
ATOM 2897 N N . SER A 1 378 ? -2.497 4.125 17.281 1.00 37.62 378 SER A N 1
ATOM 2898 C CA . SER A 1 378 ? -1.930 4.587 16.021 1.00 37.62 378 SER A CA 1
ATOM 2899 C C . SER A 1 378 ? -0.724 3.772 15.549 1.00 37.62 378 SER A C 1
ATOM 2901 O O . SER A 1 378 ? -0.478 3.791 14.350 1.00 37.62 378 SER A O 1
ATOM 2903 N N . ARG A 1 379 ? 0.028 3.067 16.416 1.00 38.34 379 ARG A N 1
ATOM 2904 C CA . ARG A 1 379 ? 1.098 2.099 16.064 1.00 38.34 379 ARG A CA 1
ATOM 2905 C C . ARG A 1 379 ? 0.583 0.670 15.871 1.00 38.34 379 ARG A C 1
ATOM 2907 O O . ARG A 1 379 ? 1.232 -0.091 15.161 1.00 38.34 379 ARG A O 1
ATOM 2914 N N . LEU A 1 380 ? -0.553 0.317 16.470 1.00 38.56 380 LEU A N 1
ATOM 2915 C CA . LEU A 1 380 ? -1.131 -1.028 16.418 1.00 38.56 380 LEU A CA 1
ATOM 2916 C C . LEU A 1 380 ? -1.869 -1.321 15.091 1.00 38.56 380 LEU A C 1
ATOM 2918 O O . LEU A 1 380 ? -1.896 -2.473 14.674 1.00 38.56 380 LEU A O 1
ATOM 2922 N N . PHE A 1 381 ? -2.408 -0.311 14.389 1.00 44.94 381 PHE A N 1
ATOM 2923 C CA . PHE A 1 381 ? -3.392 -0.510 13.299 1.00 44.94 381 PHE A CA 1
ATOM 2924 C C . PHE A 1 381 ? -3.044 0.177 11.965 1.00 44.94 381 PHE A C 1
ATOM 2926 O O . PHE A 1 381 ? -3.857 0.882 11.376 1.00 44.94 381 PHE A O 1
ATOM 2933 N N . ARG A 1 382 ? -1.813 -0.006 11.472 1.00 47.88 382 ARG A N 1
ATOM 2934 C CA . ARG A 1 382 ? -1.246 0.775 10.346 1.00 47.88 382 ARG A CA 1
ATOM 2935 C C . ARG A 1 382 ? -1.345 0.175 8.939 1.00 47.88 382 ARG A C 1
ATOM 2937 O O . ARG A 1 382 ? -0.591 0.575 8.052 1.00 47.88 382 ARG A O 1
ATOM 2944 N N . ALA A 1 383 ? -2.232 -0.779 8.701 1.00 34.72 383 ALA A N 1
ATOM 2945 C CA . ALA A 1 383 ? -2.357 -1.391 7.377 1.00 34.72 383 ALA A CA 1
ATOM 2946 C C . ALA A 1 383 ? -3.812 -1.690 7.039 1.00 34.72 383 ALA A C 1
ATOM 2948 O O . ALA A 1 383 ? -4.184 -2.831 6.787 1.00 34.72 383 ALA A O 1
ATOM 2949 N N . SER A 1 384 ? -4.643 -0.661 7.062 1.00 34.09 384 SER A N 1
ATOM 2950 C CA . SER A 1 384 ? -6.070 -0.818 6.839 1.00 34.09 384 SER A CA 1
ATOM 2951 C C . SER A 1 384 ? -6.393 -0.475 5.389 1.00 34.09 384 SER A C 1
ATOM 2953 O O . SER A 1 384 ? -6.445 0.683 4.999 1.00 34.09 384 SER A O 1
ATOM 2955 N N . TYR A 1 385 ? -6.485 -1.524 4.575 1.00 35.38 385 TYR A N 1
ATOM 2956 C CA . TYR A 1 385 ? -7.312 -1.571 3.376 1.00 35.38 385 TYR A CA 1
ATOM 2957 C C . TYR A 1 385 ? -7.920 -2.967 3.371 1.00 35.38 385 TYR A C 1
ATOM 2959 O O . TYR A 1 385 ? -7.247 -3.948 3.068 1.00 35.38 385 TYR A O 1
ATOM 2967 N N . TRP A 1 386 ? -9.174 -3.077 3.789 1.00 31.81 386 TRP A N 1
ATOM 2968 C CA . TRP A 1 386 ? -9.941 -4.289 3.539 1.00 31.81 386 TRP A CA 1
ATOM 2969 C C . TRP A 1 386 ? -10.445 -4.189 2.098 1.00 31.81 386 TRP A C 1
ATOM 2971 O O . TRP A 1 386 ? -11.232 -3.298 1.780 1.00 31.81 386 TRP A O 1
ATOM 2981 N N . VAL A 1 387 ? -9.915 -5.031 1.209 1.00 28.92 387 VAL A N 1
ATOM 2982 C CA . VAL A 1 387 ? -10.475 -5.220 -0.132 1.00 28.92 387 VAL A CA 1
ATOM 2983 C C . VAL A 1 387 ? -11.422 -6.402 -0.023 1.00 28.92 387 VAL A C 1
ATOM 2985 O O . VAL A 1 387 ? -11.003 -7.500 0.335 1.00 28.92 387 VAL A O 1
ATOM 2988 N N . ASN A 1 388 ? -12.703 -6.158 -0.270 1.00 24.53 388 ASN A N 1
ATOM 2989 C CA . ASN A 1 388 ? -13.703 -7.210 -0.316 1.00 24.53 388 ASN A CA 1
ATOM 2990 C C . ASN A 1 388 ? -13.406 -8.110 -1.534 1.00 24.53 388 ASN A C 1
ATOM 2992 O O . ASN A 1 388 ? -13.388 -7.615 -2.661 1.00 24.53 388 ASN A O 1
ATOM 2996 N N . GLU A 1 389 ? -13.172 -9.411 -1.334 1.00 26.73 389 GLU A N 1
ATOM 2997 C CA . GLU A 1 389 ? -12.999 -10.424 -2.401 1.00 26.73 389 GLU A CA 1
ATOM 2998 C C . GLU A 1 389 ? -14.339 -10.773 -3.084 1.00 26.73 389 GLU A C 1
ATOM 3000 O O . GLU A 1 389 ? -14.651 -11.921 -3.391 1.00 26.73 389 GLU A O 1
ATOM 3005 N N . SER A 1 390 ? -15.172 -9.772 -3.338 1.00 23.83 390 SER A N 1
ATOM 3006 C CA . SER A 1 390 ? -16.453 -9.973 -4.000 1.00 23.83 390 SER A CA 1
ATOM 3007 C C . SER A 1 390 ? -16.776 -8.786 -4.886 1.00 23.83 390 SER A C 1
ATOM 3009 O O . SER A 1 390 ? -17.659 -8.005 -4.557 1.00 23.83 390 SER A O 1
ATOM 3011 N N . THR A 1 391 ? -16.020 -8.615 -5.972 1.00 23.80 391 THR A N 1
ATOM 3012 C CA . THR A 1 391 ? -16.531 -8.307 -7.323 1.00 23.80 391 THR A CA 1
ATOM 3013 C C . THR A 1 391 ? -15.359 -8.461 -8.304 1.00 23.80 391 THR A C 1
ATOM 3015 O O . THR A 1 391 ? -14.666 -7.501 -8.625 1.00 23.80 391 THR A O 1
ATOM 3018 N N . ILE A 1 392 ? -15.093 -9.696 -8.734 1.00 27.00 392 ILE A N 1
ATOM 3019 C CA . ILE A 1 392 ? -14.474 -9.941 -10.041 1.00 27.00 392 ILE A CA 1
ATOM 3020 C C . ILE A 1 392 ? -15.656 -10.143 -10.978 1.00 27.00 392 ILE A C 1
ATOM 3022 O O . ILE A 1 392 ? -16.257 -11.212 -10.927 1.00 27.00 392 ILE A O 1
ATOM 3026 N N . TYR A 1 393 ? -16.011 -9.115 -11.748 1.00 24.44 393 TYR A N 1
ATOM 3027 C CA . TYR A 1 393 ? -16.767 -9.230 -12.996 1.00 24.44 393 TYR A CA 1
ATOM 3028 C C . TYR A 1 393 ? -16.379 -8.093 -13.928 1.00 24.44 393 TYR A C 1
ATOM 3030 O O . TYR A 1 393 ? -16.335 -6.938 -13.443 1.00 24.44 393 TYR A O 1
#

=== Feature glossary ===
Reading guide. The protein is described through the following features:

Foldseek 3Di. A 3Di character summarizes, for each residue, the relative orientation of the Cα frame of its nearest spatial neighbor. Because it encodes fold t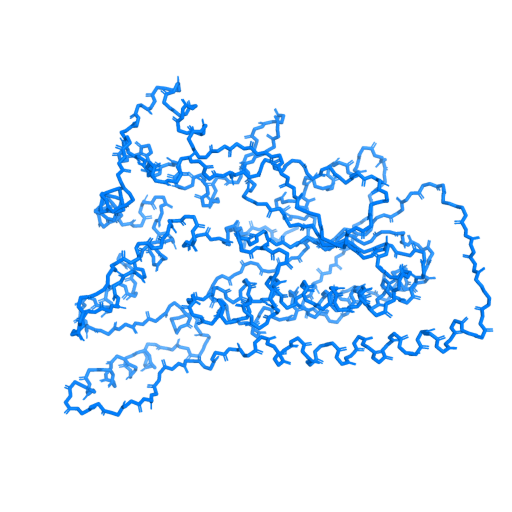opology rather than chemistry, 3Di alignments detect remote structural similarity that sequence alignment misses.

Contact-map, Ramachandran, and PAE plots. Plot images: a contact map (which residues are close in 3D, as an N×N binary image), a Ramachandran scatter (backbone torsion angles, revealing secondary-structure composition at a glance), and — for AlphaFold structures — a PAE heatmap (pairwise prediction confidence).

Radius of gyration, Cα contacts, bounding box. Radius of gyration (Rg) is the root-mean-square distance of Cα atoms from their centroid — a single number for overall size and compactness. A globular domain of N residues has Rg ≈ 2.2·N^0.38 Å; an extended or disordered chain has a much larger Rg. The Cα contact count is the number of residue pairs whose Cα atoms are within 8 Å and are more than four positions apart in sequence — a standard proxy for tertiary packing density. The bounding box is the smallest axis-aligned box enclosing all Cα atoms.

Secondary structure (8-state, DSSP). Eight-state secondary structure (DSSP): H is the canonical α-helix, G the tighter 3₁₀-helix, I the wider π-helix; E/B are β-structure, T and S are turns and bends, and '-' is everything else. DSSP derives these from the pattern of main-chain N–H···O=C hydrogen bonds, not from the sequence.

B-factor. B-factor (Debye–Waller factor) reflects atomic displacement in the crystal lattice. It is an experimental observable (units Å²), not a prediction; low values mean the atom is pinned down, high values mean it moves or is heterogeneous across the crystal.

pLDDT. pLDDT is the predicted lDDT-Cα score: AlphaFold's confidence that the local environment of each residue (all inter-atomic distances within 15 Å) is correctly placed. It is a per-residue number between 0 and 100, with higher meaning more reliable.

Nearest PDB structures. Nearest PDB neighbors are the top structural matches found by Foldseek when searching this structure against the entire Protein Data Bank. Each hit reports a TM-score (0 to 1; >0.5 almost always implies the same fold) and an E-value. These are *structural* homologs — they may share no detectable sequence similarity.

Solvent-accessible surface area. Accessible surface area quantifies burial. A residue with SASA near zero is packed into the hydrophobic core; one with SASA >100 Å² sits on the surface. Computed here via the Shrake–Rupley numerical algorithm with a 1.4 Å probe.

Rendered structure images. Structure images are PyMOL renders from six orthogonal camera directions. Cartoon representation draws helices as coils and strands as arrows; sticks shows the backbone as bonds; surface shows the solvent-excluded envelope. Rainbow coloring maps sequence position to hue (blue→red, N→C); chain coloring assigns a distinct color per polypeptide.

Backbone torsions (φ/ψ). φ (phi) and ψ (psi) are the two rotatable backbone dihedrals per residue: φ is the C(i-1)–N–Cα–C torsion, ψ is the N–Cα–C–N(i+1) torsion, both in degrees on (−180°, 180°]. α-helical residues cluster near (−60°, −45°); β-strand residues near (−120°, +130°). A Ramachandran plot is simply a scatter of (φ, ψ) for every residue.

Predicted aligned error. Predicted Aligned Error (PAE) is an AlphaFold confidence matrix: entry (i, j) is the expected error in the position of residue j, in ångströms, when the prediction is superimposed on the true structure at residue i. Low PAE within a block of residues means that block is internally rigid and well-predicted; high PAE between two blocks means their relative placement is uncertain even if each block individually is confident.

mmCIF coordinates. Structure coordinates are given as an mmCIF _atom_site loop: one row per atom with element, residue name, chain id, sequence number, and x/y/z position in Å. Only the four main-chain atoms per residue are included here; side chains are omitted to keep the record compact.

InterPro / GO / CATH / organism. Database cross-references. InterPro integrates a dozen domain/family signature databases into unified entries with residue-range hits. GO terms attach function/process/location labels with evidence codes. CATH codes position the fold in a four-level structural taxonomy. Organism is the NCBI-taxonomy species name.

Secondary structure (3-state, P-SEA). SS3 is a coarse helix/strand/coil call (letters a/b/c) made by the P-SEA algorithm from inter-Cα distances and dihedrals. It is less detailed than DSSP but needs only Cα positions.

Sequence. Sequence gives the chain of amino acids in standard one-letter code (A=alanine, C=cysteine, …, Y=tyrosine), read N→C. It is the only feature that is directly encoded by the gene; all structural features are derived from the folded form of this sequence.